Protein AF-0000000084353409 (afdb_homodimer)

Sequence (490 aa):
MQEKVEKIVAWLQEKIEESGVKGLLVGVSGGIDSAVVAHLIKRAAPNHSLGVILPCKSNPQDMEDAKKVIDSCGIDSITVDLSETHDVLFNNIQTQLNDQQSVNPDNQQLADANLRARLRMSTLYALAANYQYLVVGTDNAAEFYTGYFTKYGDGGVDLVPLVSLGKGEVRKMAEYLGVPDDIVHKQPSAGLWEGQTDENEMGTTYEKIDKYLKGEEIPQKDKEIIEQLHKKSAHKREIAPGPSLMQEKVEKIVAWLQEKIEESGVKGLLVGVSGGIDSAVVAHLIKRAAPNHSLGVILPCKSNPQDMEDAKKVIDSCGIDSITVDLSETHDVLFNNIQTQLNDQQSVNPDNQQLADANLRARLRMSTLYALAANYQYLVVGTDNAAEFYTGYFTKYGDGGVDLVPLVSLGKGEVRKMAEYLGVPDDIVHKQPSAGLWEGQTDENEMGTTYEKIDKYLKGEEIPQKDKEIIEQLHKKSAHKREIAPGPSL

Radius of gyration: 22.45 Å; Cα contacts (8 Å, |Δi|>4): 888; chains: 2; bounding box: 55×62×55 Å

Structure (mmCIF, N/CA/C/O backbone):
data_AF-0000000084353409-model_v1
#
loop_
_entity.id
_entity.type
_entity.pdbx_description
1 polymer 'NH(3)-dependent NAD(+) synthetase'
#
loop_
_atom_site.group_PDB
_atom_site.id
_atom_site.type_symbol
_atom_site.label_atom_id
_atom_site.label_alt_id
_atom_site.label_comp_id
_atom_site.label_asym_id
_atom_site.label_entity_id
_atom_site.label_seq_id
_atom_site.pdbx_PDB_ins_code
_atom_site.Cartn_x
_atom_site.Cartn_y
_atom_site.Cartn_z
_atom_site.occupancy
_atom_site.B_iso_or_equiv
_atom_site.auth_seq_id
_atom_site.auth_comp_id
_atom_site.auth_asym_id
_atom_site.auth_atom_id
_atom_site.pdbx_PDB_model_num
ATOM 1 N N . MET A 1 1 ? 5.648 -32.781 -1.286 1 92.62 1 MET A N 1
ATOM 2 C CA . MET A 1 1 ? 5.113 -31.562 -1.904 1 92.62 1 MET A CA 1
ATOM 3 C C . MET A 1 1 ? 3.59 -31.531 -1.803 1 92.62 1 MET A C 1
ATOM 5 O O . MET A 1 1 ? 3.01 -30.484 -1.469 1 92.62 1 MET A O 1
ATOM 9 N N . GLN A 1 2 ? 2.982 -32.75 -1.883 1 95.88 2 GLN A N 1
ATOM 10 C CA . GLN A 1 2 ? 1.527 -32.844 -1.79 1 95.88 2 GLN A CA 1
ATOM 11 C C . GLN A 1 2 ? 1.033 -32.312 -0.441 1 95.88 2 GLN A C 1
ATOM 13 O O . GLN A 1 2 ? 0.109 -31.5 -0.382 1 95.88 2 GLN A O 1
ATOM 18 N N . GLU A 1 3 ? 1.64 -32.781 0.607 1 96.5 3 GLU A N 1
ATOM 19 C CA . GLU A 1 3 ? 1.229 -32.375 1.949 1 96.5 3 GLU A CA 1
ATOM 20 C C . GLU A 1 3 ? 1.326 -30.859 2.127 1 96.5 3 GLU A C 1
ATOM 22 O O . GLU A 1 3 ? 0.436 -30.234 2.711 1 96.5 3 GLU A O 1
ATOM 27 N N . LYS A 1 4 ? 2.393 -30.266 1.68 1 97.19 4 LYS A N 1
ATOM 28 C CA . LYS A 1 4 ? 2.582 -28.828 1.791 1 97.19 4 LYS A CA 1
ATOM 29 C C . LYS A 1 4 ? 1.52 -28.062 1.001 1 97.19 4 LYS A C 1
ATOM 31 O O . LYS A 1 4 ? 0.972 -27.078 1.481 1 97.19 4 LYS A O 1
ATOM 36 N N . VAL A 1 5 ? 1.269 -28.547 -0.215 1 98.5 5 VAL A N 1
ATOM 37 C CA . VAL A 1 5 ? 0.253 -27.938 -1.059 1 98.5 5 VAL A CA 1
ATOM 38 C C . VAL A 1 5 ? -1.105 -27.984 -0.363 1 98.5 5 VAL A C 1
ATOM 40 O O . VAL A 1 5 ? -1.817 -26.984 -0.29 1 98.5 5 VAL A O 1
ATOM 43 N N . GLU A 1 6 ? -1.465 -29.141 0.197 1 98.44 6 GLU A N 1
ATOM 44 C CA . GLU A 1 6 ? -2.744 -29.312 0.879 1 98.44 6 GLU A CA 1
ATOM 45 C C . GLU A 1 6 ? -2.846 -28.391 2.098 1 98.44 6 GLU A C 1
ATOM 47 O O . GLU A 1 6 ? -3.912 -27.844 2.377 1 98.44 6 GLU A O 1
ATOM 52 N N . LYS A 1 7 ? -1.75 -28.219 2.801 1 98.31 7 LYS A N 1
ATOM 53 C CA . LYS A 1 7 ? -1.729 -27.359 3.969 1 98.31 7 LYS A CA 1
ATOM 54 C C . LYS A 1 7 ? -1.958 -25.891 3.572 1 98.31 7 LYS A C 1
ATOM 56 O O . LYS A 1 7 ? -2.701 -25.172 4.238 1 98.31 7 LYS A O 1
ATOM 61 N N . ILE A 1 8 ? -1.308 -25.453 2.539 1 98.75 8 ILE A N 1
ATOM 62 C CA . ILE A 1 8 ? -1.456 -24.078 2.076 1 98.75 8 ILE A CA 1
ATOM 63 C C . ILE A 1 8 ? -2.883 -23.844 1.582 1 98.75 8 ILE A C 1
ATOM 65 O O . ILE A 1 8 ? -3.498 -22.828 1.889 1 98.75 8 ILE A O 1
ATOM 69 N N . VAL A 1 9 ? -3.406 -24.797 0.838 1 98.81 9 VAL A N 1
ATOM 70 C CA . VAL A 1 9 ? -4.762 -24.703 0.307 1 98.81 9 VAL A CA 1
ATOM 71 C C . VAL A 1 9 ? -5.762 -24.609 1.456 1 98.81 9 VAL A C 1
ATOM 73 O O . VAL A 1 9 ? -6.66 -23.766 1.444 1 98.81 9 VAL A O 1
ATOM 76 N N . ALA A 1 10 ? -5.602 -25.438 2.453 1 98.75 10 ALA A N 1
ATOM 77 C CA . ALA A 1 10 ? -6.477 -25.422 3.623 1 98.75 10 ALA A CA 1
ATOM 78 C C . ALA A 1 10 ? -6.379 -24.078 4.348 1 98.75 10 ALA A C 1
ATOM 80 O O . ALA A 1 10 ? -7.383 -23.547 4.82 1 98.75 10 ALA A O 1
ATOM 81 N N . TRP A 1 11 ? -5.188 -23.578 4.473 1 98.75 11 TRP A N 1
ATOM 82 C CA . TRP A 1 11 ? -4.957 -22.281 5.117 1 98.75 11 TRP A CA 1
ATOM 83 C C . TRP A 1 11 ? -5.656 -21.156 4.359 1 98.75 11 TRP A C 1
ATOM 85 O O . TRP A 1 11 ? -6.277 -20.281 4.965 1 98.75 11 TRP A O 1
ATOM 95 N N . LEU A 1 12 ? -5.539 -21.172 3.045 1 98.88 12 LEU A N 1
ATOM 96 C CA . LEU A 1 12 ? -6.215 -20.172 2.213 1 98.88 12 LEU A CA 1
ATOM 97 C C . LEU A 1 12 ? -7.727 -20.234 2.414 1 98.88 12 LEU A C 1
ATOM 99 O O . LEU A 1 12 ? -8.391 -19.203 2.502 1 98.88 12 LEU A O 1
ATOM 103 N N . GLN A 1 13 ? -8.25 -21.438 2.455 1 98.88 13 GLN A N 1
ATOM 104 C CA . GLN A 1 13 ? -9.68 -21.609 2.686 1 98.88 13 GLN A CA 1
ATOM 105 C C . GLN A 1 13 ? -10.086 -21.078 4.055 1 98.88 13 GLN A C 1
ATOM 107 O O . GLN A 1 13 ? -11.141 -20.453 4.191 1 98.88 13 GLN A O 1
ATOM 112 N N . GLU A 1 14 ? -9.281 -21.328 5.023 1 98.69 14 GLU A N 1
ATOM 113 C CA . GLU A 1 14 ? -9.539 -20.797 6.363 1 98.69 14 GLU A CA 1
ATOM 114 C C . GLU A 1 14 ? -9.57 -19.281 6.359 1 98.69 14 GLU A C 1
ATOM 116 O O . GLU A 1 14 ? -10.398 -18.672 7.035 1 98.69 14 GLU A O 1
ATOM 121 N N . LYS A 1 15 ? -8.656 -18.672 5.652 1 98.5 15 LYS A N 1
ATOM 122 C CA . LYS A 1 15 ? -8.594 -17.203 5.582 1 98.5 15 LYS A CA 1
ATOM 123 C C . LYS A 1 15 ? -9.844 -16.641 4.91 1 98.5 15 LYS A C 1
ATOM 125 O O . LYS A 1 15 ? -10.344 -15.586 5.309 1 98.5 15 LYS A O 1
ATOM 130 N N . ILE A 1 16 ? -10.336 -17.328 3.852 1 98.62 16 ILE A N 1
ATOM 131 C CA . ILE A 1 16 ? -11.578 -16.906 3.215 1 98.62 16 ILE A CA 1
ATOM 132 C C . ILE A 1 16 ? -12.711 -16.922 4.238 1 98.62 16 ILE A C 1
ATOM 134 O O . ILE A 1 16 ? -13.445 -15.938 4.367 1 98.62 16 ILE A O 1
ATOM 138 N N . GLU A 1 17 ? -12.805 -17.953 4.973 1 98.25 17 GLU A N 1
ATOM 139 C CA . GLU A 1 17 ? -13.867 -18.109 5.961 1 98.25 17 GLU A CA 1
ATOM 140 C C . GLU A 1 17 ? -13.758 -17.062 7.062 1 98.25 17 GLU A C 1
ATOM 142 O O . GLU A 1 17 ? -14.75 -16.422 7.43 1 98.25 17 GLU A O 1
ATOM 147 N N . GLU A 1 18 ? -12.578 -16.844 7.555 1 97.25 18 GLU A N 1
ATOM 148 C CA . GLU A 1 18 ? -12.336 -15.93 8.664 1 97.25 18 GLU A CA 1
ATOM 149 C C . GLU A 1 18 ? -12.664 -14.492 8.266 1 97.25 18 GLU A C 1
ATOM 151 O O . GLU A 1 18 ? -13.164 -13.711 9.078 1 97.25 18 GLU A O 1
ATOM 156 N N . SER A 1 19 ? -12.383 -14.148 7.062 1 96.38 19 SER A N 1
ATOM 157 C CA . SER A 1 19 ? -12.531 -12.766 6.613 1 96.38 19 SER A CA 1
ATOM 158 C C . SER A 1 19 ? -13.953 -12.492 6.137 1 96.38 19 SER A C 1
ATOM 160 O O . SER A 1 19 ? -14.375 -11.336 6.074 1 96.38 19 SER A O 1
ATOM 162 N N . GLY A 1 20 ? -14.625 -13.516 5.719 1 96.38 20 GLY A N 1
ATOM 163 C CA . GLY A 1 20 ? -15.984 -13.367 5.227 1 96.38 20 GLY A CA 1
ATOM 164 C C . GLY A 1 20 ? -16.062 -12.969 3.764 1 96.38 20 GLY A C 1
ATOM 165 O O . GLY A 1 20 ? -17.141 -12.695 3.24 1 96.38 20 GLY A O 1
ATOM 166 N N . VAL A 1 21 ? -14.953 -12.953 3.07 1 97.44 21 VAL A N 1
ATOM 167 C CA . VAL A 1 21 ? -14.93 -12.633 1.646 1 97.44 21 VAL A CA 1
ATOM 168 C C . VAL A 1 21 ? -15.391 -13.852 0.84 1 97.44 21 VAL A C 1
ATOM 170 O O . VAL A 1 21 ? -15.633 -14.922 1.403 1 97.44 21 VAL A O 1
ATOM 173 N N . LYS A 1 22 ? -15.43 -13.68 -0.492 1 98.06 22 LYS A N 1
ATOM 174 C CA . LYS A 1 22 ? -15.992 -14.727 -1.336 1 98.06 22 LYS A CA 1
ATOM 175 C C . LYS A 1 22 ? -14.898 -15.555 -1.997 1 98.06 22 LYS A C 1
ATOM 177 O O . LYS A 1 22 ? -15.141 -16.672 -2.438 1 98.06 22 LYS A O 1
ATOM 182 N N . GLY A 1 23 ? -13.703 -14.961 -2.111 1 98.75 23 GLY A N 1
ATOM 183 C CA . GLY A 1 23 ? -12.672 -15.672 -2.855 1 98.75 23 GLY A CA 1
ATOM 184 C C . GLY A 1 23 ? -11.32 -14.984 -2.801 1 98.75 23 GLY A C 1
ATOM 185 O O . GLY A 1 23 ? -11.023 -14.266 -1.845 1 98.75 23 GLY A O 1
ATOM 186 N N . LEU A 1 24 ? -10.477 -15.344 -3.795 1 98.94 24 LEU A N 1
ATOM 187 C CA . LEU A 1 24 ? -9.086 -14.914 -3.812 1 98.94 24 LEU A CA 1
ATOM 188 C C . LEU A 1 24 ? -8.688 -14.414 -5.195 1 98.94 24 LEU A C 1
ATOM 190 O O . LEU A 1 24 ? -9.18 -14.922 -6.207 1 98.94 24 LEU A O 1
ATOM 194 N N . LEU A 1 25 ? -7.828 -13.477 -5.285 1 98.81 25 LEU A N 1
ATOM 195 C CA . LEU A 1 25 ? -7.262 -13.094 -6.57 1 98.81 25 LEU A CA 1
ATOM 196 C C . LEU A 1 25 ? -5.754 -12.875 -6.461 1 98.81 25 LEU A C 1
ATOM 198 O O . LEU A 1 25 ? -5.238 -12.633 -5.367 1 98.81 25 LEU A O 1
ATOM 202 N N . VAL A 1 26 ? -5.043 -13.016 -7.566 1 98.88 26 VAL A N 1
ATOM 203 C CA . VAL A 1 26 ? -3.594 -12.852 -7.625 1 98.88 26 VAL A CA 1
ATOM 204 C C . VAL A 1 26 ? -3.201 -12.195 -8.945 1 98.88 26 VAL A C 1
ATOM 206 O O . VAL A 1 26 ? -3.84 -12.43 -9.977 1 98.88 26 VAL A O 1
ATOM 209 N N . GLY A 1 27 ? -2.23 -11.258 -8.859 1 98.5 27 GLY A N 1
ATOM 210 C CA . GLY A 1 27 ? -1.593 -10.82 -10.094 1 98.5 27 GLY A CA 1
ATOM 211 C C . GLY A 1 27 ? -0.727 -11.891 -10.734 1 98.5 27 GLY A C 1
ATOM 212 O O . GLY A 1 27 ? 0.132 -12.477 -10.07 1 98.5 27 GLY A O 1
ATOM 213 N N . VAL A 1 28 ? -0.956 -12.109 -12.016 1 98.12 28 VAL A N 1
ATOM 214 C CA . VAL A 1 28 ? -0.192 -13.125 -12.734 1 98.12 28 VAL A CA 1
ATOM 215 C C . VAL A 1 28 ? 0.807 -12.445 -13.672 1 98.12 28 VAL A C 1
ATOM 217 O O . VAL A 1 28 ? 0.415 -11.742 -14.609 1 98.12 28 VAL A O 1
ATOM 220 N N . SER A 1 29 ? 2.094 -12.641 -13.469 1 94 29 SER A N 1
ATOM 221 C CA . SER A 1 29 ? 3.145 -11.93 -14.188 1 94 29 SER A CA 1
ATOM 222 C C . SER A 1 29 ? 3.828 -12.82 -15.211 1 94 29 SER A C 1
ATOM 224 O O . SER A 1 29 ? 4.598 -12.344 -16.047 1 94 29 SER A O 1
ATOM 226 N N . GLY A 1 30 ? 3.654 -14.078 -15.07 1 92.62 30 GLY A N 1
ATOM 227 C CA . GLY A 1 30 ? 4.402 -15.031 -15.875 1 92.62 30 GLY A CA 1
ATOM 228 C C . GLY A 1 30 ? 5.629 -15.578 -15.172 1 92.62 30 GLY A C 1
ATOM 229 O O . GLY A 1 30 ? 6.359 -16.391 -15.734 1 92.62 30 GLY A O 1
ATOM 230 N N . GLY A 1 31 ? 5.883 -15.117 -14.016 1 95.06 31 GLY A N 1
ATOM 231 C CA . GLY A 1 31 ? 6.949 -15.672 -13.195 1 95.06 31 GLY A CA 1
ATOM 232 C C . GLY A 1 31 ? 6.512 -16.875 -12.391 1 95.06 31 GLY A C 1
ATOM 233 O O . GLY A 1 31 ? 5.316 -17.156 -12.281 1 95.06 31 GLY A O 1
ATOM 234 N N . ILE A 1 32 ? 7.445 -17.547 -11.812 1 97.69 32 ILE A N 1
ATOM 235 C CA . ILE A 1 32 ? 7.203 -18.828 -11.172 1 97.69 32 ILE A CA 1
ATOM 236 C C . ILE A 1 32 ? 6.371 -18.641 -9.906 1 97.69 32 ILE A C 1
ATOM 238 O O . ILE A 1 32 ? 5.488 -19.453 -9.609 1 97.69 32 ILE A O 1
ATOM 242 N N . ASP A 1 33 ? 6.625 -17.594 -9.125 1 98.38 33 ASP A N 1
ATOM 243 C CA . ASP A 1 33 ? 5.914 -17.406 -7.863 1 98.38 33 ASP A CA 1
ATOM 244 C C . ASP A 1 33 ? 4.426 -17.156 -8.102 1 98.38 33 ASP A C 1
ATOM 246 O O . ASP A 1 33 ? 3.578 -17.781 -7.465 1 98.38 33 ASP A O 1
ATOM 250 N N . SER A 1 34 ? 4.121 -16.234 -9.023 1 98.25 34 SER A N 1
ATOM 251 C CA . SER A 1 34 ? 2.721 -15.961 -9.328 1 98.25 34 SER A CA 1
ATOM 252 C C . SER A 1 34 ? 2.039 -17.172 -9.938 1 98.25 34 SER A C 1
ATOM 254 O O . SER A 1 34 ? 0.845 -17.406 -9.727 1 98.25 34 SER A O 1
ATOM 256 N N . ALA A 1 35 ? 2.783 -17.969 -10.711 1 98.69 35 ALA A N 1
ATOM 257 C CA . ALA A 1 35 ? 2.234 -19.188 -11.289 1 98.69 35 ALA A CA 1
ATOM 258 C C . ALA A 1 35 ? 1.823 -20.172 -10.203 1 98.69 35 ALA A C 1
ATOM 260 O O . ALA A 1 35 ? 0.727 -20.734 -10.25 1 98.69 35 ALA A O 1
ATOM 261 N N . VAL A 1 36 ? 2.676 -20.344 -9.219 1 98.88 36 VAL A N 1
ATOM 262 C CA . VAL A 1 36 ? 2.383 -21.25 -8.109 1 98.88 36 VAL A CA 1
ATOM 263 C C . VAL A 1 36 ? 1.15 -20.766 -7.355 1 98.88 36 VAL A C 1
ATOM 265 O O . VAL A 1 36 ? 0.233 -21.547 -7.082 1 98.88 36 VAL A O 1
ATOM 268 N N . VAL A 1 37 ? 1.089 -19.516 -7.051 1 98.94 37 VAL A N 1
ATOM 269 C CA . VAL A 1 37 ? -0.017 -18.953 -6.277 1 98.94 37 VAL A CA 1
ATOM 270 C C . VAL A 1 37 ? -1.316 -19.078 -7.07 1 98.94 37 VAL A C 1
ATOM 272 O O . VAL A 1 37 ? -2.365 -19.406 -6.512 1 98.94 37 VAL A O 1
ATOM 275 N N . ALA A 1 38 ? -1.239 -18.812 -8.383 1 98.88 38 ALA A N 1
ATOM 276 C CA . ALA A 1 38 ? -2.428 -18.969 -9.219 1 98.88 38 ALA A CA 1
ATOM 277 C C . ALA A 1 38 ? -2.984 -20.391 -9.109 1 98.88 38 ALA A C 1
ATOM 279 O O . ALA A 1 38 ? -4.191 -20.578 -8.945 1 98.88 38 ALA A O 1
ATOM 280 N N . HIS A 1 39 ? -2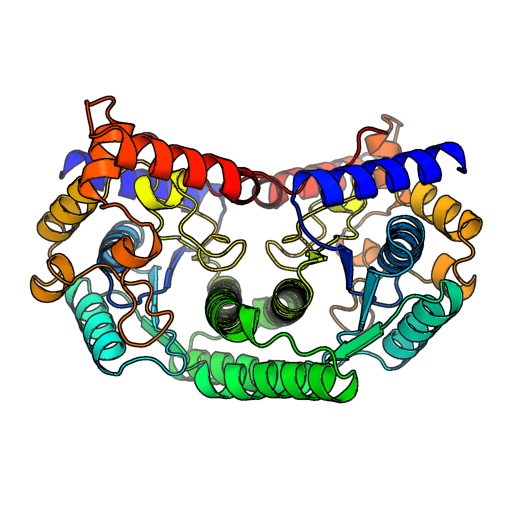.143 -21.375 -9.188 1 98.94 39 HIS A N 1
ATOM 281 C CA . HIS A 1 39 ? -2.559 -22.781 -9.062 1 98.94 39 HIS A CA 1
ATOM 282 C C . HIS A 1 39 ? -3.137 -23.062 -7.68 1 98.94 39 HIS A C 1
ATOM 284 O O . HIS A 1 39 ? -4.125 -23.781 -7.551 1 98.94 39 HIS A O 1
ATOM 290 N N . LEU A 1 40 ? -2.506 -22.469 -6.652 1 98.94 40 LEU A N 1
ATOM 291 C CA . LEU A 1 40 ? -2.928 -22.719 -5.277 1 98.94 40 LEU A CA 1
ATOM 292 C C . LEU A 1 40 ? -4.309 -22.125 -5.02 1 98.94 40 LEU A C 1
ATOM 294 O O . LEU A 1 40 ? -5.172 -22.781 -4.434 1 98.94 40 LEU A O 1
ATOM 298 N N . ILE A 1 41 ? -4.523 -20.844 -5.488 1 98.88 41 ILE A N 1
ATOM 299 C CA . ILE A 1 41 ? -5.793 -20.203 -5.145 1 98.88 41 ILE A CA 1
ATOM 300 C C . ILE A 1 41 ? -6.914 -20.828 -5.977 1 98.88 41 ILE A C 1
ATOM 302 O O . ILE A 1 41 ? -8.062 -20.906 -5.523 1 98.88 41 ILE A O 1
ATOM 306 N N . LYS A 1 42 ? -6.602 -21.359 -7.211 1 98.88 42 LYS A N 1
ATOM 307 C CA . LYS A 1 42 ? -7.586 -22.109 -7.988 1 98.88 42 LYS A CA 1
ATOM 308 C C . LYS A 1 42 ? -8.039 -23.359 -7.25 1 98.88 42 LYS A C 1
ATOM 310 O O . LYS A 1 42 ? -9.219 -23.703 -7.27 1 98.88 42 LYS A O 1
ATOM 315 N N . ARG A 1 43 ? -7.148 -24.031 -6.621 1 98.75 43 ARG A N 1
ATOM 316 C CA . ARG A 1 43 ? -7.484 -25.203 -5.836 1 98.75 43 ARG A CA 1
ATOM 317 C C . ARG A 1 43 ? -8.273 -24.828 -4.59 1 98.75 43 ARG A C 1
ATOM 319 O O . ARG A 1 43 ? -9.203 -25.547 -4.199 1 98.75 43 ARG A O 1
ATOM 326 N N . ALA A 1 44 ? -7.918 -23.75 -3.934 1 98.81 44 ALA A N 1
ATOM 327 C CA . ALA A 1 44 ? -8.539 -23.328 -2.682 1 98.81 44 ALA A CA 1
ATOM 328 C C . ALA A 1 44 ? -9.969 -22.844 -2.92 1 98.81 44 ALA A C 1
ATOM 330 O O . ALA A 1 44 ? -10.852 -23.062 -2.09 1 98.81 44 ALA A O 1
ATOM 331 N N . ALA A 1 45 ? -10.141 -22.156 -4 1 98.75 45 ALA A N 1
ATOM 332 C CA . ALA A 1 45 ? -11.438 -21.578 -4.363 1 98.75 45 ALA A CA 1
ATOM 333 C C . ALA A 1 45 ? -11.719 -21.766 -5.852 1 98.75 45 ALA A C 1
ATOM 335 O O . ALA A 1 45 ? -11.68 -20.797 -6.625 1 98.75 45 ALA A O 1
ATOM 336 N N . PRO A 1 46 ? -12.102 -22.906 -6.285 1 98.44 46 PRO A N 1
ATOM 337 C CA . PRO A 1 46 ? -12.188 -23.281 -7.699 1 98.44 46 PRO A CA 1
ATOM 338 C C . PRO A 1 46 ? -13.117 -22.375 -8.5 1 98.44 46 PRO A C 1
ATOM 340 O O . PRO A 1 46 ? -12.859 -22.094 -9.664 1 98.44 46 PRO A O 1
ATOM 343 N N . ASN A 1 47 ? -14.172 -21.875 -7.863 1 97.94 47 ASN A N 1
ATOM 344 C CA . ASN A 1 47 ? -15.156 -21.094 -8.602 1 97.94 47 ASN A CA 1
ATOM 345 C C . ASN A 1 47 ? -15.102 -19.609 -8.203 1 97.94 47 ASN A C 1
ATOM 347 O O . ASN A 1 47 ? -15.914 -18.812 -8.672 1 97.94 47 ASN A O 1
ATOM 351 N N . HIS A 1 48 ? -14.195 -19.281 -7.262 1 98.44 48 HIS A N 1
ATOM 352 C CA . HIS A 1 48 ? -14.102 -17.922 -6.746 1 98.44 48 HIS A CA 1
ATOM 353 C C . HIS A 1 48 ? -12.648 -17.469 -6.637 1 98.44 48 HIS A C 1
ATOM 355 O O . HIS A 1 48 ? -12.234 -16.938 -5.602 1 98.44 48 HIS A O 1
ATOM 361 N N . SER A 1 49 ? -11.898 -17.797 -7.668 1 98.75 49 SER A N 1
ATOM 362 C CA . SER A 1 49 ? -10.508 -17.359 -7.797 1 98.75 49 SER A CA 1
ATOM 363 C C . SER A 1 49 ? -10.289 -16.625 -9.117 1 98.75 49 SER A C 1
ATOM 365 O O . SER A 1 49 ? -10.922 -16.938 -10.125 1 98.75 49 SER A O 1
ATOM 367 N N . LEU A 1 50 ? -9.422 -15.594 -9.086 1 98.88 50 LEU A N 1
ATOM 368 C CA . LEU A 1 50 ? -9.195 -14.742 -10.25 1 98.88 50 LEU A CA 1
ATOM 369 C C . LEU A 1 50 ? -7.711 -14.445 -10.43 1 98.88 50 LEU A C 1
ATOM 371 O O . LEU A 1 50 ? -7.035 -14.039 -9.484 1 98.88 50 LEU A O 1
ATOM 375 N N . GLY A 1 51 ? -7.184 -14.781 -11.578 1 98.81 51 GLY A N 1
ATOM 376 C CA . GLY A 1 51 ? -5.887 -14.289 -12.008 1 98.81 51 GLY A CA 1
ATOM 377 C C . GLY A 1 51 ? -5.965 -13 -12.797 1 98.81 51 GLY A C 1
ATOM 378 O O . GLY A 1 51 ? -6.762 -12.883 -13.727 1 98.81 51 GLY A O 1
ATOM 379 N N . VAL A 1 52 ? -5.176 -12.039 -12.422 1 98.75 52 VAL A N 1
ATOM 380 C CA . VAL A 1 52 ? -5.219 -10.742 -13.102 1 98.75 52 VAL A CA 1
ATOM 381 C C . VAL A 1 52 ? -3.891 -10.484 -13.805 1 98.75 52 VAL A C 1
ATOM 383 O O . VAL A 1 52 ? -2.826 -10.555 -13.188 1 98.75 52 VAL A O 1
ATOM 386 N N . ILE A 1 53 ? -3.926 -10.258 -15.078 1 98.06 53 ILE A N 1
ATOM 387 C CA . ILE A 1 53 ? -2.762 -9.859 -15.859 1 98.06 53 ILE A CA 1
ATOM 388 C C . ILE A 1 53 ? -2.729 -8.344 -16.016 1 98.06 53 ILE A C 1
ATOM 390 O O . ILE A 1 53 ? -3.701 -7.734 -16.469 1 98.06 53 ILE A O 1
ATOM 394 N N . LEU A 1 54 ? -1.603 -7.746 -15.586 1 97.38 54 LEU A N 1
ATOM 395 C CA . LEU A 1 54 ? -1.525 -6.289 -15.523 1 97.38 54 LEU A CA 1
ATOM 396 C C . LEU A 1 54 ? -0.31 -5.773 -16.281 1 97.38 54 LEU A C 1
ATOM 398 O O . LEU A 1 54 ? 0.611 -5.211 -15.688 1 97.38 54 LEU A O 1
ATOM 402 N N . PRO A 1 55 ? -0.361 -5.855 -17.594 1 96.12 55 PRO A N 1
ATOM 403 C CA . PRO A 1 55 ? 0.769 -5.305 -18.344 1 96.12 55 PRO A CA 1
ATOM 404 C C . PRO A 1 55 ? 0.914 -3.795 -18.156 1 96.12 55 PRO A C 1
ATOM 406 O O . PRO A 1 55 ? -0.084 -3.092 -17.984 1 96.12 55 PRO A O 1
ATOM 409 N N . CYS A 1 56 ? 2.092 -3.334 -18.141 1 94.62 56 CYS A N 1
ATOM 410 C CA . CYS A 1 56 ? 2.461 -1.923 -18.109 1 94.62 56 CYS A CA 1
ATOM 411 C C . CYS A 1 56 ? 3.77 -1.684 -18.859 1 94.62 56 CYS A C 1
ATOM 413 O O . CYS A 1 56 ? 4.848 -1.771 -18.266 1 94.62 56 CYS A O 1
ATOM 415 N N . LYS A 1 57 ? 3.797 -1.344 -20.109 1 87.25 57 LYS A N 1
ATOM 416 C CA . LYS A 1 57 ? 4.977 -1.28 -20.969 1 87.25 57 LYS A CA 1
ATOM 417 C C . LYS A 1 57 ? 5.789 -2.57 -20.875 1 87.25 57 LYS A C 1
ATOM 419 O O . LYS A 1 57 ? 7.02 -2.531 -20.828 1 87.25 57 LYS A O 1
ATOM 424 N N . SER A 1 58 ? 5.105 -3.607 -20.75 1 82 58 SER A N 1
ATOM 425 C CA . SER A 1 58 ? 5.723 -4.898 -20.469 1 82 58 SER A CA 1
ATOM 426 C C . SER A 1 58 ? 6.223 -5.562 -21.734 1 82 58 SER A C 1
ATOM 428 O O . SER A 1 58 ? 5.73 -5.273 -22.828 1 82 58 SER A O 1
ATOM 430 N N . ASN A 1 59 ? 7.164 -6.398 -21.484 1 83.75 59 ASN A N 1
ATOM 431 C CA . ASN A 1 59 ? 7.613 -7.277 -22.562 1 83.75 59 ASN A CA 1
ATOM 432 C C . ASN A 1 59 ? 6.496 -8.211 -23.016 1 83.75 59 ASN A C 1
ATOM 434 O O . ASN A 1 59 ? 5.805 -8.82 -22.203 1 83.75 59 ASN A O 1
ATOM 438 N N . PRO A 1 60 ? 6.293 -8.328 -24.328 1 86.81 60 PRO A N 1
ATOM 439 C CA . PRO A 1 60 ? 5.254 -9.219 -24.844 1 86.81 60 PRO A CA 1
ATOM 440 C C . PRO A 1 60 ? 5.406 -10.656 -24.359 1 86.81 60 PRO A C 1
ATOM 442 O O . PRO A 1 60 ? 4.41 -11.359 -24.172 1 86.81 60 PRO A O 1
ATOM 445 N N . GLN A 1 61 ? 6.602 -11.055 -24.141 1 88.5 61 GLN A N 1
ATOM 446 C CA . GLN A 1 61 ? 6.84 -12.422 -23.688 1 88.5 61 GLN A CA 1
ATOM 447 C C . GLN A 1 61 ? 6.238 -12.633 -22.297 1 88.5 61 GLN A C 1
ATOM 449 O O . GLN A 1 61 ? 5.777 -13.734 -21.984 1 88.5 61 GLN A O 1
ATOM 454 N N . ASP A 1 62 ? 6.266 -11.609 -21.484 1 87.69 62 ASP A N 1
ATOM 455 C CA . ASP A 1 62 ? 5.68 -11.719 -20.156 1 87.69 62 ASP A CA 1
ATOM 456 C C . ASP A 1 62 ? 4.176 -11.969 -20.234 1 87.69 62 ASP A C 1
ATOM 458 O O . ASP A 1 62 ? 3.625 -12.734 -19.438 1 87.69 62 ASP A O 1
ATOM 462 N N . MET A 1 63 ? 3.566 -11.336 -21.172 1 91.69 63 MET A N 1
ATOM 463 C CA . MET A 1 63 ? 2.135 -11.531 -21.375 1 91.69 63 MET A CA 1
ATOM 464 C C . MET A 1 63 ? 1.84 -12.953 -21.844 1 91.69 63 MET A C 1
ATOM 466 O O . MET A 1 63 ? 0.877 -13.57 -21.375 1 91.69 63 MET A O 1
ATOM 470 N N . GLU A 1 64 ? 2.625 -13.391 -22.734 1 95.12 64 GLU A N 1
ATOM 471 C CA . GLU A 1 64 ? 2.471 -14.758 -23.203 1 95.12 64 GLU A CA 1
ATOM 472 C C . GLU A 1 64 ? 2.648 -15.766 -22.078 1 95.12 64 GLU A C 1
ATOM 474 O O . GLU A 1 64 ? 1.885 -16.719 -21.969 1 95.12 64 GLU A O 1
ATOM 479 N N . ASP A 1 65 ? 3.646 -15.523 -21.312 1 96.12 65 ASP A N 1
ATOM 480 C CA . ASP A 1 65 ? 3.918 -16.406 -20.188 1 96.12 65 ASP A CA 1
ATOM 481 C C . ASP A 1 65 ? 2.764 -16.391 -19.188 1 96.12 65 ASP A C 1
ATOM 483 O O . ASP A 1 65 ? 2.377 -17.438 -18.656 1 96.12 65 ASP A O 1
ATOM 487 N N . ALA A 1 66 ? 2.248 -15.211 -18.922 1 96.62 66 ALA A N 1
ATOM 488 C CA . ALA A 1 66 ? 1.116 -15.086 -18 1 96.62 66 ALA A CA 1
ATOM 489 C C . ALA A 1 66 ? -0.089 -15.875 -18.516 1 96.62 66 ALA A C 1
ATOM 491 O O . ALA A 1 66 ? -0.774 -16.547 -17.734 1 96.62 66 ALA A O 1
ATOM 492 N N . LYS A 1 67 ? -0.324 -15.789 -19.766 1 97.25 67 LYS A N 1
ATOM 493 C CA . LYS A 1 67 ? -1.439 -16.516 -20.359 1 97.25 67 LYS A CA 1
ATOM 494 C C . LYS A 1 67 ? -1.241 -18.031 -20.25 1 97.25 67 LYS A C 1
ATOM 496 O O . LYS A 1 67 ? -2.199 -18.766 -20.016 1 97.25 67 LYS A O 1
ATOM 501 N N . LYS A 1 68 ? -0.017 -18.484 -20.438 1 98 68 LYS A N 1
ATOM 502 C CA . LYS A 1 68 ? 0.288 -19.891 -20.25 1 98 68 LYS A CA 1
ATOM 503 C C . LYS A 1 68 ? -0.062 -20.359 -18.844 1 98 68 LYS A C 1
ATOM 505 O O . LYS A 1 68 ? -0.586 -21.453 -18.656 1 98 68 LYS A O 1
ATOM 510 N N . VAL A 1 69 ? 0.282 -19.5 -17.906 1 98.31 69 VAL A N 1
ATOM 511 C CA . VAL A 1 69 ? -0.014 -19.828 -16.516 1 98.31 69 VAL A CA 1
ATOM 512 C C . VAL A 1 69 ? -1.523 -19.969 -16.328 1 98.31 69 VAL A C 1
ATOM 514 O O . VAL A 1 69 ? -1.998 -20.938 -15.742 1 98.31 69 VAL A O 1
ATOM 517 N N . ILE A 1 70 ? -2.295 -18.969 -16.828 1 98.5 70 ILE A N 1
ATOM 518 C CA . ILE A 1 70 ? -3.75 -18.969 -16.703 1 98.5 70 ILE A CA 1
ATOM 519 C C . ILE A 1 70 ? -4.32 -20.25 -17.312 1 98.5 70 ILE A C 1
ATOM 521 O O . ILE A 1 70 ? -5.141 -20.922 -16.672 1 98.5 70 ILE A O 1
ATOM 525 N N . ASP A 1 71 ? -3.846 -20.594 -18.438 1 98.19 71 ASP A N 1
ATOM 526 C CA . ASP A 1 71 ? -4.344 -21.766 -19.156 1 98.19 71 ASP A CA 1
ATOM 527 C C . ASP A 1 71 ? -4.004 -23.062 -18.406 1 98.19 71 ASP A C 1
ATOM 529 O O . ASP A 1 71 ? -4.805 -24 -18.375 1 98.19 71 ASP A O 1
ATOM 533 N N . SER A 1 72 ? -2.863 -23.125 -17.812 1 97.94 72 SER A N 1
ATOM 534 C CA . SER A 1 72 ? -2.385 -24.359 -17.172 1 97.94 72 SER A CA 1
ATOM 535 C C . SER A 1 72 ? -3.195 -24.672 -15.922 1 97.94 72 SER A C 1
ATOM 537 O O . SER A 1 72 ? -3.369 -25.844 -15.578 1 97.94 72 SER A O 1
ATOM 539 N N . CYS A 1 73 ? -3.65 -23.672 -15.211 1 97 73 CYS A N 1
ATOM 540 C CA . CYS A 1 73 ? -4.387 -23.969 -13.984 1 97 73 CYS A CA 1
ATOM 541 C C . CYS A 1 73 ? -5.887 -23.797 -14.195 1 97 73 CYS A C 1
ATOM 543 O O . CYS A 1 73 ? -6.688 -24.234 -13.375 1 97 73 CYS A O 1
ATOM 545 N N . GLY A 1 74 ? -6.273 -23.125 -15.312 1 98.06 74 GLY A N 1
ATOM 546 C CA . GLY A 1 74 ? -7.688 -22.984 -15.625 1 98.06 74 GLY A CA 1
ATOM 547 C C . GLY A 1 74 ? -8.398 -21.953 -14.766 1 98.06 74 GLY A C 1
ATOM 548 O O . GLY A 1 74 ? -9.609 -22.031 -14.57 1 98.06 74 GLY A O 1
ATOM 549 N N . ILE A 1 75 ? -7.727 -21.047 -14.234 1 98.25 75 ILE A N 1
ATOM 550 C CA . ILE A 1 75 ? -8.297 -20 -13.383 1 98.25 75 ILE A CA 1
ATOM 551 C C . ILE A 1 75 ? -8.969 -18.938 -14.25 1 98.25 75 ILE A C 1
ATOM 553 O O . ILE A 1 75 ? -8.539 -18.688 -15.383 1 98.25 75 ILE A O 1
ATOM 557 N N . ASP A 1 76 ? -10.125 -18.344 -13.773 1 97.88 76 ASP A N 1
ATOM 558 C CA . ASP A 1 76 ? -10.656 -17.156 -14.438 1 97.88 76 ASP A CA 1
ATOM 559 C C . ASP A 1 76 ? -9.633 -16.031 -14.469 1 97.88 76 ASP A C 1
ATOM 561 O O . ASP A 1 76 ? -8.789 -15.922 -13.57 1 97.88 76 ASP A O 1
ATOM 565 N N . SER A 1 77 ? -9.727 -15.242 -15.539 1 98.19 77 SER A N 1
ATOM 566 C CA . SER A 1 77 ? -8.703 -14.203 -15.625 1 98.19 77 SER A CA 1
ATOM 567 C C . SER A 1 77 ? -9.273 -12.922 -16.219 1 98.19 77 SER A C 1
ATOM 569 O O . SER A 1 77 ? -10.273 -12.945 -16.922 1 98.19 77 SER A O 1
ATOM 571 N N . ILE A 1 78 ? -8.711 -11.812 -15.844 1 97.81 78 ILE A N 1
ATOM 572 C CA . ILE A 1 78 ? -8.961 -10.484 -16.375 1 97.81 78 ILE A CA 1
ATOM 573 C C . ILE A 1 78 ? -7.637 -9.797 -16.719 1 97.81 78 ILE A C 1
ATOM 575 O O . ILE A 1 78 ? -6.641 -9.984 -16 1 97.81 78 ILE A O 1
ATOM 579 N N . THR A 1 79 ? -7.617 -9.086 -17.828 1 97.62 79 THR A N 1
ATOM 580 C CA . THR A 1 79 ? -6.441 -8.297 -18.188 1 97.62 79 THR A CA 1
ATOM 581 C C . THR A 1 79 ? -6.75 -6.809 -18.109 1 97.62 79 THR A C 1
ATOM 583 O O . THR A 1 79 ? -7.727 -6.34 -18.703 1 97.62 79 THR A O 1
ATOM 586 N N . VAL A 1 80 ? -5.98 -6.109 -17.375 1 98.12 80 VAL A N 1
ATOM 587 C CA . VAL A 1 80 ? -6.074 -4.656 -17.297 1 98.12 80 VAL A CA 1
ATOM 588 C C . VAL A 1 80 ? -4.742 -4.031 -17.719 1 98.12 80 VAL A C 1
ATOM 590 O O . VAL A 1 80 ? -3.777 -4.051 -16.938 1 98.12 80 VAL A O 1
ATOM 593 N N . ASP A 1 81 ? -4.691 -3.465 -18.875 1 97.75 81 ASP A N 1
ATOM 594 C CA . ASP A 1 81 ? -3.479 -2.803 -19.344 1 97.75 81 ASP A CA 1
ATOM 595 C C . ASP A 1 81 ? -3.277 -1.461 -18.641 1 97.75 81 ASP A C 1
ATOM 597 O O . ASP A 1 81 ? -4.141 -0.583 -18.719 1 97.75 81 ASP A O 1
ATOM 601 N N . LEU A 1 82 ? -2.17 -1.314 -17.984 1 98.25 82 LEU A N 1
ATOM 602 C CA . LEU A 1 82 ? -1.93 -0.138 -17.156 1 98.25 82 LEU A CA 1
ATOM 603 C C . LEU A 1 82 ? -1.032 0.861 -17.891 1 98.25 82 LEU A C 1
ATOM 605 O O . LEU A 1 82 ? -0.658 1.89 -17.312 1 98.25 82 LEU A O 1
ATOM 609 N N . SER A 1 83 ? -0.638 0.608 -19.125 1 97.56 83 SER A N 1
ATOM 610 C CA . SER A 1 83 ? 0.333 1.429 -19.828 1 97.56 83 SER A CA 1
ATOM 611 C C . SER A 1 83 ? -0.129 2.879 -19.922 1 97.56 83 SER A C 1
ATOM 613 O O . SER A 1 83 ? 0.624 3.797 -19.594 1 97.56 83 SER A O 1
ATOM 615 N N . GLU A 1 84 ? -1.349 3.098 -20.359 1 98.38 84 GLU A N 1
ATOM 616 C CA . GLU A 1 84 ? -1.856 4.461 -20.484 1 98.38 84 GLU A CA 1
ATOM 617 C C . GLU A 1 84 ? -1.951 5.145 -19.125 1 98.38 84 GLU A C 1
ATOM 619 O O . GLU A 1 84 ? -1.582 6.312 -18.984 1 98.38 84 GLU A O 1
ATOM 624 N N . THR A 1 85 ? -2.494 4.41 -18.141 1 98.69 85 THR A N 1
ATOM 625 C CA . THR A 1 85 ? -2.576 4.945 -16.797 1 98.69 85 THR A CA 1
ATOM 626 C C . THR A 1 85 ? -1.205 5.41 -16.312 1 98.69 85 THR A C 1
ATOM 628 O O . THR A 1 85 ? -1.066 6.523 -15.797 1 98.69 85 THR A O 1
ATOM 631 N N . HIS A 1 86 ? -0.253 4.531 -16.484 1 98.5 86 HIS A N 1
ATOM 632 C CA . HIS A 1 86 ? 1.111 4.844 -16.078 1 98.5 86 HIS A CA 1
ATOM 633 C C . HIS A 1 86 ? 1.641 6.07 -16.812 1 98.5 86 HIS A C 1
ATOM 635 O O . HIS A 1 86 ? 2.219 6.969 -16.188 1 98.5 86 HIS A O 1
ATOM 641 N N . ASP A 1 87 ? 1.491 6.105 -18.125 1 98.19 87 ASP A N 1
ATOM 642 C CA . ASP A 1 87 ? 1.986 7.219 -18.922 1 98.19 87 ASP A CA 1
ATOM 643 C C . ASP A 1 87 ? 1.402 8.547 -18.438 1 98.19 87 ASP A C 1
ATOM 645 O O . ASP A 1 87 ? 2.133 9.523 -18.266 1 98.19 87 ASP A O 1
ATOM 649 N N . VAL A 1 88 ? 0.131 8.57 -18.219 1 98.5 88 VAL A N 1
ATOM 650 C CA . VAL A 1 88 ? -0.547 9.789 -17.781 1 98.5 88 VAL A CA 1
ATOM 651 C C . VAL A 1 88 ? 0.002 10.234 -16.438 1 98.5 88 VAL A C 1
ATOM 653 O O . VAL A 1 88 ? 0.378 11.398 -16.25 1 98.5 88 VAL A O 1
ATOM 656 N N . LEU A 1 89 ? 0.081 9.359 -15.492 1 98.62 89 LEU A N 1
ATOM 657 C CA . LEU A 1 89 ? 0.506 9.688 -14.141 1 98.62 89 LEU A CA 1
ATOM 658 C C . LEU A 1 89 ? 1.979 10.078 -14.109 1 98.62 89 LEU A C 1
ATOM 660 O O . LEU A 1 89 ? 2.34 11.117 -13.555 1 98.62 89 LEU A O 1
ATOM 664 N N . PHE A 1 90 ? 2.807 9.188 -14.68 1 97.88 90 PHE A N 1
ATOM 665 C CA . PHE A 1 90 ? 4.25 9.398 -14.648 1 97.88 90 PHE A CA 1
ATOM 666 C C . PHE A 1 90 ? 4.625 10.703 -15.328 1 97.88 90 PHE A C 1
ATOM 668 O O . PHE A 1 90 ? 5.457 11.461 -14.828 1 97.88 90 PHE A O 1
ATOM 675 N N . ASN A 1 91 ? 4.02 10.992 -16.484 1 97.38 91 ASN A N 1
ATOM 676 C CA . ASN A 1 91 ? 4.289 12.234 -17.203 1 97.38 91 ASN A CA 1
ATOM 677 C C . ASN A 1 91 ? 3.838 13.453 -16.391 1 97.38 91 ASN A C 1
ATOM 679 O O . ASN A 1 91 ? 4.5 14.492 -16.406 1 97.38 91 ASN A O 1
ATOM 683 N N . ASN A 1 92 ? 2.711 13.328 -15.797 1 97.94 92 ASN A N 1
ATOM 684 C CA . ASN A 1 92 ? 2.244 14.414 -14.938 1 97.94 92 ASN A CA 1
ATOM 685 C C . ASN A 1 92 ? 3.232 14.703 -13.812 1 97.94 92 ASN A C 1
ATOM 687 O O . ASN A 1 92 ? 3.576 15.859 -13.555 1 97.94 92 ASN A O 1
ATOM 691 N N . ILE A 1 93 ? 3.711 13.688 -13.117 1 98.25 93 ILE A N 1
ATOM 692 C CA . ILE A 1 93 ? 4.684 13.82 -12.031 1 98.25 93 ILE A CA 1
ATOM 693 C C . ILE A 1 93 ? 5.957 14.469 -12.562 1 98.25 93 ILE A C 1
ATOM 695 O O . ILE A 1 93 ? 6.469 15.422 -11.961 1 98.25 93 ILE A O 1
ATOM 699 N N . GLN A 1 94 ? 6.414 13.977 -13.719 1 96.88 94 GLN A N 1
ATOM 700 C CA . GLN A 1 94 ? 7.641 14.5 -14.305 1 96.88 94 GLN A CA 1
ATOM 701 C C . GLN A 1 94 ? 7.488 15.977 -14.664 1 96.88 94 GLN A C 1
ATOM 703 O O . GLN A 1 94 ? 8.422 16.766 -14.477 1 96.88 94 GLN A O 1
ATOM 708 N N . THR A 1 95 ? 6.352 16.328 -15.219 1 97.56 95 THR A N 1
ATOM 709 C CA . THR A 1 95 ? 6.09 17.719 -15.57 1 97.56 95 THR A CA 1
ATOM 710 C C . THR A 1 95 ? 6.188 18.609 -14.336 1 97.56 95 THR A C 1
ATOM 712 O O . THR A 1 95 ? 6.828 19.656 -14.383 1 97.56 95 THR A O 1
ATOM 715 N N . GLN A 1 96 ? 5.59 18.188 -13.227 1 97.25 96 GLN A N 1
ATOM 716 C CA . GLN A 1 96 ? 5.625 18.984 -12 1 97.25 96 GLN A CA 1
ATOM 717 C C . GLN A 1 96 ? 7.051 19.078 -11.453 1 97.25 96 GLN A C 1
ATOM 719 O O . GLN A 1 96 ? 7.469 20.156 -11 1 97.25 96 GLN A O 1
ATOM 724 N N . LEU A 1 97 ? 7.781 17.984 -11.453 1 97.06 97 LEU A N 1
ATOM 725 C CA . LEU A 1 97 ? 9.156 17.969 -10.977 1 97.06 97 LEU A CA 1
ATOM 726 C C . LEU A 1 97 ? 10.039 18.875 -11.828 1 97.06 97 LEU A C 1
ATOM 728 O O . LEU A 1 97 ? 10.922 19.562 -11.305 1 97.06 97 LEU A O 1
ATOM 732 N N . ASN A 1 98 ? 9.836 18.797 -13.141 1 96.56 98 ASN A N 1
ATOM 733 C CA . ASN A 1 98 ? 10.594 19.641 -14.055 1 96.56 98 ASN A CA 1
ATOM 734 C C . ASN A 1 98 ? 10.305 21.125 -13.805 1 96.56 98 ASN A C 1
ATOM 736 O O . ASN A 1 98 ? 11.227 21.953 -13.828 1 96.56 98 ASN A O 1
ATOM 740 N N . ASP A 1 99 ? 9.047 21.469 -13.625 1 96.38 99 ASP A N 1
ATOM 741 C CA . ASP A 1 99 ? 8.656 22.844 -13.352 1 96.38 99 ASP A CA 1
ATOM 742 C C . ASP A 1 99 ? 9.328 23.359 -12.086 1 96.38 99 ASP A C 1
ATOM 744 O O . ASP A 1 99 ? 9.664 24.547 -11.992 1 96.38 99 ASP A O 1
ATOM 748 N N . GLN A 1 100 ? 9.562 22.484 -11.148 1 94.81 100 GLN A N 1
ATOM 749 C CA . GLN A 1 100 ? 10.188 22.844 -9.883 1 94.81 100 GLN A CA 1
ATOM 750 C C . GLN A 1 100 ? 11.711 22.703 -9.961 1 94.81 100 GLN A C 1
ATOM 752 O O . GLN A 1 100 ? 12.414 22.922 -8.977 1 94.81 100 GLN A O 1
ATOM 757 N N . GLN A 1 101 ? 12.25 22.234 -11.141 1 95.62 101 GLN A N 1
ATOM 758 C CA . GLN A 1 101 ? 13.672 21.984 -11.344 1 95.62 101 GLN A CA 1
ATOM 759 C C . GLN A 1 101 ? 14.219 21.047 -10.266 1 95.62 101 GLN A C 1
ATOM 761 O O . GLN A 1 101 ? 15.297 21.281 -9.711 1 95.62 101 GLN A O 1
ATOM 766 N N . SER A 1 102 ? 13.43 19.969 -10 1 95.38 102 SER A N 1
ATOM 767 C CA . SER A 1 102 ? 13.773 19.109 -8.875 1 95.38 102 SER A CA 1
ATOM 768 C C . SER A 1 102 ? 13.938 17.656 -9.328 1 95.38 102 SER A C 1
ATOM 770 O O . SER A 1 102 ? 13.961 16.75 -8.5 1 95.38 102 SER A O 1
ATOM 772 N N . VAL A 1 103 ? 14.031 17.453 -10.586 1 95.06 103 VAL A N 1
ATOM 773 C CA . VAL A 1 103 ? 14.188 16.094 -11.109 1 95.06 103 VAL A CA 1
ATOM 774 C C . VAL A 1 103 ? 15.523 15.516 -10.656 1 95.06 103 VAL A C 1
ATOM 776 O O . VAL A 1 103 ? 16.562 16.172 -10.766 1 95.06 103 VAL A O 1
ATOM 779 N N . ASN A 1 104 ? 15.461 14.336 -10.125 1 95.69 104 ASN A N 1
ATOM 780 C CA . ASN A 1 104 ? 16.656 13.562 -9.812 1 95.69 104 ASN A CA 1
ATOM 781 C C . ASN A 1 104 ? 16.812 12.375 -10.766 1 95.69 104 ASN A C 1
ATOM 783 O O . ASN A 1 104 ? 16.219 11.32 -10.562 1 95.69 104 ASN A O 1
ATOM 787 N N . PRO A 1 105 ? 17.641 12.516 -11.75 1 93.56 105 PRO A N 1
ATOM 788 C CA . PRO A 1 105 ? 17.766 11.477 -12.773 1 93.56 105 PRO A CA 1
ATOM 789 C C . PRO A 1 105 ? 18.25 10.141 -12.203 1 93.56 105 PRO A C 1
ATOM 791 O O . PRO A 1 105 ? 17.875 9.078 -12.719 1 93.56 105 PRO A O 1
ATOM 794 N N . ASP A 1 106 ? 18.969 10.188 -11.156 1 92.44 106 ASP A N 1
ATOM 795 C CA . ASP A 1 106 ? 19.562 8.984 -10.578 1 92.44 106 ASP A CA 1
ATOM 796 C C . ASP A 1 106 ? 18.5 8.07 -9.984 1 92.44 106 ASP A C 1
ATOM 798 O O . ASP A 1 106 ? 18.703 6.863 -9.859 1 92.44 106 ASP A O 1
ATOM 802 N N . ASN A 1 107 ? 17.344 8.609 -9.656 1 93.88 107 ASN A N 1
ATOM 803 C CA . ASN A 1 107 ? 16.297 7.848 -8.977 1 93.88 107 ASN A CA 1
ATOM 804 C C . ASN A 1 107 ? 15.125 7.551 -9.906 1 93.88 107 ASN A C 1
ATOM 806 O O . ASN A 1 107 ? 14.18 6.867 -9.516 1 93.88 107 ASN A O 1
ATOM 810 N N . GLN A 1 108 ? 15.188 8.008 -11.062 1 93.38 108 GLN A N 1
ATOM 811 C CA . GLN A 1 108 ? 14.047 7.969 -11.969 1 93.38 108 GLN A CA 1
ATOM 812 C C . GLN A 1 108 ? 13.688 6.531 -12.336 1 93.38 108 GLN A C 1
ATOM 814 O O . GLN A 1 108 ? 12.508 6.172 -12.359 1 93.38 108 GLN A O 1
ATOM 819 N N . GLN A 1 109 ? 14.68 5.73 -12.641 1 91.81 109 GLN A N 1
ATOM 820 C CA . GLN A 1 109 ? 14.43 4.352 -13.055 1 91.81 109 GLN A CA 1
ATOM 821 C C . GLN A 1 109 ? 13.727 3.568 -11.945 1 91.81 109 GLN A C 1
ATOM 823 O O . GLN A 1 109 ? 12.719 2.9 -12.195 1 91.81 109 GLN A O 1
ATOM 828 N N . LEU A 1 110 ? 14.234 3.646 -10.773 1 91 110 LEU A N 1
ATOM 829 C CA . LEU A 1 110 ? 13.656 2.936 -9.641 1 91 110 LEU A CA 1
ATOM 830 C C . LEU A 1 110 ? 12.273 3.482 -9.305 1 91 110 LEU A C 1
ATOM 832 O O . LEU A 1 110 ? 11.359 2.717 -9 1 91 110 LEU A O 1
ATOM 836 N N . ALA A 1 111 ? 12.102 4.789 -9.367 1 94.44 111 ALA A N 1
ATOM 837 C CA . ALA A 1 111 ? 10.805 5.414 -9.109 1 94.44 111 ALA A CA 1
ATOM 838 C C . ALA A 1 111 ? 9.758 4.93 -10.102 1 94.44 111 ALA A C 1
ATOM 840 O O . ALA A 1 111 ? 8.617 4.641 -9.719 1 94.44 111 ALA A O 1
ATOM 841 N N . ASP A 1 112 ? 10.172 4.867 -11.305 1 95.5 112 ASP A N 1
ATOM 842 C CA . ASP A 1 112 ? 9.289 4.383 -12.359 1 95.5 112 ASP A CA 1
ATOM 843 C C . ASP A 1 112 ? 8.867 2.939 -12.102 1 95.5 112 ASP A C 1
ATOM 845 O O . ASP A 1 112 ? 7.68 2.613 -12.164 1 95.5 112 ASP A O 1
ATOM 849 N N . ALA A 1 113 ? 9.852 2.094 -11.812 1 94.12 113 ALA A N 1
ATOM 850 C CA . ALA A 1 113 ? 9.594 0.679 -11.562 1 94.12 113 ALA A CA 1
ATOM 851 C C . ALA A 1 113 ? 8.656 0.496 -10.367 1 94.12 113 ALA A C 1
ATOM 853 O O . ALA A 1 113 ? 7.691 -0.268 -10.438 1 94.12 113 ALA A O 1
ATOM 854 N N . ASN A 1 114 ? 8.906 1.213 -9.266 1 96.56 114 ASN A N 1
ATOM 855 C CA . ASN A 1 114 ? 8.086 1.112 -8.062 1 96.56 114 ASN A CA 1
ATOM 856 C C . ASN A 1 114 ? 6.68 1.656 -8.297 1 96.56 114 ASN A C 1
ATOM 858 O O . ASN A 1 114 ? 5.711 1.148 -7.727 1 96.56 114 ASN A O 1
ATOM 862 N N . LEU A 1 115 ? 6.578 2.658 -9.094 1 98 115 LEU A N 1
ATOM 863 C CA . LEU A 1 115 ? 5.262 3.205 -9.422 1 98 115 LEU A CA 1
ATOM 864 C C . LEU A 1 115 ? 4.414 2.176 -10.156 1 98 115 LEU A C 1
ATOM 866 O O . LEU A 1 115 ? 3.227 2.02 -9.867 1 98 115 LEU A O 1
ATOM 870 N N . ARG A 1 116 ? 5.023 1.494 -11.086 1 97.31 116 ARG A N 1
ATOM 871 C CA . ARG A 1 116 ? 4.305 0.454 -11.812 1 97.31 116 ARG A CA 1
ATOM 872 C C . ARG A 1 116 ? 3.803 -0.631 -10.867 1 97.31 116 ARG A C 1
ATOM 874 O O . ARG A 1 116 ? 2.668 -1.099 -10.992 1 97.31 116 ARG A O 1
ATOM 881 N N . ALA A 1 117 ? 4.641 -1.035 -9.953 1 97 117 ALA A N 1
ATOM 882 C CA . ALA A 1 117 ? 4.254 -2.043 -8.969 1 97 117 ALA A CA 1
ATOM 883 C C . ALA A 1 117 ? 3.062 -1.57 -8.141 1 97 117 ALA A C 1
ATOM 885 O O . ALA A 1 117 ? 2.125 -2.334 -7.898 1 97 117 ALA A O 1
ATOM 886 N N . ARG A 1 118 ? 3.045 -0.352 -7.691 1 98.31 118 ARG A N 1
ATOM 887 C CA . ARG A 1 118 ? 1.972 0.168 -6.852 1 98.31 118 ARG A CA 1
ATOM 888 C C . ARG A 1 118 ? 0.693 0.37 -7.656 1 98.31 118 ARG A C 1
ATOM 890 O O . ARG A 1 118 ? -0.409 0.182 -7.141 1 98.31 118 ARG A O 1
ATOM 897 N N . LEU A 1 119 ? 0.819 0.721 -8.938 1 98.44 119 LEU A N 1
ATOM 898 C CA . LEU A 1 119 ? -0.356 0.798 -9.797 1 98.44 119 LEU A CA 1
ATOM 899 C C . LEU A 1 119 ? -1.005 -0.573 -9.953 1 98.44 119 LEU A C 1
ATOM 901 O O . LEU A 1 119 ? -2.232 -0.688 -9.945 1 98.44 119 LEU A O 1
ATOM 905 N N . ARG A 1 120 ? -0.15 -1.561 -10.102 1 98.12 120 ARG A N 1
ATOM 906 C CA . ARG A 1 120 ? -0.684 -2.914 -10.219 1 98.12 120 ARG A CA 1
ATOM 907 C C . ARG A 1 120 ? -1.472 -3.299 -8.969 1 98.12 120 ARG A C 1
ATOM 909 O O . ARG A 1 120 ? -2.576 -3.836 -9.07 1 98.12 120 ARG A O 1
ATOM 916 N N . MET A 1 121 ? -0.935 -2.979 -7.832 1 98.5 121 MET A N 1
ATOM 917 C CA . MET A 1 121 ? -1.604 -3.361 -6.594 1 98.5 121 MET A CA 1
ATOM 918 C C . MET A 1 121 ? -2.875 -2.543 -6.387 1 98.5 121 MET A C 1
ATOM 920 O O . MET A 1 121 ? -3.879 -3.061 -5.891 1 98.5 121 MET A O 1
ATOM 924 N N . SER A 1 122 ? -2.838 -1.24 -6.75 1 98.69 122 SER A N 1
ATOM 925 C CA . SER A 1 122 ? -4.051 -0.429 -6.695 1 98.69 122 SER A CA 1
ATOM 926 C C . SER A 1 122 ? -5.164 -1.043 -7.535 1 98.69 122 SER A C 1
ATOM 928 O O . SER A 1 122 ? -6.324 -1.056 -7.117 1 98.69 122 SER A O 1
ATOM 930 N N . THR A 1 123 ? -4.785 -1.546 -8.656 1 98.81 123 THR A N 1
ATOM 931 C CA . THR A 1 123 ? -5.742 -2.168 -9.562 1 98.81 123 THR A CA 1
ATOM 932 C C . THR A 1 123 ? -6.262 -3.48 -8.984 1 98.81 123 THR A C 1
ATOM 934 O O . THR A 1 123 ? -7.465 -3.746 -9.016 1 98.81 123 THR A O 1
ATOM 937 N N . LEU A 1 124 ? -5.379 -4.293 -8.438 1 98.81 124 LEU A N 1
ATOM 938 C CA . LEU A 1 124 ? -5.777 -5.555 -7.82 1 98.81 124 LEU A CA 1
ATOM 939 C C . LEU A 1 124 ? -6.797 -5.316 -6.711 1 98.81 124 LEU A C 1
ATOM 941 O O . LEU A 1 124 ? -7.801 -6.027 -6.621 1 98.81 124 LEU A O 1
ATOM 945 N N . TYR A 1 125 ? -6.594 -4.316 -5.93 1 98.81 125 TYR A N 1
ATOM 946 C CA . TYR A 1 125 ? -7.496 -4.043 -4.816 1 98.81 125 TYR A CA 1
ATOM 947 C C . TYR A 1 125 ? -8.836 -3.525 -5.316 1 98.81 125 TYR A C 1
ATOM 949 O O . TYR A 1 125 ? -9.883 -3.793 -4.711 1 98.81 125 TYR A O 1
ATOM 957 N N . ALA A 1 126 ? -8.812 -2.732 -6.398 1 98.62 126 ALA A N 1
ATOM 958 C CA . ALA A 1 126 ? -10.078 -2.287 -6.977 1 98.62 126 ALA A CA 1
ATOM 959 C C . ALA A 1 126 ? -10.906 -3.477 -7.445 1 98.62 126 ALA A C 1
ATOM 961 O O . ALA A 1 126 ? -12.117 -3.535 -7.191 1 98.62 126 ALA A O 1
ATOM 962 N N . LEU A 1 127 ? -10.266 -4.414 -8.109 1 98.69 127 LEU A N 1
ATOM 963 C CA . LEU A 1 127 ? -10.945 -5.625 -8.555 1 98.69 127 LEU A CA 1
ATOM 964 C C . LEU A 1 127 ? -11.398 -6.465 -7.359 1 98.69 127 LEU A C 1
ATOM 966 O O . LEU A 1 127 ? -12.508 -6.992 -7.355 1 98.69 127 LEU A O 1
ATOM 970 N N . ALA A 1 128 ? -10.492 -6.578 -6.367 1 98.62 128 ALA A N 1
ATOM 971 C CA . ALA A 1 128 ? -10.82 -7.344 -5.168 1 98.62 128 ALA A CA 1
ATOM 972 C C . ALA A 1 128 ? -12.062 -6.789 -4.48 1 98.62 128 ALA A C 1
ATOM 974 O O . ALA A 1 128 ? -12.891 -7.547 -3.973 1 98.62 128 ALA A O 1
ATOM 975 N N . ALA A 1 129 ? -12.148 -5.453 -4.422 1 97.88 129 ALA A N 1
ATOM 976 C CA . ALA A 1 129 ? -13.328 -4.824 -3.834 1 97.88 129 ALA A CA 1
ATOM 977 C C . ALA A 1 129 ? -14.594 -5.219 -4.594 1 97.88 129 ALA A C 1
ATOM 979 O O . ALA A 1 129 ? -15.617 -5.531 -3.984 1 97.88 129 ALA A O 1
ATOM 980 N N . ASN A 1 130 ? -14.516 -5.199 -5.898 1 97.69 130 ASN A N 1
ATOM 981 C CA . ASN A 1 130 ? -15.664 -5.562 -6.727 1 97.69 130 ASN A CA 1
ATOM 982 C C . ASN A 1 130 ? -16.094 -7.004 -6.477 1 97.69 130 ASN A C 1
ATOM 984 O O . ASN A 1 130 ? -17.281 -7.277 -6.285 1 97.69 130 ASN A O 1
ATOM 988 N N . TYR A 1 131 ? -15.188 -7.898 -6.395 1 97.81 131 TYR A N 1
ATOM 989 C CA . TYR A 1 131 ? -15.492 -9.32 -6.316 1 97.81 131 TYR A CA 1
ATOM 990 C C . TYR A 1 131 ? -15.641 -9.773 -4.871 1 97.81 131 TYR A C 1
ATOM 992 O O . TYR A 1 131 ? -16.094 -10.891 -4.602 1 97.81 131 TYR A O 1
ATOM 1000 N N . GLN A 1 132 ? -15.211 -8.906 -3.936 1 97.81 132 GLN A N 1
ATOM 1001 C CA . GLN A 1 132 ? -15.133 -9.266 -2.525 1 97.81 132 GLN A CA 1
ATOM 1002 C C . GLN A 1 132 ? -14.141 -10.406 -2.307 1 97.81 132 GLN A C 1
ATOM 1004 O O . GLN A 1 132 ? -14.484 -11.43 -1.709 1 97.81 132 GLN A O 1
ATOM 1009 N N . TYR A 1 133 ? -12.922 -10.234 -2.828 1 98.75 133 TYR A N 1
ATOM 1010 C CA . TYR A 1 133 ? -11.836 -11.203 -2.752 1 98.75 133 TYR A CA 1
ATOM 1011 C C . TYR A 1 133 ? -10.695 -10.672 -1.891 1 98.75 133 TYR A C 1
ATOM 1013 O O . TYR A 1 133 ? -10.617 -9.477 -1.616 1 98.75 133 TYR A O 1
ATOM 1021 N N . LEU A 1 134 ? -9.844 -11.547 -1.383 1 98.81 134 LEU A N 1
ATOM 1022 C CA . LEU A 1 134 ? -8.562 -11.172 -0.795 1 98.81 134 LEU A CA 1
ATOM 1023 C C . LEU A 1 134 ? -7.469 -11.133 -1.857 1 98.81 134 LEU A C 1
ATOM 1025 O O . LEU A 1 134 ? -7.43 -11.992 -2.746 1 98.81 134 LEU A O 1
ATOM 1029 N N . VAL A 1 135 ? -6.605 -10.156 -1.784 1 98.94 135 VAL A N 1
ATOM 1030 C CA . VAL A 1 135 ? -5.438 -10.055 -2.654 1 98.94 135 VAL A CA 1
ATOM 1031 C C . VAL A 1 135 ? -4.316 -10.945 -2.119 1 98.94 135 VAL A C 1
ATOM 1033 O O . VAL A 1 135 ? -3.824 -10.734 -1.01 1 98.94 135 VAL A O 1
ATOM 1036 N N . VAL A 1 136 ? -3.865 -11.898 -2.92 1 98.94 136 VAL A N 1
ATOM 1037 C CA . VAL A 1 136 ? -2.867 -12.867 -2.484 1 98.94 136 VAL A CA 1
ATOM 1038 C C . VAL A 1 136 ? -1.51 -12.523 -3.092 1 98.94 136 VAL A C 1
ATOM 1040 O O . VAL A 1 136 ? -1.389 -12.367 -4.309 1 98.94 136 VAL A O 1
ATOM 1043 N N . GLY A 1 137 ? -0.54 -12.359 -2.254 1 98.69 137 GLY A N 1
ATOM 1044 C CA . GLY A 1 137 ? 0.812 -12.047 -2.691 1 98.69 137 GLY A CA 1
ATOM 1045 C C . GLY A 1 137 ? 1.614 -13.273 -3.078 1 98.69 137 GLY A C 1
ATOM 1046 O O . GLY A 1 137 ? 1.171 -14.406 -2.861 1 98.69 137 GLY A O 1
ATOM 1047 N N . THR A 1 138 ? 2.83 -13.016 -3.59 1 98.44 138 THR A N 1
ATOM 1048 C CA . THR A 1 138 ? 3.58 -14.117 -4.184 1 98.44 138 THR A CA 1
ATOM 1049 C C . THR A 1 138 ? 4.992 -14.188 -3.605 1 98.44 138 THR A C 1
ATOM 1051 O O . THR A 1 138 ? 5.809 -15 -4.035 1 98.44 138 THR A O 1
ATOM 1054 N N . ASP A 1 139 ? 5.277 -13.344 -2.627 1 97.81 139 ASP A N 1
ATOM 1055 C CA . ASP A 1 139 ? 6.629 -13.297 -2.08 1 97.81 139 ASP A CA 1
ATOM 1056 C C . ASP A 1 139 ? 6.992 -14.609 -1.388 1 97.81 139 ASP A C 1
ATOM 1058 O O . ASP A 1 139 ? 6.203 -15.141 -0.604 1 97.81 139 ASP A O 1
ATOM 1062 N N . ASN A 1 140 ? 8.125 -15.141 -1.733 1 98.12 140 ASN A N 1
ATOM 1063 C CA . ASN A 1 140 ? 8.664 -16.312 -1.062 1 98.12 140 ASN A CA 1
ATOM 1064 C C . ASN A 1 140 ? 9.602 -15.93 0.082 1 98.12 140 ASN A C 1
ATOM 1066 O O . ASN A 1 140 ? 9.781 -14.75 0.368 1 98.12 140 ASN A O 1
ATOM 1070 N N . ALA A 1 141 ? 10.195 -16.875 0.74 1 98.19 141 ALA A N 1
ATOM 1071 C CA . ALA A 1 141 ? 11 -16.656 1.939 1 98.19 141 ALA A CA 1
ATOM 1072 C C . ALA A 1 141 ? 12.211 -15.773 1.632 1 98.19 141 ALA A C 1
ATOM 1074 O O . ALA A 1 141 ? 12.555 -14.883 2.412 1 98.19 141 ALA A O 1
ATOM 1075 N N . ALA A 1 142 ? 12.852 -16.016 0.548 1 98.38 142 ALA A N 1
ATOM 1076 C CA . ALA A 1 142 ? 14.047 -15.266 0.163 1 98.38 142 ALA A CA 1
ATOM 1077 C C . ALA A 1 142 ? 13.711 -13.797 -0.088 1 98.38 142 ALA A C 1
ATOM 1079 O O . ALA A 1 142 ? 14.398 -12.906 0.409 1 98.38 142 ALA A O 1
ATOM 1080 N N . GLU A 1 143 ? 12.672 -13.602 -0.859 1 98.25 143 GLU A N 1
ATOM 1081 C CA . GLU A 1 143 ? 12.242 -12.242 -1.186 1 98.25 143 GLU A CA 1
ATOM 1082 C C . GLU A 1 143 ? 11.812 -11.484 0.066 1 98.25 143 GLU A C 1
ATOM 1084 O O . GLU A 1 143 ? 12.156 -10.312 0.235 1 98.25 143 GLU A O 1
ATOM 1089 N N . PHE A 1 144 ? 11.102 -12.156 0.909 1 97.94 144 PHE A N 1
ATOM 1090 C CA . PHE A 1 144 ? 10.625 -11.531 2.133 1 97.94 144 PHE A CA 1
ATOM 1091 C C . PHE A 1 144 ? 11.789 -11.164 3.047 1 97.94 144 PHE A C 1
ATOM 1093 O O . PHE A 1 144 ? 11.859 -10.039 3.545 1 97.94 144 PHE A O 1
ATOM 1100 N N . TYR A 1 145 ? 12.703 -12.062 3.25 1 98.38 145 TYR A N 1
ATOM 1101 C CA . TYR A 1 145 ? 13.828 -11.852 4.156 1 98.38 145 TYR A CA 1
ATOM 1102 C C . TYR A 1 145 ? 14.727 -10.727 3.658 1 98.38 145 TYR A C 1
ATOM 1104 O O . TYR A 1 145 ? 15.164 -9.875 4.438 1 98.38 145 TYR A O 1
ATOM 1112 N N . THR A 1 146 ? 14.969 -10.695 2.348 1 98.44 146 THR A N 1
ATOM 1113 C CA . THR A 1 146 ? 15.898 -9.719 1.788 1 98.44 146 THR A CA 1
ATOM 1114 C C . THR A 1 146 ? 15.188 -8.406 1.486 1 98.44 146 THR A C 1
ATOM 1116 O O . THR A 1 146 ? 15.828 -7.41 1.144 1 98.44 146 THR A O 1
ATOM 1119 N N . GLY A 1 147 ? 13.867 -8.414 1.553 1 97.94 147 GLY A N 1
ATOM 1120 C CA . GLY A 1 147 ? 13.094 -7.227 1.236 1 97.94 147 GLY A CA 1
ATOM 1121 C C . GLY A 1 147 ? 13.031 -6.93 -0.25 1 97.94 147 GLY A C 1
ATOM 1122 O O . GLY A 1 147 ? 12.859 -5.777 -0.654 1 97.94 147 GLY A O 1
ATOM 1123 N N . TYR A 1 148 ? 13.211 -8.016 -1.091 1 97.12 148 TYR A N 1
ATOM 1124 C CA . TYR A 1 148 ? 13.18 -7.832 -2.537 1 97.12 148 TYR A CA 1
ATOM 1125 C C . TYR A 1 148 ? 11.742 -7.777 -3.043 1 97.12 148 TYR A C 1
ATOM 1127 O O . TYR A 1 148 ? 11.297 -8.672 -3.773 1 97.12 148 TYR A O 1
ATOM 1135 N N . PHE A 1 149 ? 11.031 -6.742 -2.701 1 97 149 PHE A N 1
ATOM 1136 C CA . PHE A 1 149 ? 9.688 -6.371 -3.121 1 97 149 PHE A CA 1
ATOM 1137 C C . PHE A 1 149 ? 9.461 -4.875 -2.947 1 97 149 PHE A C 1
ATOM 1139 O O . PHE A 1 149 ? 10.234 -4.199 -2.264 1 97 149 PHE A O 1
ATOM 1146 N N . THR A 1 150 ? 8.5 -4.305 -3.621 1 97.12 150 THR A N 1
ATOM 1147 C CA . THR A 1 150 ? 8.125 -2.902 -3.482 1 97.12 150 THR A CA 1
ATOM 1148 C C . THR A 1 150 ? 7.168 -2.709 -2.312 1 97.12 150 THR A C 1
ATOM 1150 O O . THR A 1 150 ? 6.09 -3.305 -2.285 1 97.12 150 THR A O 1
ATOM 1153 N N . LYS A 1 151 ? 7.582 -1.851 -1.344 1 97.56 151 LYS A N 1
ATOM 1154 C CA . LYS A 1 151 ? 6.738 -1.532 -0.196 1 97.56 151 LYS A CA 1
ATOM 1155 C C . LYS A 1 151 ? 5.395 -0.964 -0.643 1 97.56 151 LYS A C 1
ATOM 1157 O O . LYS A 1 151 ? 5.348 0.003 -1.405 1 97.56 151 LYS A O 1
ATOM 1162 N N . TYR A 1 152 ? 4.273 -1.636 -0.344 1 97.31 152 TYR A N 1
ATOM 1163 C CA . TYR A 1 152 ? 2.893 -1.278 -0.66 1 97.31 152 TYR A CA 1
ATOM 1164 C C . TYR A 1 152 ? 2.617 -1.433 -2.15 1 97.31 152 TYR A C 1
ATOM 1166 O O . TYR A 1 152 ? 1.606 -0.938 -2.656 1 97.31 152 TYR A O 1
ATOM 1174 N N . GLY A 1 153 ? 3.566 -1.939 -2.889 1 97 153 GLY A N 1
ATOM 1175 C CA . GLY A 1 153 ? 3.311 -2.566 -4.176 1 97 153 GLY A CA 1
ATOM 1176 C C . GLY A 1 153 ? 3.014 -4.051 -4.07 1 97 153 GLY A C 1
ATOM 1177 O O . GLY A 1 153 ? 2.033 -4.449 -3.436 1 97 153 GLY A O 1
ATOM 1178 N N . ASP A 1 154 ? 3.998 -4.84 -4.562 1 95.94 154 ASP A N 1
ATOM 1179 C CA . ASP A 1 154 ? 3.789 -6.281 -4.449 1 95.94 154 ASP A CA 1
ATOM 1180 C C . ASP A 1 154 ? 3.918 -6.742 -2.998 1 95.94 154 ASP A C 1
ATOM 1182 O O . ASP A 1 154 ? 3.52 -7.859 -2.658 1 95.94 154 ASP A O 1
ATOM 1186 N N . GLY A 1 155 ? 4.402 -5.844 -2.123 1 96.12 155 GLY A N 1
ATOM 1187 C CA . GLY A 1 155 ? 4.453 -6.133 -0.7 1 96.12 155 GLY A CA 1
ATOM 1188 C C . GLY A 1 155 ? 3.193 -5.73 0.04 1 96.12 155 GLY A C 1
ATOM 1189 O O . GLY A 1 155 ? 3.059 -5.996 1.237 1 96.12 155 GLY A O 1
ATOM 1190 N N . GLY A 1 156 ? 2.309 -5.047 -0.599 1 97.31 156 GLY A N 1
ATOM 1191 C CA . GLY A 1 156 ? 1.054 -4.613 -0.006 1 97.31 156 GLY A CA 1
ATOM 1192 C C . GLY A 1 156 ? -0.112 -5.523 -0.344 1 97.31 156 GLY A C 1
ATOM 1193 O O . GLY A 1 156 ? -1.026 -5.125 -1.069 1 97.31 156 GLY A O 1
ATOM 1194 N N . VAL A 1 157 ? -0.134 -6.719 0.279 1 98.56 157 VAL A N 1
ATOM 1195 C CA . VAL A 1 157 ? -1.133 -7.73 -0.047 1 98.56 157 VAL A CA 1
ATOM 1196 C C . VAL A 1 157 ? -1.856 -8.172 1.225 1 98.56 157 VAL A C 1
ATOM 1198 O O . VAL A 1 157 ? -1.531 -7.711 2.322 1 98.56 157 VAL A O 1
ATOM 1201 N N . ASP A 1 158 ? -2.873 -9.055 1.056 1 98.62 158 ASP A N 1
ATOM 1202 C CA . ASP A 1 158 ? -3.645 -9.531 2.197 1 98.62 158 ASP A CA 1
ATOM 1203 C C . ASP A 1 158 ? -3.031 -10.805 2.775 1 98.62 158 ASP A C 1
ATOM 1205 O O . ASP A 1 158 ? -3.115 -11.055 3.98 1 98.62 158 ASP A O 1
ATOM 1209 N N . LEU A 1 159 ? -2.502 -11.648 1.919 1 98.75 159 LEU A N 1
ATOM 1210 C CA . LEU A 1 159 ? -1.956 -12.953 2.287 1 98.75 159 LEU A CA 1
ATOM 1211 C C . LEU A 1 159 ? -0.652 -13.219 1.545 1 98.75 159 LEU A C 1
ATOM 1213 O O . LEU A 1 159 ? -0.482 -12.797 0.401 1 98.75 159 LEU A O 1
ATOM 1217 N N . VAL A 1 160 ? 0.238 -13.953 2.15 1 98.69 160 VAL A N 1
ATOM 1218 C CA . VAL A 1 160 ? 1.484 -14.344 1.5 1 98.69 160 VAL A CA 1
ATOM 1219 C C . VAL A 1 160 ? 1.73 -15.836 1.708 1 98.69 160 VAL A C 1
ATOM 1221 O O . VAL A 1 160 ? 2.559 -16.234 2.535 1 98.69 160 VAL A O 1
ATOM 1224 N N . PRO A 1 161 ? 1.186 -16.656 0.906 1 98.81 161 PRO A N 1
ATOM 1225 C CA . PRO A 1 161 ? 1.188 -18.094 1.148 1 98.81 161 PRO A CA 1
ATOM 1226 C C . PRO A 1 161 ? 2.57 -18.719 0.974 1 98.81 161 PRO A C 1
ATOM 1228 O O . PRO A 1 161 ? 2.832 -19.812 1.503 1 98.81 161 PRO A O 1
ATOM 1231 N N . LEU A 1 162 ? 3.486 -18.078 0.278 1 98.62 162 LEU A N 1
ATOM 1232 C CA . LEU A 1 162 ? 4.766 -18.688 -0.046 1 98.62 162 LEU A CA 1
ATOM 1233 C C . LEU A 1 162 ? 5.863 -18.188 0.888 1 98.62 162 LEU A C 1
ATOM 1235 O O . LEU A 1 162 ? 7.031 -18.547 0.725 1 98.62 162 LEU A O 1
ATOM 1239 N N . VAL A 1 163 ? 5.59 -17.438 1.876 1 98.06 163 VAL A N 1
ATOM 1240 C CA . VAL A 1 163 ? 6.539 -16.625 2.623 1 98.06 163 VAL A CA 1
ATOM 1241 C C . VAL A 1 163 ? 7.488 -17.516 3.412 1 98.06 163 VAL A C 1
ATOM 1243 O O . VAL A 1 163 ? 8.562 -17.078 3.826 1 98.06 163 VAL A O 1
ATOM 1246 N N . SER A 1 164 ? 7.148 -18.797 3.604 1 96.88 164 SER A N 1
ATOM 1247 C CA . SER A 1 164 ? 8.008 -19.688 4.363 1 96.88 164 SER A CA 1
ATOM 1248 C C . SER A 1 164 ? 8.766 -20.641 3.439 1 96.88 164 SER A C 1
ATOM 1250 O O . SER A 1 164 ? 9.523 -21.484 3.906 1 96.88 164 SER A O 1
ATOM 1252 N N . LEU A 1 165 ? 8.562 -20.531 2.191 1 98.12 165 LEU A N 1
ATOM 1253 C CA . LEU A 1 165 ? 9.18 -21.438 1.224 1 98.12 165 LEU A CA 1
ATOM 1254 C C . LEU A 1 165 ? 10.359 -20.766 0.525 1 98.12 165 LEU A C 1
ATOM 1256 O O . LEU A 1 165 ? 10.219 -19.656 0.002 1 98.12 165 LEU A O 1
ATOM 1260 N N . GLY A 1 166 ? 11.484 -21.469 0.543 1 97.56 166 GLY A N 1
ATOM 1261 C CA . GLY A 1 166 ? 12.586 -21 -0.285 1 97.56 166 GLY A CA 1
ATOM 1262 C C . GLY A 1 166 ? 12.312 -21.125 -1.771 1 97.56 166 GLY A C 1
ATOM 1263 O O . GLY A 1 166 ? 11.367 -21.797 -2.178 1 97.56 166 GLY A O 1
ATOM 1264 N N . LYS A 1 167 ? 13.141 -20.453 -2.559 1 97.81 167 LYS A N 1
ATOM 1265 C CA . LYS A 1 167 ? 12.938 -20.484 -4.008 1 97.81 167 LYS A CA 1
ATOM 1266 C C . LYS A 1 167 ? 13.023 -21.906 -4.555 1 97.81 167 LYS A C 1
ATOM 1268 O O . LYS A 1 167 ? 12.297 -22.266 -5.48 1 97.81 167 LYS A O 1
ATOM 1273 N N . GLY A 1 168 ? 13.906 -22.703 -4.043 1 96.94 168 GLY A N 1
ATOM 1274 C CA . GLY A 1 168 ? 13.984 -24.094 -4.449 1 96.94 168 GLY A CA 1
ATOM 1275 C C . GLY A 1 168 ? 12.703 -24.859 -4.211 1 96.94 168 GLY A C 1
ATOM 1276 O O . GLY A 1 168 ? 12.266 -25.625 -5.07 1 96.94 168 GLY A O 1
ATOM 1277 N N . GLU A 1 169 ? 12.133 -24.703 -3.086 1 97.44 169 GLU A N 1
ATOM 1278 C CA . GLU A 1 169 ? 10.875 -25.359 -2.766 1 97.44 169 GLU A CA 1
ATOM 1279 C C . GLU A 1 169 ? 9.75 -24.859 -3.662 1 97.44 169 GLU A C 1
ATOM 1281 O O . GLU A 1 169 ? 8.875 -25.641 -4.055 1 97.44 169 GLU A O 1
ATOM 1286 N N . VAL A 1 170 ? 9.75 -23.578 -3.963 1 98.44 170 VAL A N 1
ATOM 1287 C CA . VAL A 1 170 ? 8.75 -23 -4.863 1 98.44 170 VAL A CA 1
ATOM 1288 C C . VAL A 1 170 ? 8.836 -23.688 -6.227 1 98.44 170 VAL A C 1
ATOM 1290 O O . VAL A 1 170 ? 7.812 -24 -6.832 1 98.44 170 VAL A O 1
ATOM 1293 N N . ARG A 1 171 ? 10.039 -23.906 -6.715 1 98.19 171 ARG A N 1
ATOM 1294 C CA . ARG A 1 171 ? 10.242 -24.562 -8 1 98.19 171 ARG A CA 1
ATOM 1295 C C . ARG A 1 171 ? 9.68 -25.969 -7.988 1 98.19 171 ARG A C 1
ATOM 1297 O O . ARG A 1 171 ? 8.992 -26.391 -8.922 1 98.19 171 ARG A O 1
ATOM 1304 N N . LYS A 1 172 ? 9.984 -26.703 -6.938 1 98.25 172 LYS A N 1
ATOM 1305 C CA . LYS A 1 172 ? 9.469 -28.062 -6.805 1 98.25 172 LYS A CA 1
ATOM 1306 C C . LYS A 1 172 ? 7.941 -28.062 -6.766 1 98.25 172 LYS A C 1
ATOM 1308 O O . LYS A 1 172 ? 7.301 -28.938 -7.355 1 98.25 172 LYS A O 1
ATOM 1313 N N . MET A 1 173 ? 7.398 -27.094 -6.055 1 98.56 173 MET A N 1
ATOM 1314 C CA . MET A 1 173 ? 5.945 -27 -5.961 1 98.56 173 MET A CA 1
ATOM 1315 C C . MET A 1 173 ? 5.336 -26.672 -7.32 1 98.56 173 MET A C 1
ATOM 1317 O O . MET A 1 173 ? 4.273 -27.188 -7.672 1 98.56 173 MET A O 1
ATOM 1321 N N . ALA A 1 174 ? 6.008 -25.797 -8.047 1 98.69 174 ALA A N 1
ATOM 1322 C CA . ALA A 1 174 ? 5.562 -25.453 -9.391 1 98.69 174 ALA A CA 1
ATOM 1323 C C . ALA A 1 174 ? 5.469 -26.703 -10.273 1 98.69 174 ALA A C 1
ATOM 1325 O O . ALA A 1 174 ? 4.469 -26.906 -10.961 1 98.69 174 ALA A O 1
ATOM 1326 N N . GLU A 1 175 ? 6.488 -27.5 -10.219 1 98.19 175 GLU A N 1
ATOM 1327 C CA . GLU A 1 175 ? 6.504 -28.734 -10.992 1 98.19 175 GLU A CA 1
ATOM 1328 C C . GLU A 1 175 ? 5.363 -29.656 -10.57 1 98.19 175 GLU A C 1
ATOM 1330 O O . GLU A 1 175 ? 4.668 -30.219 -11.422 1 98.19 175 GLU A O 1
ATOM 1335 N N . TYR A 1 176 ? 5.195 -29.766 -9.289 1 98.5 176 TYR A N 1
ATOM 1336 C CA . TYR A 1 176 ? 4.145 -30.625 -8.742 1 98.5 176 TYR A CA 1
ATOM 1337 C C . TYR A 1 176 ? 2.771 -30.156 -9.203 1 98.5 176 TYR A C 1
ATOM 1339 O O . TYR A 1 176 ? 1.895 -30.984 -9.492 1 98.5 176 TYR A O 1
ATOM 1347 N N . LEU A 1 177 ? 2.549 -28.828 -9.289 1 98.62 177 LEU A N 1
ATOM 1348 C CA . LEU A 1 177 ? 1.247 -28.234 -9.578 1 98.62 177 LEU A CA 1
ATOM 1349 C C . LEU A 1 177 ? 0.97 -28.219 -11.078 1 98.62 177 LEU A C 1
ATOM 1351 O O . LEU A 1 177 ? -0.133 -27.875 -11.508 1 98.62 177 LEU A O 1
ATOM 1355 N N . GLY A 1 178 ? 1.998 -28.516 -11.883 1 98 178 GLY A N 1
ATOM 1356 C CA . GLY A 1 178 ? 1.811 -28.578 -13.328 1 98 178 GLY A CA 1
ATOM 1357 C C . GLY A 1 178 ? 2.061 -27.25 -14.008 1 98 178 GLY A C 1
ATOM 1358 O O . GLY A 1 178 ? 1.526 -26.984 -15.094 1 98 178 GLY A O 1
ATOM 1359 N N . VAL A 1 179 ? 2.787 -26.391 -13.422 1 98.56 179 VAL A N 1
ATOM 1360 C CA . VAL A 1 179 ? 3.219 -25.172 -14.078 1 98.56 179 VAL A CA 1
ATOM 1361 C C . VAL A 1 179 ? 4.07 -25.5 -15.305 1 98.56 179 VAL A C 1
ATOM 1363 O O . VAL A 1 179 ? 4.914 -26.406 -15.25 1 98.56 179 VAL A O 1
ATOM 1366 N N . PRO A 1 180 ? 3.848 -24.797 -16.375 1 98.12 180 PRO A N 1
ATOM 1367 C CA . PRO A 1 180 ? 4.617 -25.094 -17.578 1 98.12 180 PRO A CA 1
ATOM 1368 C C . PRO A 1 180 ? 6.125 -25.016 -17.359 1 98.12 180 PRO A C 1
ATOM 1370 O O . PRO A 1 180 ? 6.605 -24.141 -16.641 1 98.12 180 PRO A O 1
ATOM 1373 N N . ASP A 1 181 ? 6.84 -25.875 -18.031 1 97.56 181 ASP A N 1
ATOM 1374 C CA . ASP A 1 181 ? 8.273 -26.062 -17.828 1 97.56 181 ASP A CA 1
ATOM 1375 C C . ASP A 1 181 ? 9.047 -24.781 -18.125 1 97.56 181 ASP A C 1
ATOM 1377 O O . ASP A 1 181 ? 10.008 -24.453 -17.438 1 97.56 181 ASP A O 1
ATOM 1381 N N . ASP A 1 182 ? 8.703 -24.125 -19.172 1 96.56 182 ASP A N 1
ATOM 1382 C CA . ASP A 1 182 ? 9.422 -22.922 -19.562 1 96.56 182 ASP A CA 1
ATOM 1383 C C . ASP A 1 182 ? 9.25 -21.812 -18.531 1 96.56 182 ASP A C 1
ATOM 1385 O O . ASP A 1 182 ? 10.102 -20.922 -18.422 1 96.56 182 ASP A O 1
ATOM 1389 N N . ILE A 1 183 ? 8.133 -21.828 -17.797 1 96.94 183 ILE A N 1
ATOM 1390 C CA . ILE A 1 183 ? 7.926 -20.875 -16.703 1 96.94 183 ILE A CA 1
ATOM 1391 C C . ILE A 1 183 ? 8.742 -21.312 -15.484 1 96.94 183 ILE A C 1
ATOM 1393 O O . ILE A 1 183 ? 9.367 -20.484 -14.82 1 96.94 183 ILE A O 1
ATOM 1397 N N . VAL A 1 184 ? 8.781 -22.578 -15.188 1 97.31 184 VAL A N 1
ATOM 1398 C CA . VAL A 1 184 ? 9.492 -23.125 -14.039 1 97.31 184 VAL A CA 1
ATOM 1399 C C . VAL A 1 184 ? 10.977 -22.812 -14.148 1 97.31 184 VAL A C 1
ATOM 1401 O O . VAL A 1 184 ? 11.633 -22.516 -13.141 1 97.31 184 VAL A O 1
ATOM 1404 N N . HIS A 1 185 ? 11.492 -22.781 -15.359 1 94.62 185 HIS A N 1
ATOM 1405 C CA . HIS A 1 185 ? 12.938 -22.656 -15.531 1 94.62 185 HIS A CA 1
ATOM 1406 C C . HIS A 1 185 ? 13.312 -21.266 -16.062 1 94.62 185 HIS A C 1
ATOM 1408 O O . HIS A 1 185 ? 14.477 -21.016 -16.359 1 94.62 185 HIS A O 1
ATOM 1414 N N . LYS A 1 186 ? 12.336 -20.469 -16.188 1 92.06 186 LYS A N 1
ATOM 1415 C CA . LYS A 1 186 ? 12.578 -19.078 -16.547 1 92.06 186 LYS A CA 1
ATOM 1416 C C . LYS A 1 186 ? 13.422 -18.375 -15.477 1 92.06 186 LYS A C 1
ATOM 1418 O O . LYS A 1 186 ? 13.227 -18.594 -14.281 1 92.06 186 LYS A O 1
ATOM 1423 N N . GLN A 1 187 ? 14.359 -17.578 -15.914 1 91.69 187 GLN A N 1
ATOM 1424 C CA . GLN A 1 187 ? 15.156 -16.797 -14.969 1 91.69 187 GLN A CA 1
ATOM 1425 C C . GLN A 1 187 ? 14.281 -15.82 -14.188 1 91.69 187 GLN A C 1
ATOM 1427 O O . GLN A 1 187 ? 13.508 -15.062 -14.773 1 91.69 187 GLN A O 1
ATOM 1432 N N . PRO A 1 188 ? 14.406 -15.898 -12.883 1 92.44 188 PRO A N 1
ATOM 1433 C CA . PRO A 1 188 ? 13.586 -14.984 -12.086 1 92.44 188 PRO A CA 1
ATOM 1434 C C . PRO A 1 188 ? 13.859 -13.516 -12.406 1 92.44 188 PRO A C 1
ATOM 1436 O O . PRO A 1 188 ? 15.023 -13.109 -12.508 1 92.44 188 PRO A O 1
ATOM 1439 N N . SER A 1 189 ? 12.789 -12.789 -12.594 1 89.81 189 SER A N 1
ATOM 1440 C CA . SER A 1 189 ? 12.859 -11.367 -12.922 1 89.81 189 SER A CA 1
ATOM 1441 C C . SER A 1 189 ? 11.625 -10.625 -12.406 1 89.81 189 SER A C 1
ATOM 1443 O O . SER A 1 189 ? 10.523 -11.172 -12.414 1 89.81 189 SER A O 1
ATOM 1445 N N . ALA A 1 190 ? 11.852 -9.453 -11.961 1 83.31 190 ALA A N 1
ATOM 1446 C CA . ALA A 1 190 ? 10.727 -8.609 -11.562 1 83.31 190 ALA A CA 1
ATOM 1447 C C . ALA A 1 190 ? 10.227 -7.777 -12.734 1 83.31 190 ALA A C 1
ATOM 1449 O O . ALA A 1 190 ? 9.211 -7.082 -12.625 1 83.31 190 ALA A O 1
ATOM 1450 N N . GLY A 1 191 ? 10.875 -7.852 -13.805 1 80 191 GLY A N 1
ATOM 1451 C CA . GLY A 1 191 ? 10.453 -7.133 -15 1 80 191 GLY A CA 1
ATOM 1452 C C . GLY A 1 191 ? 10.492 -5.625 -14.836 1 80 191 GLY A C 1
ATOM 1453 O O . GLY A 1 191 ? 9.648 -4.918 -15.383 1 80 191 GLY A O 1
ATOM 1454 N N . LEU A 1 192 ? 11.391 -5.117 -14.086 1 79.75 192 LEU A N 1
ATOM 1455 C CA . LEU A 1 192 ? 11.453 -3.689 -13.781 1 79.75 192 LEU A CA 1
ATOM 1456 C C . LEU A 1 192 ? 11.992 -2.908 -14.977 1 79.75 192 LEU A C 1
ATOM 1458 O O . LEU A 1 192 ? 11.523 -1.804 -15.258 1 79.75 192 LEU A O 1
ATOM 1462 N N . TRP A 1 193 ? 12.961 -3.455 -15.703 1 81 193 TRP A N 1
ATOM 1463 C CA . TRP A 1 193 ? 13.508 -2.924 -16.953 1 81 193 TRP A CA 1
ATOM 1464 C C . TRP A 1 193 ? 14.133 -4.031 -17.781 1 81 193 TRP A C 1
ATOM 1466 O O . TRP A 1 193 ? 14.234 -5.176 -17.344 1 81 193 TRP A O 1
ATOM 1476 N N . GLU A 1 194 ? 14.398 -3.66 -18.984 1 82.38 194 GLU A N 1
ATOM 1477 C CA . GLU A 1 194 ? 14.922 -4.66 -19.906 1 82.38 194 GLU A CA 1
ATOM 1478 C C . GLU A 1 194 ? 16.219 -5.266 -19.391 1 82.38 194 GLU A C 1
ATOM 1480 O O . GLU A 1 194 ? 17.125 -4.539 -18.984 1 82.38 194 GLU A O 1
ATOM 1485 N N . GLY A 1 195 ? 16.234 -6.543 -19.281 1 82.19 195 GLY A N 1
ATOM 1486 C CA . GLY A 1 195 ? 17.453 -7.238 -18.906 1 82.19 195 GLY A CA 1
ATOM 1487 C C . GLY A 1 195 ? 17.609 -7.398 -17.406 1 82.19 195 GLY A C 1
ATOM 1488 O O . GLY A 1 195 ? 18.531 -8.062 -16.938 1 82.19 195 GLY A O 1
ATOM 1489 N N . GLN A 1 196 ? 16.766 -6.895 -16.672 1 86.31 196 GLN A N 1
ATOM 1490 C CA . GLN A 1 196 ? 16.844 -6.973 -15.211 1 86.31 196 GLN A CA 1
ATOM 1491 C C . GLN A 1 196 ? 16.594 -8.391 -14.719 1 86.31 196 GLN A C 1
ATOM 1493 O O . GLN A 1 196 ? 15.672 -9.062 -15.203 1 86.31 196 GLN A O 1
ATOM 1498 N N . THR A 1 197 ? 17.438 -8.945 -13.844 1 92.12 197 THR A N 1
ATOM 1499 C CA . THR A 1 197 ? 17.172 -10.172 -13.102 1 92.12 197 THR A CA 1
ATOM 1500 C C . THR A 1 197 ? 17.25 -9.922 -11.602 1 92.12 197 THR A C 1
ATOM 1502 O O . THR A 1 197 ? 18 -9.055 -11.148 1 92.12 197 THR A O 1
ATOM 1505 N N . ASP A 1 198 ? 16.562 -10.711 -10.859 1 95.38 198 ASP A N 1
ATOM 1506 C CA . ASP A 1 198 ? 16.547 -10.555 -9.406 1 95.38 198 ASP A CA 1
ATOM 1507 C C . ASP A 1 198 ? 17.969 -10.68 -8.836 1 95.38 198 ASP A C 1
ATOM 1509 O O . ASP A 1 198 ? 18.406 -9.812 -8.086 1 95.38 198 ASP A O 1
ATOM 1513 N N . GLU A 1 199 ? 18.656 -11.688 -9.242 1 96.31 199 GLU A N 1
ATOM 1514 C CA . GLU A 1 199 ? 19.938 -12.047 -8.633 1 96.31 199 GLU A CA 1
ATOM 1515 C C . GLU A 1 199 ? 21.016 -11.023 -8.969 1 96.31 199 GLU A C 1
ATOM 1517 O O . GLU A 1 199 ? 21.875 -10.727 -8.141 1 96.31 199 GLU A O 1
ATOM 1522 N N . ASN A 1 200 ? 20.953 -10.477 -10.258 1 94.31 200 ASN A N 1
ATOM 1523 C CA . ASN A 1 200 ? 21.875 -9.398 -10.602 1 94.31 200 ASN A CA 1
ATOM 1524 C C . ASN A 1 200 ? 21.641 -8.172 -9.719 1 94.31 200 ASN A C 1
ATOM 1526 O O . ASN A 1 200 ? 22.609 -7.527 -9.289 1 94.31 200 ASN A O 1
ATOM 1530 N N . GLU A 1 201 ? 20.469 -7.926 -9.422 1 93.69 201 GLU A N 1
ATOM 1531 C CA . GLU A 1 201 ? 20.141 -6.766 -8.602 1 93.69 201 GLU A CA 1
ATOM 1532 C C . GLU A 1 201 ? 20.547 -6.984 -7.148 1 93.69 201 GLU A C 1
ATOM 1534 O O . GLU A 1 201 ? 21.078 -6.078 -6.5 1 93.69 201 GLU A O 1
ATOM 1539 N N . MET A 1 202 ? 20.328 -8.18 -6.641 1 96.38 202 MET A N 1
ATOM 1540 C CA . MET A 1 202 ? 20.578 -8.469 -5.23 1 96.38 202 MET A CA 1
ATOM 1541 C C . MET A 1 202 ? 22.062 -8.656 -4.969 1 96.38 202 MET A C 1
ATOM 1543 O O . MET A 1 202 ? 22.547 -8.453 -3.85 1 96.38 202 MET A O 1
ATOM 1547 N N . GLY A 1 203 ? 22.797 -9.102 -5.973 1 97 203 GLY A N 1
ATOM 1548 C CA . GLY A 1 203 ? 24.219 -9.336 -5.816 1 97 203 GLY A CA 1
ATOM 1549 C C . GLY A 1 203 ? 24.547 -10.695 -5.23 1 97 203 GLY A C 1
ATOM 1550 O O . GLY A 1 203 ? 25.656 -10.922 -4.738 1 97 203 GLY A O 1
ATOM 1551 N N . THR A 1 204 ? 23.609 -11.57 -5.16 1 98.25 204 THR A N 1
ATOM 1552 C CA . THR A 1 204 ? 23.719 -12.953 -4.715 1 98.25 204 THR A CA 1
ATOM 1553 C C . THR A 1 204 ? 22.625 -13.805 -5.359 1 98.25 204 THR A C 1
ATOM 1555 O O . THR A 1 204 ? 21.891 -13.328 -6.223 1 98.25 204 THR A O 1
ATOM 1558 N N . THR A 1 205 ? 22.578 -15.062 -5.031 1 98 205 THR A N 1
ATOM 1559 C CA . THR A 1 205 ? 21.641 -15.953 -5.711 1 98 205 THR A CA 1
ATOM 1560 C C . THR A 1 205 ? 20.578 -16.453 -4.746 1 98 205 THR A C 1
ATOM 1562 O O . THR A 1 205 ? 20.781 -16.453 -3.531 1 98 205 THR A O 1
ATOM 1565 N N . TYR A 1 206 ? 19.469 -16.859 -5.336 1 98.12 206 TYR A N 1
ATOM 1566 C CA . TYR A 1 206 ? 18.406 -17.469 -4.531 1 98.12 206 TYR A CA 1
ATOM 1567 C C . TYR A 1 206 ? 18.906 -18.719 -3.814 1 98.12 206 TYR A C 1
ATOM 1569 O O . TYR A 1 206 ? 18.516 -18.984 -2.678 1 98.12 206 TYR A O 1
ATOM 1577 N N . GLU A 1 207 ? 19.719 -19.422 -4.469 1 97.94 207 GLU A N 1
ATOM 1578 C CA . GLU A 1 207 ? 20.297 -20.625 -3.861 1 97.94 207 GLU A CA 1
ATOM 1579 C C . GLU A 1 207 ? 21.047 -20.281 -2.576 1 97.94 207 GLU A C 1
ATOM 1581 O O . GLU A 1 207 ? 20.891 -20.953 -1.558 1 97.94 207 GLU A O 1
ATOM 1586 N N . LYS A 1 208 ? 21.906 -19.266 -2.637 1 98.69 208 LYS A N 1
ATOM 1587 C CA . LYS A 1 208 ? 22.672 -18.844 -1.47 1 98.69 208 LYS A CA 1
ATOM 1588 C C . LYS A 1 208 ? 21.766 -18.328 -0.363 1 98.69 208 LYS A C 1
ATOM 1590 O O . LYS A 1 208 ? 22 -18.594 0.818 1 98.69 208 LYS A O 1
ATOM 1595 N N . ILE A 1 209 ? 20.703 -17.625 -0.712 1 98.75 209 ILE A N 1
ATOM 1596 C CA . ILE A 1 209 ? 19.766 -17.109 0.274 1 98.75 209 ILE A CA 1
ATOM 1597 C C . ILE A 1 209 ? 19.031 -18.281 0.943 1 98.75 209 ILE A C 1
ATOM 1599 O O . ILE A 1 209 ? 18.891 -18.312 2.168 1 98.75 2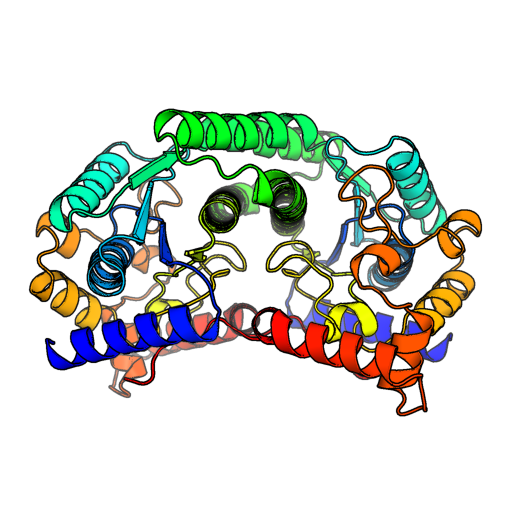09 ILE A O 1
ATOM 1603 N N . ASP A 1 210 ? 18.625 -19.234 0.14 1 98.62 210 ASP A N 1
ATOM 1604 C CA . ASP A 1 210 ? 17.938 -20.406 0.678 1 98.62 210 ASP A CA 1
ATOM 1605 C C . ASP A 1 210 ? 18.828 -21.141 1.685 1 98.62 210 ASP A C 1
ATOM 1607 O O . ASP A 1 210 ? 18.359 -21.531 2.762 1 98.62 210 ASP A O 1
ATOM 1611 N N . LYS A 1 211 ? 20.016 -21.359 1.319 1 98.62 211 LYS A N 1
ATOM 1612 C CA . LYS A 1 211 ? 20.953 -22.031 2.205 1 98.62 211 LYS A CA 1
ATOM 1613 C C . LYS A 1 211 ? 21.141 -21.25 3.502 1 98.62 211 LYS A C 1
ATOM 1615 O O . LYS A 1 211 ? 21.141 -21.828 4.59 1 98.62 211 LYS A O 1
ATOM 1620 N N . TYR A 1 212 ? 21.312 -19.969 3.379 1 98.69 212 TYR A N 1
ATOM 1621 C CA . TYR A 1 212 ? 21.484 -19.094 4.535 1 98.69 212 TYR A CA 1
ATOM 1622 C C . TYR A 1 212 ? 20.297 -19.234 5.492 1 98.69 212 TYR A C 1
ATOM 1624 O O . TYR A 1 212 ? 20.484 -19.375 6.703 1 98.69 212 TYR A O 1
ATOM 1632 N N . LEU A 1 213 ? 19.094 -19.266 4.93 1 98.25 213 LEU A N 1
ATOM 1633 C CA . LEU A 1 213 ? 17.891 -19.312 5.734 1 98.25 213 LEU A CA 1
ATOM 1634 C C . LEU A 1 213 ? 17.734 -20.672 6.422 1 98.25 213 LEU A C 1
ATOM 1636 O O . LEU A 1 213 ? 17.094 -20.781 7.465 1 98.25 213 LEU A O 1
ATOM 1640 N N . LYS A 1 214 ? 18.391 -21.656 5.852 1 97.44 214 LYS A N 1
ATOM 1641 C CA . LYS A 1 214 ? 18.344 -22.984 6.438 1 97.44 214 LYS A CA 1
ATOM 1642 C C . LYS A 1 214 ? 19.469 -23.172 7.453 1 97.44 214 LYS A C 1
ATOM 1644 O O . LYS A 1 214 ? 19.609 -24.25 8.055 1 97.44 214 LYS A O 1
ATOM 1649 N N . GLY A 1 215 ? 20.328 -22.188 7.582 1 97.62 215 GLY A N 1
ATOM 1650 C CA . GLY A 1 215 ? 21.422 -22.25 8.523 1 97.62 215 GLY A CA 1
ATOM 1651 C C . GLY A 1 215 ? 22.656 -22.953 7.957 1 97.62 215 GLY A C 1
ATOM 1652 O O . GLY A 1 215 ? 23.531 -23.375 8.703 1 97.62 215 GLY A O 1
ATOM 1653 N N . GLU A 1 216 ? 22.688 -23.031 6.691 1 98.12 216 GLU A N 1
ATOM 1654 C CA . GLU A 1 216 ? 23.828 -23.688 6.051 1 98.12 216 GLU A CA 1
ATOM 1655 C C . GLU A 1 216 ? 24.969 -22.688 5.816 1 98.12 216 GLU A C 1
ATOM 1657 O O . GLU A 1 216 ? 24.75 -21.469 5.812 1 98.12 216 GLU A O 1
ATOM 1662 N N . GLU A 1 217 ? 26.141 -23.25 5.629 1 97.88 217 GLU A N 1
ATOM 1663 C CA . GLU A 1 217 ? 27.312 -22.406 5.359 1 97.88 217 GLU A CA 1
ATOM 1664 C C . GLU A 1 217 ? 27.297 -21.891 3.922 1 97.88 217 GLU A C 1
ATOM 1666 O O . GLU A 1 217 ? 27 -22.656 2.992 1 97.88 217 GLU A O 1
ATOM 1671 N N . ILE A 1 218 ? 27.562 -20.609 3.779 1 98.31 218 ILE A N 1
ATOM 1672 C CA . ILE A 1 218 ? 27.703 -19.969 2.473 1 98.31 218 ILE A CA 1
ATOM 1673 C C . ILE A 1 218 ? 28.906 -19.047 2.473 1 98.31 218 ILE A C 1
ATOM 1675 O O . ILE A 1 218 ? 29.438 -18.703 3.533 1 98.31 218 ILE A O 1
ATOM 1679 N N . PRO A 1 219 ? 29.438 -18.656 1.304 1 98.38 219 PRO A N 1
ATOM 1680 C CA . PRO A 1 219 ? 30.578 -17.719 1.269 1 98.38 219 PRO A CA 1
ATOM 1681 C C . PRO A 1 219 ? 30.297 -16.438 2.047 1 98.38 219 PRO A C 1
ATOM 1683 O O . PRO A 1 219 ? 29.188 -15.922 2.023 1 98.38 219 PRO A O 1
ATOM 1686 N N . GLN A 1 220 ? 31.344 -15.922 2.691 1 98.31 220 GLN A N 1
ATOM 1687 C CA . GLN A 1 220 ? 31.25 -14.75 3.553 1 98.31 220 GLN A CA 1
ATOM 1688 C C . GLN A 1 220 ? 30.688 -13.555 2.785 1 98.31 220 GLN A C 1
ATOM 1690 O O . GLN A 1 220 ? 29.891 -12.789 3.318 1 98.31 220 GLN A O 1
ATOM 1695 N N . LYS A 1 221 ? 31.109 -13.422 1.602 1 98.31 221 LYS A N 1
ATOM 1696 C CA . LYS A 1 221 ? 30.641 -12.312 0.775 1 98.31 221 LYS A CA 1
ATOM 1697 C C . LYS A 1 221 ? 29.125 -12.344 0.615 1 98.31 221 LYS A C 1
ATOM 1699 O O . LYS A 1 221 ? 28.469 -11.312 0.746 1 98.31 221 LYS A O 1
ATOM 1704 N N . ASP A 1 222 ? 28.594 -13.477 0.298 1 98.62 222 ASP A N 1
ATOM 1705 C CA . ASP A 1 222 ? 27.156 -13.633 0.125 1 98.62 222 ASP A CA 1
ATOM 1706 C C . ASP A 1 222 ? 26.422 -13.398 1.44 1 98.62 222 ASP A C 1
ATOM 1708 O O . ASP A 1 222 ? 25.344 -12.781 1.458 1 98.62 222 ASP A O 1
ATOM 1712 N N . LYS A 1 223 ? 26.969 -13.914 2.518 1 98.62 223 LYS A N 1
ATOM 1713 C CA . LYS A 1 223 ? 26.391 -13.711 3.838 1 98.62 223 LYS A CA 1
ATOM 1714 C C . LYS A 1 223 ? 26.25 -12.219 4.156 1 98.62 223 LYS A C 1
ATOM 1716 O O . LYS A 1 223 ? 25.203 -11.773 4.625 1 98.62 223 LYS A O 1
ATOM 1721 N N . GLU A 1 224 ? 27.281 -11.492 3.906 1 98.62 224 GLU A N 1
ATOM 1722 C CA . GLU A 1 224 ? 27.281 -10.055 4.172 1 98.62 224 GLU A CA 1
ATOM 1723 C C . GLU A 1 224 ? 26.234 -9.336 3.324 1 98.62 224 GLU A C 1
ATOM 1725 O O . GLU A 1 224 ? 25.531 -8.453 3.812 1 98.62 224 GLU A O 1
ATOM 1730 N N . ILE A 1 225 ? 26.141 -9.75 2.07 1 98.69 225 ILE A N 1
ATOM 1731 C CA . ILE A 1 225 ? 25.172 -9.164 1.161 1 98.69 225 ILE A CA 1
ATOM 1732 C C . ILE A 1 225 ? 23.75 -9.414 1.687 1 98.69 225 ILE A C 1
ATOM 1734 O O . ILE A 1 225 ? 22.938 -8.484 1.773 1 98.69 225 ILE A O 1
ATOM 1738 N N . ILE A 1 226 ? 23.453 -10.641 2.047 1 98.75 226 ILE A N 1
ATOM 1739 C CA . ILE A 1 226 ? 22.125 -11.047 2.514 1 98.75 226 ILE A CA 1
ATOM 1740 C C . ILE A 1 226 ? 21.766 -10.273 3.779 1 98.75 226 ILE A C 1
ATOM 1742 O O . ILE A 1 226 ? 20.656 -9.742 3.896 1 98.75 226 ILE A O 1
ATOM 1746 N N . GLU A 1 227 ? 22.672 -10.172 4.695 1 98.69 227 GLU A N 1
ATOM 1747 C CA . GLU A 1 227 ? 22.438 -9.484 5.961 1 98.69 227 GLU A CA 1
ATOM 1748 C C . GLU A 1 227 ? 22.234 -7.988 5.746 1 98.69 227 GLU A C 1
ATOM 1750 O O . GLU A 1 227 ? 21.422 -7.363 6.422 1 98.69 227 GLU A O 1
ATOM 1755 N N . GLN A 1 228 ? 23.031 -7.457 4.848 1 98.31 228 GLN A N 1
ATOM 1756 C CA . GLN A 1 228 ? 22.875 -6.039 4.543 1 98.31 228 GLN A CA 1
ATOM 1757 C C . GLN A 1 228 ? 21.516 -5.758 3.908 1 98.31 228 GLN A C 1
ATOM 1759 O O . GLN A 1 228 ? 20.859 -4.762 4.238 1 98.31 228 GLN A O 1
ATOM 1764 N N . LEU A 1 229 ? 21.078 -6.621 2.967 1 98.44 229 LEU A N 1
ATOM 1765 C CA . LEU A 1 229 ? 19.766 -6.484 2.355 1 98.44 229 LEU A CA 1
ATOM 1766 C C . LEU A 1 229 ? 18.672 -6.547 3.412 1 98.44 229 LEU A C 1
ATOM 1768 O O . LEU A 1 229 ? 17.75 -5.734 3.404 1 98.44 229 LEU A O 1
ATOM 1772 N N . HIS A 1 230 ? 18.812 -7.512 4.309 1 98.62 230 HIS A N 1
ATOM 1773 C CA . HIS A 1 230 ? 17.828 -7.703 5.367 1 98.62 230 HIS A CA 1
ATOM 1774 C C . HIS A 1 230 ? 17.719 -6.469 6.258 1 98.62 230 HIS A C 1
ATOM 1776 O O . HIS A 1 230 ? 16.625 -6.02 6.582 1 98.62 230 HIS A O 1
ATOM 1782 N N . LYS A 1 231 ? 18.875 -5.941 6.602 1 97.62 231 LYS A N 1
ATOM 1783 C CA . LYS A 1 231 ? 18.922 -4.797 7.508 1 97.62 231 LYS A CA 1
ATOM 1784 C C . LYS A 1 231 ? 18.344 -3.547 6.855 1 97.62 231 LYS A C 1
ATOM 1786 O O . LYS A 1 231 ? 17.516 -2.859 7.445 1 97.62 231 LYS A O 1
ATOM 1791 N N . LYS A 1 232 ? 18.703 -3.295 5.656 1 96 232 LYS A N 1
ATOM 1792 C CA . LYS A 1 232 ? 18.312 -2.076 4.953 1 96 232 LYS A CA 1
ATOM 1793 C C . LYS A 1 232 ? 16.812 -2.078 4.637 1 96 232 LYS A C 1
ATOM 1795 O O . LYS A 1 232 ? 16.203 -1.018 4.5 1 96 232 LYS A O 1
ATOM 1800 N N . SER A 1 233 ? 16.266 -3.283 4.555 1 97.31 233 SER A N 1
ATOM 1801 C CA . SER A 1 233 ? 14.867 -3.385 4.141 1 97.31 233 SER A CA 1
ATOM 1802 C C . SER A 1 233 ? 13.961 -3.688 5.328 1 97.31 233 SER A C 1
ATOM 1804 O O . SER A 1 233 ? 12.781 -4 5.148 1 97.31 233 SER A O 1
ATOM 1806 N N . ALA A 1 234 ? 14.43 -3.6 6.582 1 97 234 ALA A N 1
ATOM 1807 C CA . ALA A 1 234 ? 13.68 -3.957 7.785 1 97 234 ALA A CA 1
ATOM 1808 C C . ALA A 1 234 ? 12.352 -3.205 7.848 1 97 234 ALA A C 1
ATOM 1810 O O . ALA A 1 234 ? 11.344 -3.756 8.289 1 97 234 ALA A O 1
ATOM 1811 N N . HIS A 1 235 ? 12.328 -1.994 7.391 1 95.5 235 HIS A N 1
ATOM 1812 C CA . HIS A 1 235 ? 11.148 -1.135 7.449 1 95.5 235 HIS A CA 1
ATOM 1813 C C . HIS A 1 235 ? 10.008 -1.7 6.605 1 95.5 235 HIS A C 1
ATOM 1815 O O . HIS A 1 235 ? 8.844 -1.354 6.812 1 95.5 235 HIS A O 1
ATOM 1821 N N . LYS A 1 236 ? 10.289 -2.623 5.648 1 96.94 236 LYS A N 1
ATOM 1822 C CA . LYS A 1 236 ? 9.273 -3.211 4.77 1 96.94 236 LYS A CA 1
ATOM 1823 C C . LYS A 1 236 ? 8.523 -4.332 5.477 1 96.94 236 LYS A C 1
ATOM 1825 O O . LYS A 1 236 ? 7.473 -4.777 5.004 1 96.94 236 LYS A O 1
ATOM 1830 N N . ARG A 1 237 ? 9.031 -4.828 6.551 1 96.31 237 ARG A N 1
ATOM 1831 C CA . ARG A 1 237 ? 8.445 -5.965 7.254 1 96.31 237 ARG A CA 1
ATOM 1832 C C . ARG A 1 237 ? 7.859 -5.531 8.594 1 96.31 237 ARG A C 1
ATOM 1834 O O . ARG A 1 237 ? 7.664 -6.359 9.484 1 96.31 237 ARG A O 1
ATOM 1841 N N . GLU A 1 238 ? 7.641 -4.238 8.719 1 94.56 238 GLU A N 1
ATOM 1842 C CA . GLU A 1 238 ? 7.066 -3.672 9.938 1 94.56 238 GLU A CA 1
ATOM 1843 C C . GLU A 1 238 ? 5.953 -2.68 9.609 1 94.56 238 GLU A C 1
ATOM 1845 O O . GLU A 1 238 ? 5.957 -2.064 8.539 1 94.56 238 GLU A O 1
ATOM 1850 N N . ILE A 1 239 ? 5.02 -2.572 10.531 1 94.56 239 ILE A N 1
ATOM 1851 C CA . ILE A 1 239 ? 4.02 -1.516 10.43 1 94.56 239 ILE A CA 1
ATOM 1852 C C . ILE A 1 239 ? 4.684 -0.156 10.633 1 94.56 239 ILE A C 1
ATOM 1854 O O . ILE A 1 239 ? 5.684 -0.048 11.352 1 94.56 239 ILE A O 1
ATOM 1858 N N . ALA A 1 240 ? 4.137 0.88 10.016 1 96.75 240 ALA A N 1
ATOM 1859 C CA . ALA A 1 240 ? 4.707 2.219 10.148 1 96.75 240 ALA A CA 1
ATOM 1860 C C . ALA A 1 240 ? 4.789 2.639 11.617 1 96.75 240 ALA A C 1
ATOM 1862 O O . ALA A 1 240 ? 3.807 2.527 12.352 1 96.75 240 ALA A O 1
ATOM 1863 N N . PRO A 1 241 ? 5.895 3.109 12.055 1 97.25 241 PRO A N 1
ATOM 1864 C CA . PRO A 1 241 ? 6.074 3.479 13.461 1 97.25 241 PRO A CA 1
ATOM 1865 C C . PRO A 1 241 ? 5.512 4.859 13.781 1 97.25 241 PRO A C 1
ATOM 1867 O O . PRO A 1 241 ? 5.324 5.684 12.883 1 97.25 241 PRO A O 1
ATOM 1870 N N . GLY A 1 242 ? 5.152 5.121 15.008 1 97.44 242 GLY A N 1
ATOM 1871 C CA . GLY A 1 242 ? 4.848 6.41 15.609 1 97.44 242 GLY A CA 1
ATOM 1872 C C . GLY A 1 242 ? 5.629 6.664 16.891 1 97.44 242 GLY A C 1
ATOM 1873 O O . GLY A 1 242 ? 6.219 5.742 17.453 1 97.44 242 GLY A O 1
ATOM 1874 N N . PRO A 1 243 ? 5.668 7.879 17.312 1 96.25 243 PRO A N 1
ATOM 1875 C CA . PRO A 1 243 ? 6.422 8.211 18.516 1 96.25 243 PRO A CA 1
ATOM 1876 C C . PRO A 1 243 ? 5.723 7.746 19.797 1 96.25 243 PRO A C 1
ATOM 1878 O O . PRO A 1 243 ? 4.496 7.625 19.812 1 96.25 243 PRO A O 1
ATOM 1881 N N . SER A 1 244 ? 6.527 7.414 20.812 1 89 244 SER A N 1
ATOM 1882 C CA . SER A 1 244 ? 5.984 7.203 22.156 1 89 244 SER A CA 1
ATOM 1883 C C . SER A 1 244 ? 5.777 8.531 22.875 1 89 244 SER A C 1
ATOM 1885 O O . SER A 1 244 ? 6.742 9.234 23.172 1 89 244 SER A O 1
ATOM 1887 N N . LEU A 1 245 ? 4.516 8.898 22.984 1 88.31 245 LEU A N 1
ATOM 1888 C CA . LEU A 1 245 ? 4.242 10.195 23.594 1 88.31 245 LEU A CA 1
ATOM 1889 C C . LEU A 1 245 ? 3.785 10.031 25.031 1 88.31 245 LEU A C 1
ATOM 1891 O O . LEU A 1 245 ? 3.115 9.055 25.375 1 88.31 245 LEU A O 1
ATOM 1895 N N . MET B 1 1 ? 1.309 21.375 25.094 1 92.31 1 MET B N 1
ATOM 1896 C CA . MET B 1 1 ? 1.301 21.141 23.656 1 92.31 1 MET B CA 1
ATOM 1897 C C . MET B 1 1 ? 2.691 21.344 23.062 1 92.31 1 MET B C 1
ATOM 1899 O O . MET B 1 1 ? 3.15 20.531 22.25 1 92.31 1 MET B O 1
ATOM 1903 N N . GLN B 1 2 ? 3.424 22.328 23.656 1 95.75 2 GLN B N 1
ATOM 1904 C CA . GLN B 1 2 ? 4.773 22.609 23.172 1 95.75 2 GLN B CA 1
ATOM 1905 C C . GLN B 1 2 ? 5.672 21.375 23.344 1 95.75 2 GLN B C 1
ATOM 1907 O O . GLN B 1 2 ? 6.363 20.984 22.406 1 95.75 2 GLN B O 1
ATOM 1912 N N . GLU B 1 3 ? 5.652 20.812 24.5 1 96.5 3 GLU B N 1
ATOM 1913 C CA . GLU B 1 3 ? 6.496 19.656 24.781 1 96.5 3 GLU B CA 1
ATOM 1914 C C . GLU B 1 3 ? 6.191 18.5 23.828 1 96.5 3 GLU B C 1
ATOM 1916 O O . GLU B 1 3 ? 7.109 17.844 23.328 1 96.5 3 GLU B O 1
ATOM 1921 N N . LYS B 1 4 ? 4.953 18.234 23.594 1 97.19 4 LYS B N 1
ATOM 1922 C CA . LYS B 1 4 ? 4.551 17.172 22.688 1 97.19 4 LYS B CA 1
ATOM 1923 C C . LYS B 1 4 ? 5.027 17.438 21.266 1 97.19 4 LYS B C 1
ATOM 1925 O O . LYS B 1 4 ? 5.523 16.547 20.578 1 97.19 4 LYS B O 1
ATOM 1930 N N . VAL B 1 5 ? 4.84 18.688 20.828 1 98.44 5 VAL B N 1
ATOM 1931 C CA . VAL B 1 5 ? 5.277 19.078 19.5 1 98.44 5 VAL B CA 1
ATOM 1932 C C . VAL B 1 5 ? 6.785 18.875 19.375 1 98.44 5 VAL B C 1
ATOM 1934 O O . VAL B 1 5 ? 7.258 18.297 18.391 1 98.44 5 VAL B O 1
ATOM 1937 N N . GLU B 1 6 ? 7.555 19.312 20.359 1 98.38 6 GLU B N 1
ATOM 1938 C CA . GLU B 1 6 ? 9.008 19.172 20.328 1 98.38 6 GLU B CA 1
ATOM 1939 C C . GLU B 1 6 ? 9.43 17.703 20.297 1 98.38 6 GLU B C 1
ATOM 1941 O O . GLU B 1 6 ? 10.383 17.344 19.609 1 98.38 6 GLU B O 1
ATOM 1946 N N . LYS B 1 7 ? 8.711 16.875 21.016 1 98.31 7 LYS B N 1
ATOM 1947 C CA . LYS B 1 7 ? 9.008 15.445 21.031 1 98.31 7 LYS B CA 1
ATOM 1948 C C . LYS B 1 7 ? 8.766 14.812 19.672 1 98.31 7 LYS B C 1
ATOM 1950 O O . LYS B 1 7 ? 9.562 13.992 19.203 1 98.31 7 LYS B O 1
ATOM 1955 N N . ILE B 1 8 ? 7.676 15.133 19.047 1 98.75 8 ILE B N 1
ATOM 1956 C CA . ILE B 1 8 ? 7.352 14.586 17.734 1 98.75 8 ILE B CA 1
ATOM 1957 C C . ILE B 1 8 ? 8.367 15.07 16.703 1 98.75 8 ILE B C 1
ATOM 1959 O O . ILE B 1 8 ? 8.844 14.289 15.875 1 98.75 8 ILE B O 1
ATOM 1963 N N . VAL B 1 9 ? 8.711 16.344 16.766 1 98.81 9 VAL B N 1
ATOM 1964 C CA . VAL B 1 9 ? 9.672 16.922 15.844 1 98.81 9 VAL B CA 1
ATOM 1965 C C . VAL B 1 9 ? 11.023 16.219 16 1 98.81 9 VAL B C 1
ATOM 1967 O O . VAL B 1 9 ? 11.656 15.844 15.008 1 98.81 9 VAL B O 1
ATOM 1970 N N . ALA B 1 10 ? 11.461 16.031 17.203 1 98.75 10 ALA B N 1
ATOM 1971 C CA . ALA B 1 10 ? 12.719 15.328 17.469 1 98.75 10 ALA B CA 1
ATOM 1972 C C . ALA B 1 10 ? 12.672 13.898 16.953 1 98.75 10 ALA B C 1
ATOM 1974 O O . ALA B 1 10 ? 13.664 13.398 16.406 1 98.75 10 ALA B O 1
ATOM 1975 N N . TRP B 1 11 ? 11.57 13.242 17.141 1 98.75 11 TRP B N 1
ATOM 1976 C CA . TRP B 1 11 ? 11.383 11.883 16.656 1 98.75 11 TRP B CA 1
ATOM 1977 C C . TRP B 1 11 ? 11.477 11.82 15.141 1 98.75 11 TRP B C 1
ATOM 1979 O O . TRP B 1 11 ? 12.109 10.914 14.586 1 98.75 11 TRP B O 1
ATOM 1989 N N . LEU B 1 12 ? 10.82 12.75 14.469 1 98.88 12 LEU B N 1
ATOM 1990 C CA . LEU B 1 12 ? 10.891 12.82 13.016 1 98.88 12 LEU B CA 1
ATOM 1991 C C . LEU B 1 12 ? 12.328 13.008 12.547 1 98.88 12 LEU B C 1
ATOM 1993 O O . LEU B 1 12 ? 12.758 12.391 11.57 1 98.88 12 LEU B O 1
ATOM 1997 N N . GLN B 1 13 ? 13.039 13.867 13.219 1 98.81 13 GLN B N 1
ATOM 1998 C CA . GLN B 1 13 ? 14.445 14.102 12.883 1 98.81 13 GLN B CA 1
ATOM 1999 C C . GLN B 1 13 ? 15.273 12.836 13.086 1 98.81 13 GLN B C 1
ATOM 2001 O O . GLN B 1 13 ? 16.141 12.523 12.266 1 98.81 13 GLN B O 1
ATOM 2006 N N . GLU B 1 14 ? 15 12.133 14.133 1 98.69 14 GLU B N 1
ATOM 2007 C CA . GLU B 1 14 ? 15.68 10.867 14.383 1 98.69 14 GLU B CA 1
ATOM 2008 C C . GLU B 1 14 ? 15.414 9.859 13.266 1 98.69 14 GLU B C 1
ATOM 2010 O O . GLU B 1 14 ? 16.312 9.133 12.859 1 98.69 14 GLU B O 1
ATOM 2015 N N . LYS B 1 15 ? 14.195 9.797 12.812 1 98.5 15 LYS B N 1
ATOM 2016 C CA . LYS B 1 15 ? 13.828 8.875 11.742 1 98.5 15 LYS B CA 1
ATOM 2017 C C . LYS B 1 15 ? 14.555 9.227 10.445 1 98.5 15 LYS B C 1
ATOM 2019 O O . LYS B 1 15 ? 14.961 8.336 9.695 1 98.5 15 LYS B O 1
ATOM 2024 N N . ILE B 1 16 ? 14.68 10.539 10.156 1 98.62 16 ILE B N 1
ATOM 2025 C CA . ILE B 1 16 ? 15.445 10.961 8.984 1 98.62 16 ILE B CA 1
ATOM 2026 C C . ILE B 1 16 ? 16.875 10.445 9.094 1 98.62 16 ILE B C 1
ATOM 2028 O O . ILE B 1 16 ? 17.391 9.844 8.148 1 98.62 16 ILE B O 1
ATOM 2032 N N . GLU B 1 17 ? 17.469 10.609 10.219 1 98.25 17 GLU B N 1
ATOM 2033 C CA . GLU B 1 17 ? 18.844 10.203 10.43 1 98.25 17 GLU B CA 1
ATOM 2034 C C . GLU B 1 17 ? 19 8.688 10.32 1 98.25 17 GLU B C 1
ATOM 2036 O O . GLU B 1 17 ? 19.922 8.195 9.664 1 98.25 17 GLU B O 1
ATOM 2041 N N . GLU B 1 18 ? 18.125 7.969 10.93 1 97.25 18 GLU B N 1
ATOM 2042 C CA . GLU B 1 18 ? 18.188 6.512 10.969 1 97.25 18 GLU B CA 1
ATOM 2043 C C . GLU B 1 18 ? 18.031 5.91 9.578 1 97.25 18 GLU B C 1
ATOM 2045 O O . GLU B 1 18 ? 18.656 4.898 9.258 1 97.25 18 GLU B O 1
ATOM 2050 N N . SER B 1 19 ? 17.219 6.504 8.781 1 96.38 19 SER B N 1
ATOM 2051 C CA . SER B 1 19 ? 16.891 5.941 7.473 1 96.38 19 SER B CA 1
ATOM 2052 C C . SER B 1 19 ? 17.906 6.379 6.422 1 96.38 19 SER B C 1
ATOM 2054 O O . SER B 1 19 ? 18.047 5.738 5.375 1 96.38 19 SER B O 1
ATOM 2056 N N . GLY B 1 20 ? 18.531 7.496 6.645 1 96.31 20 GLY B N 1
ATOM 2057 C CA . GLY B 1 20 ? 19.516 8.008 5.703 1 96.31 20 GLY B CA 1
ATOM 2058 C C . GLY B 1 20 ? 18.891 8.82 4.582 1 96.31 20 GLY B C 1
ATOM 2059 O O . GLY 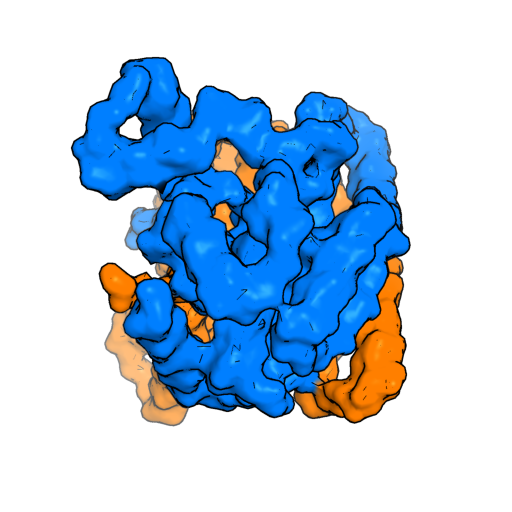B 1 20 ? 19.578 9.219 3.641 1 96.31 20 GLY B O 1
ATOM 2060 N N . VAL B 1 21 ? 17.625 9.102 4.645 1 97.44 21 VAL B N 1
ATOM 2061 C CA . VAL B 1 21 ? 16.953 9.914 3.635 1 97.44 21 VAL B CA 1
ATOM 2062 C C . VAL B 1 21 ? 17.266 11.391 3.879 1 97.44 21 VAL B C 1
ATOM 2064 O O . VAL B 1 21 ? 17.906 11.742 4.863 1 97.44 21 VAL B O 1
ATOM 2067 N N . LYS B 1 22 ? 16.703 12.25 3.004 1 98.06 22 LYS B N 1
ATOM 2068 C CA . LYS B 1 22 ? 17.062 13.664 3.061 1 98.06 22 LYS B CA 1
ATOM 2069 C C . LYS B 1 22 ? 15.969 14.477 3.748 1 98.06 22 LYS B C 1
ATOM 2071 O O . LYS B 1 22 ? 16.219 15.594 4.211 1 98.06 22 LYS B O 1
ATOM 2076 N N . GLY B 1 23 ? 14.75 13.93 3.756 1 98.75 23 GLY B N 1
ATOM 2077 C CA . GLY B 1 23 ? 13.664 14.734 4.285 1 98.75 23 GLY B CA 1
ATOM 2078 C C . GLY B 1 23 ? 12.352 13.984 4.375 1 98.75 23 GLY B C 1
ATOM 2079 O O . GLY B 1 23 ? 12.336 12.758 4.512 1 98.75 23 GLY B O 1
ATOM 2080 N N . LEU B 1 24 ? 11.25 14.781 4.434 1 98.94 24 LEU B N 1
ATOM 2081 C CA . LEU B 1 24 ? 9.922 14.234 4.691 1 98.94 24 LEU B CA 1
ATOM 2082 C C . LEU B 1 24 ? 8.898 14.828 3.73 1 98.94 24 LEU B C 1
ATOM 2084 O O . LEU B 1 24 ? 9.016 15.992 3.332 1 98.94 24 LEU B O 1
ATOM 2088 N N . LEU B 1 25 ? 7.926 14.102 3.355 1 98.81 25 LEU B N 1
ATOM 2089 C CA . LEU B 1 25 ? 6.812 14.664 2.598 1 98.81 25 LEU B CA 1
ATOM 2090 C C . LEU B 1 25 ? 5.477 14.148 3.125 1 98.81 25 LEU B C 1
ATOM 2092 O O . LEU B 1 25 ? 5.422 13.094 3.764 1 98.81 25 LEU B O 1
ATOM 2096 N N . VAL B 1 26 ? 4.414 14.898 2.91 1 98.88 26 VAL B N 1
ATOM 2097 C CA . VAL B 1 26 ? 3.07 14.555 3.359 1 98.88 26 VAL B CA 1
ATOM 2098 C C . VAL B 1 26 ? 2.047 15 2.318 1 98.88 26 VAL B C 1
ATOM 2100 O O . VAL B 1 26 ? 2.234 16.016 1.651 1 98.88 26 VAL B O 1
ATOM 2103 N N . GLY B 1 27 ? 1.036 14.133 2.09 1 98.5 27 GLY B N 1
ATOM 2104 C CA . GLY B 1 27 ? -0.128 14.609 1.357 1 98.5 27 GLY B CA 1
ATOM 2105 C C . GLY B 1 27 ? -0.954 15.617 2.137 1 98.5 27 GLY B C 1
ATOM 2106 O O . GLY B 1 27 ? -1.326 15.367 3.285 1 98.5 27 GLY B O 1
ATOM 2107 N N . VAL B 1 28 ? -1.231 16.734 1.492 1 98.12 28 VAL B N 1
ATOM 2108 C CA . VAL B 1 28 ? -2.014 17.781 2.141 1 98.12 28 VAL B CA 1
ATOM 2109 C C . VAL B 1 28 ? -3.422 17.812 1.549 1 98.12 28 VAL B C 1
ATOM 2111 O O . VAL B 1 28 ? -3.596 18.094 0.361 1 98.12 28 VAL B O 1
ATOM 2114 N N . SER B 1 29 ? -4.445 17.547 2.34 1 94.06 29 SER B N 1
ATOM 2115 C CA . SER B 1 29 ? -5.812 17.391 1.861 1 94.06 29 SER B CA 1
ATOM 2116 C C . SER B 1 29 ? -6.672 18.594 2.229 1 94.06 29 SER B C 1
ATOM 2118 O O . SER B 1 29 ? -7.797 18.734 1.739 1 94.06 29 SER B O 1
ATOM 2120 N N . GLY B 1 30 ? -6.227 19.344 3.139 1 92.62 30 GLY B N 1
ATOM 2121 C CA . GLY B 1 30 ? -7.043 20.422 3.688 1 92.62 30 GLY B CA 1
ATOM 2122 C C . GLY B 1 30 ? -7.738 20.047 4.98 1 92.62 30 GLY B C 1
ATOM 2123 O O . GLY B 1 30 ? -8.461 20.844 5.562 1 92.62 30 GLY B O 1
ATOM 2124 N N . GLY B 1 31 ? -7.574 18.844 5.395 1 95.06 31 GLY B N 1
ATOM 2125 C CA . GLY B 1 31 ? -8.07 18.422 6.691 1 95.06 31 GLY B CA 1
ATOM 2126 C C . GLY B 1 31 ? -7.117 18.719 7.828 1 95.06 31 GLY B C 1
ATOM 2127 O O . GLY B 1 31 ? -5.953 19.062 7.594 1 95.06 31 GLY B O 1
ATOM 2128 N N . ILE B 1 32 ? -7.574 18.562 9.016 1 97.69 32 ILE B N 1
ATOM 2129 C CA . ILE B 1 32 ? -6.848 19 10.195 1 97.69 32 ILE B CA 1
ATOM 2130 C C . ILE B 1 32 ? -5.621 18.125 10.414 1 97.69 32 ILE B C 1
ATOM 2132 O O . ILE B 1 32 ? -4.559 18.609 10.797 1 97.69 32 ILE B O 1
ATOM 2136 N N . ASP B 1 33 ? -5.73 16.812 10.188 1 98.38 33 ASP B N 1
ATOM 2137 C CA . ASP B 1 33 ? -4.613 15.922 10.461 1 98.38 33 ASP B CA 1
ATOM 2138 C C . ASP B 1 33 ? -3.434 16.219 9.539 1 98.38 33 ASP B C 1
ATOM 2140 O O . ASP B 1 33 ? -2.295 16.328 9.992 1 98.38 33 ASP B O 1
ATOM 2144 N N . SER B 1 34 ? -3.729 16.328 8.234 1 98.25 34 SER B N 1
ATOM 2145 C CA . SER B 1 34 ? -2.662 16.641 7.285 1 98.25 34 SER B CA 1
ATOM 2146 C C . SER B 1 34 ? -2.072 18.016 7.547 1 98.25 34 SER B C 1
ATOM 2148 O O . SER B 1 34 ? -0.88 18.234 7.328 1 98.25 34 SER B O 1
ATOM 2150 N N . ALA B 1 35 ? -2.895 18.953 7.996 1 98.69 35 ALA B N 1
ATOM 2151 C CA . ALA B 1 35 ? -2.414 20.281 8.336 1 98.69 35 ALA B CA 1
ATOM 2152 C C . ALA B 1 35 ? -1.406 20.234 9.477 1 98.69 35 ALA B C 1
ATOM 2154 O O . ALA B 1 35 ? -0.342 20.859 9.406 1 98.69 35 ALA B O 1
ATOM 2155 N N . VAL B 1 36 ? -1.725 19.469 10.5 1 98.88 36 VAL B N 1
ATOM 2156 C CA . VAL B 1 36 ? -0.831 19.344 11.648 1 98.88 36 VAL B CA 1
ATOM 2157 C C . VAL B 1 36 ? 0.485 18.703 11.203 1 98.88 36 VAL B C 1
ATOM 2159 O O . VAL B 1 36 ? 1.564 19.203 11.531 1 98.88 36 VAL B O 1
ATOM 2162 N N . VAL B 1 37 ? 0.412 17.672 10.43 1 98.94 37 VAL B N 1
ATOM 2163 C CA . VAL B 1 37 ? 1.611 16.953 10.008 1 98.94 37 VAL B CA 1
ATOM 2164 C C . VAL B 1 37 ? 2.461 17.859 9.117 1 98.94 37 VAL B C 1
ATOM 2166 O O . VAL B 1 37 ? 3.689 17.875 9.227 1 98.94 37 VAL B O 1
ATOM 2169 N N . ALA B 1 38 ? 1.802 18.609 8.234 1 98.88 38 ALA B N 1
ATOM 2170 C CA . ALA B 1 38 ? 2.543 19.547 7.395 1 98.88 38 ALA B CA 1
ATOM 2171 C C . ALA B 1 38 ? 3.355 20.516 8.242 1 98.88 38 ALA B C 1
ATOM 2173 O O . ALA B 1 38 ? 4.535 20.75 7.977 1 98.88 38 ALA B O 1
ATOM 2174 N N . HIS B 1 39 ? 2.768 21.062 9.273 1 98.94 39 HIS B N 1
ATOM 2175 C CA . HIS B 1 39 ? 3.457 21.984 10.18 1 98.94 39 HIS B CA 1
ATOM 2176 C C . HIS B 1 39 ? 4.598 21.281 10.906 1 98.94 39 HIS B C 1
ATOM 2178 O O . HIS B 1 39 ? 5.672 21.859 11.094 1 98.94 39 HIS B O 1
ATOM 2184 N N . LEU B 1 40 ? 4.348 20.031 11.312 1 98.94 40 LEU B N 1
ATOM 2185 C CA . LEU B 1 40 ? 5.34 19.281 12.078 1 98.94 40 LEU B CA 1
ATOM 2186 C C . LEU B 1 40 ? 6.559 18.969 11.219 1 98.94 40 LEU B C 1
ATOM 2188 O O . LEU B 1 40 ? 7.695 19.141 11.656 1 98.94 40 LEU B O 1
ATOM 2192 N N . ILE B 1 41 ? 6.312 18.5 9.945 1 98.88 41 ILE B N 1
ATOM 2193 C CA . ILE B 1 41 ? 7.465 18.078 9.148 1 98.88 41 ILE B CA 1
ATOM 2194 C C . ILE B 1 41 ? 8.234 19.297 8.672 1 98.88 41 ILE B C 1
ATOM 2196 O O . ILE B 1 41 ? 9.461 19.25 8.516 1 98.88 41 ILE B O 1
ATOM 2200 N N . LYS B 1 42 ? 7.551 20.484 8.508 1 98.88 42 LYS B N 1
ATOM 2201 C CA . LYS B 1 42 ? 8.25 21.734 8.203 1 98.88 42 LYS B CA 1
ATOM 2202 C C . LYS B 1 42 ? 9.195 22.109 9.336 1 98.88 42 LYS B C 1
ATOM 2204 O O . LYS B 1 42 ? 10.305 22.594 9.086 1 98.88 42 LYS B O 1
ATOM 2209 N N . ARG B 1 43 ? 8.797 21.938 10.531 1 98.75 43 ARG B N 1
ATOM 2210 C CA . ARG B 1 43 ? 9.648 22.219 11.688 1 98.75 43 ARG B CA 1
ATOM 2211 C C . ARG B 1 43 ? 10.797 21.219 11.773 1 98.75 43 ARG B C 1
ATOM 2213 O O . ARG B 1 43 ? 11.922 21.594 12.109 1 98.75 43 ARG B O 1
ATOM 2220 N N . ALA B 1 44 ? 10.539 19.953 11.492 1 98.81 44 ALA B N 1
ATOM 2221 C CA . ALA B 1 44 ? 11.531 18.891 11.617 1 98.81 44 ALA B CA 1
ATOM 2222 C C . ALA B 1 44 ? 12.609 19.016 10.539 1 98.81 44 ALA B C 1
ATOM 2224 O O . ALA B 1 44 ? 13.781 18.734 10.789 1 98.81 44 ALA B O 1
ATOM 2225 N N . ALA B 1 45 ? 12.18 19.375 9.383 1 98.75 45 ALA B N 1
ATOM 2226 C CA . ALA B 1 45 ? 13.07 19.5 8.227 1 98.75 45 ALA B CA 1
ATOM 2227 C C . ALA B 1 45 ? 12.742 20.766 7.426 1 98.75 45 ALA B C 1
ATOM 2229 O O . ALA B 1 45 ? 12.203 20.672 6.32 1 98.75 45 ALA B O 1
ATOM 2230 N N . PRO B 1 46 ? 13.117 21.906 7.855 1 98.44 46 PRO B N 1
ATOM 2231 C CA . PRO B 1 46 ? 12.68 23.188 7.316 1 98.44 46 PRO B CA 1
ATOM 2232 C C . PRO B 1 46 ? 13 23.344 5.832 1 98.44 46 PRO B C 1
ATOM 2234 O O . PRO B 1 46 ? 12.227 23.969 5.094 1 98.44 46 PRO B O 1
ATOM 2237 N N . ASN B 1 47 ? 14.102 22.766 5.383 1 97.94 47 ASN B N 1
ATOM 2238 C CA . ASN B 1 47 ? 14.516 22.969 3.998 1 97.94 47 ASN B CA 1
ATOM 2239 C C . ASN B 1 47 ? 14.352 21.688 3.176 1 97.94 47 ASN B C 1
ATOM 2241 O O . ASN B 1 47 ? 14.727 21.656 2.002 1 97.94 47 ASN B O 1
ATOM 2245 N N . HIS B 1 48 ? 13.867 20.609 3.826 1 98.44 48 HIS B N 1
ATOM 2246 C CA . HIS B 1 48 ? 13.742 19.312 3.17 1 98.44 48 HIS B CA 1
ATOM 2247 C C . HIS B 1 48 ? 12.414 18.656 3.502 1 98.44 48 HIS B C 1
ATOM 2249 O O . HIS B 1 48 ? 12.367 17.484 3.861 1 98.44 48 HIS B O 1
ATOM 2255 N N . SER B 1 49 ? 11.375 19.469 3.48 1 98.75 49 SER B N 1
ATOM 2256 C CA . SER B 1 49 ? 10.008 19 3.662 1 98.75 49 SER B CA 1
ATOM 2257 C C . SER B 1 49 ? 9.117 19.438 2.496 1 98.75 49 SER B C 1
ATOM 2259 O O . SER B 1 49 ? 9.328 20.5 1.906 1 98.75 49 SER B O 1
ATOM 2261 N N . LEU B 1 50 ? 8.172 18.562 2.117 1 98.88 50 LEU B N 1
ATOM 2262 C CA . LEU B 1 50 ? 7.324 18.797 0.95 1 98.88 50 LEU B CA 1
ATOM 2263 C C . LEU B 1 50 ? 5.871 18.438 1.253 1 98.88 50 LEU B C 1
ATOM 2265 O O . LEU B 1 50 ? 5.586 17.359 1.759 1 98.88 50 LEU B O 1
ATOM 2269 N N . GLY B 1 51 ? 4.996 19.391 1.075 1 98.81 51 GLY B N 1
ATOM 2270 C CA . GLY B 1 51 ? 3.568 19.125 1.023 1 98.81 51 GLY B CA 1
ATOM 2271 C C . GLY B 1 51 ? 3.062 18.844 -0.38 1 98.81 51 GLY B C 1
ATOM 2272 O O . GLY B 1 51 ? 3.359 19.609 -1.309 1 98.81 51 GLY B O 1
ATOM 2273 N N . VAL B 1 52 ? 2.33 17.797 -0.54 1 98.75 52 VAL B N 1
ATOM 2274 C CA . VAL B 1 52 ? 1.84 17.422 -1.864 1 98.75 52 VAL B CA 1
ATOM 2275 C C . VAL B 1 52 ? 0.315 17.516 -1.893 1 98.75 52 VAL B C 1
ATOM 2277 O O . VAL B 1 52 ? -0.362 16.906 -1.062 1 98.75 52 VAL B O 1
ATOM 2280 N N . ILE B 1 53 ? -0.223 18.281 -2.779 1 98.06 53 ILE B N 1
ATOM 2281 C CA . ILE B 1 53 ? -1.66 18.375 -3.016 1 98.06 53 ILE B CA 1
ATOM 2282 C C . ILE B 1 53 ? -2.045 17.469 -4.18 1 98.06 53 ILE B C 1
ATOM 2284 O O . ILE B 1 53 ? -1.482 17.578 -5.273 1 98.06 53 ILE B O 1
ATOM 2288 N N . LEU B 1 54 ? -2.996 16.547 -3.91 1 97.38 54 LEU B N 1
ATOM 2289 C CA . LEU B 1 54 ? -3.318 15.516 -4.891 1 97.38 54 LEU B CA 1
ATOM 2290 C C . LEU B 1 54 ? -4.816 15.492 -5.18 1 97.38 54 LEU B C 1
ATOM 2292 O O . LEU B 1 54 ? -5.496 14.508 -4.871 1 97.38 54 LEU B O 1
ATOM 2296 N N . PRO B 1 55 ? -5.293 16.5 -5.875 1 96.12 55 PRO B N 1
ATOM 2297 C CA . PRO B 1 55 ? -6.715 16.453 -6.223 1 96.12 55 PRO B CA 1
ATOM 2298 C C . PRO B 1 55 ? -7.059 15.289 -7.152 1 96.12 55 PRO B C 1
ATOM 2300 O O . PRO B 1 55 ? -6.238 14.891 -7.977 1 96.12 55 PRO B O 1
ATOM 2303 N N . CYS B 1 56 ? -8.18 14.742 -6.973 1 94.69 56 CYS B N 1
ATOM 2304 C CA . CYS B 1 56 ? -8.766 13.711 -7.816 1 94.69 56 CYS B CA 1
ATOM 2305 C C . CYS B 1 56 ? -10.281 13.828 -7.855 1 94.69 56 CYS B C 1
ATOM 2307 O O . CYS B 1 56 ? -10.977 13.234 -7.031 1 94.69 56 CYS B O 1
ATOM 2309 N N . LYS B 1 57 ? -10.906 14.531 -8.797 1 88.19 57 LYS B N 1
ATOM 2310 C CA . LYS B 1 57 ? -12.328 14.875 -8.828 1 88.19 57 LYS B CA 1
ATOM 2311 C C . LYS B 1 57 ? -12.773 15.5 -7.512 1 88.19 57 LYS B C 1
ATOM 2313 O O . LYS B 1 57 ? -13.852 15.195 -7.008 1 88.19 57 LYS B O 1
ATOM 2318 N N . SER B 1 58 ? -11.891 16.203 -6.953 1 82.56 58 SER B N 1
ATOM 2319 C CA . SER B 1 58 ? -12.078 16.734 -5.605 1 82.56 58 SER B CA 1
ATOM 2320 C C . SER B 1 58 ? -12.93 18 -5.621 1 82.56 58 SER B C 1
ATOM 2322 O O . SER B 1 58 ? -13.008 18.688 -6.637 1 82.56 58 SER B O 1
ATOM 2324 N N . ASN B 1 59 ? -13.492 18.188 -4.48 1 84.12 59 ASN B N 1
ATOM 2325 C CA . ASN B 1 59 ? -14.164 19.453 -4.25 1 84.12 59 ASN B CA 1
ATOM 2326 C C . ASN B 1 59 ? -13.188 20.625 -4.297 1 84.12 59 ASN B C 1
ATOM 2328 O O . ASN B 1 59 ? -12.117 20.562 -3.697 1 84.12 59 ASN B O 1
ATOM 2332 N N . PRO B 1 60 ? -13.531 21.688 -5.016 1 87.12 60 PRO B N 1
ATOM 2333 C CA . PRO B 1 60 ? -12.656 22.859 -5.098 1 87.12 60 PRO B CA 1
ATOM 2334 C C . PRO B 1 60 ? -12.312 23.438 -3.727 1 87.12 60 PRO B C 1
ATOM 2336 O O . PRO B 1 60 ? -11.211 23.953 -3.533 1 87.12 60 PRO B O 1
ATOM 2339 N N . GLN B 1 61 ? -13.195 23.328 -2.82 1 88.75 61 GLN B N 1
ATOM 2340 C CA . GLN B 1 61 ? -12.953 23.844 -1.481 1 88.75 61 GLN B CA 1
ATOM 2341 C C . GLN B 1 61 ? -11.797 23.109 -0.807 1 88.75 61 GLN B C 1
ATOM 2343 O O . GLN B 1 61 ? -11.039 23.703 -0.033 1 88.75 61 GLN B O 1
ATOM 2348 N N . ASP B 1 62 ? -11.688 21.844 -1.089 1 87.88 62 ASP B N 1
ATOM 2349 C CA . ASP B 1 62 ? -10.594 21.062 -0.515 1 87.88 62 ASP B CA 1
ATOM 2350 C C . ASP B 1 62 ? -9.242 21.594 -1.006 1 87.88 62 ASP B C 1
ATOM 2352 O O . ASP B 1 62 ? -8.266 21.625 -0.247 1 87.88 62 ASP B O 1
ATOM 2356 N N . MET B 1 63 ? -9.219 21.953 -2.238 1 91.75 63 MET B N 1
ATOM 2357 C CA . MET B 1 63 ? -7.988 22.5 -2.803 1 91.75 63 MET B CA 1
ATOM 2358 C C . MET B 1 63 ? -7.645 23.844 -2.16 1 91.75 63 MET B C 1
ATOM 2360 O O . MET B 1 63 ? -6.48 24.109 -1.86 1 91.75 63 MET B O 1
ATOM 2364 N N . GLU B 1 64 ? -8.633 24.625 -2.01 1 95.12 64 GLU B N 1
ATOM 2365 C CA . GLU B 1 64 ? -8.43 25.906 -1.353 1 95.12 64 GLU B CA 1
ATOM 2366 C C . GLU B 1 64 ? -7.922 25.734 0.075 1 95.12 64 GLU B C 1
ATOM 2368 O O . GLU B 1 64 ? -7.012 26.438 0.512 1 95.12 64 GLU B O 1
ATOM 2373 N N . ASP B 1 65 ? -8.539 24.828 0.739 1 96.12 65 ASP B N 1
ATOM 2374 C CA . ASP B 1 65 ? -8.133 24.547 2.115 1 96.12 65 ASP B CA 1
ATOM 2375 C C . ASP B 1 65 ? -6.695 24.031 2.174 1 96.12 65 ASP B C 1
ATOM 2377 O O . ASP B 1 65 ? -5.93 24.422 3.061 1 96.12 65 ASP B O 1
ATOM 2381 N N . ALA B 1 66 ? -6.355 23.156 1.259 1 96.62 66 ALA B N 1
ATOM 2382 C CA . ALA B 1 66 ? -4.992 22.641 1.205 1 96.62 66 ALA B CA 1
ATOM 2383 C C . ALA B 1 66 ? -3.982 23.766 0.989 1 96.62 66 ALA B C 1
ATOM 2385 O O . ALA B 1 66 ? -2.92 23.781 1.614 1 96.62 66 ALA B O 1
ATOM 2386 N N . LYS B 1 67 ? -4.309 24.656 0.141 1 97.25 67 LYS B N 1
ATOM 2387 C CA . LYS B 1 67 ? -3.428 25.781 -0.134 1 97.25 67 LYS B CA 1
ATOM 2388 C C . LYS B 1 67 ? -3.264 26.672 1.101 1 97.25 67 LYS B C 1
ATOM 2390 O O . LYS B 1 67 ? -2.172 27.172 1.366 1 97.25 67 LYS B O 1
ATOM 2395 N N . LYS B 1 68 ? -4.344 26.859 1.833 1 97.94 68 LYS B N 1
ATOM 2396 C CA . LYS B 1 68 ? -4.266 27.625 3.08 1 97.94 68 LYS B CA 1
ATOM 2397 C C . LYS B 1 68 ? -3.281 26.969 4.051 1 97.94 68 LYS B C 1
ATOM 2399 O O . LYS B 1 68 ? -2.525 27.672 4.73 1 97.94 68 LYS B O 1
ATOM 2404 N N . VAL B 1 69 ? -3.357 25.656 4.102 1 98.31 69 VAL B N 1
ATOM 2405 C CA . VAL B 1 69 ? -2.455 24.922 4.98 1 98.31 69 VAL B CA 1
ATOM 2406 C C . VAL B 1 69 ? -1.008 25.172 4.555 1 98.31 69 VAL B C 1
ATOM 2408 O O . VAL B 1 69 ? -0.156 25.484 5.387 1 98.31 69 VAL B O 1
ATOM 2411 N N . ILE B 1 70 ? -0.726 25.031 3.242 1 98.5 70 ILE B N 1
ATOM 2412 C CA . ILE B 1 70 ? 0.616 25.219 2.701 1 98.5 70 ILE B CA 1
ATOM 2413 C C . ILE B 1 70 ? 1.122 26.609 3.059 1 98.5 70 ILE B C 1
ATOM 2415 O O . ILE B 1 70 ? 2.238 26.766 3.559 1 98.5 70 ILE B O 1
ATOM 2419 N N . ASP B 1 71 ? 0.301 27.578 2.881 1 98.19 71 ASP B N 1
ATOM 2420 C CA . ASP B 1 71 ? 0.671 28.969 3.125 1 98.19 71 ASP B CA 1
ATOM 2421 C C . ASP B 1 71 ? 0.926 29.219 4.609 1 98.19 71 ASP B C 1
ATOM 2423 O O . ASP B 1 71 ? 1.826 29.969 4.973 1 98.19 71 ASP B O 1
ATOM 2427 N N . SER B 1 72 ? 0.169 28.609 5.461 1 97.94 72 SER B N 1
ATOM 2428 C CA . SER B 1 72 ? 0.243 28.875 6.898 1 97.94 72 SER B CA 1
ATOM 2429 C C . SER B 1 72 ? 1.544 28.344 7.488 1 97.94 72 SER B C 1
ATOM 2431 O O . SER B 1 72 ? 2.066 28.891 8.453 1 97.94 72 SER B O 1
ATOM 2433 N N . CYS B 1 73 ? 2.045 27.234 6.965 1 97 73 CYS B N 1
ATOM 2434 C CA . CYS B 1 73 ? 3.264 26.688 7.551 1 97 73 CYS B CA 1
ATOM 2435 C C . CYS B 1 73 ? 4.48 27.016 6.695 1 97 73 CYS B C 1
ATOM 2437 O O . CYS B 1 73 ? 5.617 26.875 7.145 1 97 73 CYS B O 1
ATOM 2439 N N . GLY B 1 74 ? 4.25 27.453 5.434 1 98.06 74 GLY B N 1
ATOM 2440 C CA . GLY B 1 74 ? 5.352 27.859 4.578 1 98.06 74 GLY B CA 1
ATOM 2441 C C . GLY B 1 74 ? 6.141 26.688 4.016 1 98.06 74 GLY B C 1
ATOM 2442 O O . GLY B 1 74 ? 7.316 26.844 3.68 1 98.06 74 GLY B O 1
ATOM 2443 N N . ILE B 1 75 ? 5.582 25.578 3.922 1 98.25 75 ILE B N 1
ATOM 2444 C CA . ILE B 1 75 ? 6.234 24.375 3.402 1 98.25 75 ILE B CA 1
ATOM 2445 C C . ILE B 1 75 ? 6.27 24.422 1.877 1 98.25 75 ILE B C 1
ATOM 2447 O O . ILE B 1 75 ? 5.371 25 1.249 1 98.25 75 ILE B O 1
ATOM 2451 N N . ASP B 1 76 ? 7.379 23.906 1.229 1 97.88 76 ASP B N 1
ATOM 2452 C CA . ASP B 1 76 ? 7.352 23.703 -0.218 1 97.88 76 ASP B CA 1
ATOM 2453 C C . ASP B 1 76 ? 6.211 22.781 -0.625 1 97.88 76 ASP B C 1
ATOM 2455 O O . ASP B 1 76 ? 5.812 21.906 0.143 1 97.88 76 ASP B O 1
ATOM 2459 N N . SER B 1 77 ? 5.703 23.047 -1.832 1 98.12 77 SER B N 1
ATOM 2460 C CA . SER B 1 77 ? 4.555 22.234 -2.205 1 98.12 77 SER B CA 1
ATOM 2461 C C . SER B 1 77 ? 4.566 21.906 -3.697 1 98.12 77 SER B C 1
ATOM 2463 O O . SER B 1 77 ? 5.168 22.641 -4.488 1 98.12 77 SER B O 1
ATOM 2465 N N . ILE B 1 78 ? 4.012 20.797 -4.055 1 97.75 78 ILE B N 1
ATOM 2466 C CA . ILE B 1 78 ? 3.756 20.359 -5.422 1 97.75 78 ILE B CA 1
ATOM 2467 C C . ILE B 1 78 ? 2.307 19.891 -5.547 1 97.75 78 ILE B C 1
ATOM 2469 O O . ILE B 1 78 ? 1.751 19.312 -4.609 1 97.75 78 ILE B O 1
ATOM 2473 N N . THR B 1 79 ? 1.698 20.203 -6.684 1 97.62 79 THR B N 1
ATOM 2474 C CA . THR B 1 79 ? 0.353 19.719 -6.961 1 97.62 79 THR B CA 1
ATOM 2475 C C . THR B 1 79 ? 0.368 18.734 -8.125 1 97.62 79 THR B C 1
ATOM 2477 O O . THR B 1 79 ? 0.907 19.031 -9.195 1 97.62 79 THR B O 1
ATOM 2480 N N . VAL B 1 80 ? -0.153 17.594 -7.906 1 98.12 80 VAL B N 1
ATOM 2481 C CA . VAL B 1 80 ? -0.319 16.594 -8.953 1 98.12 80 VAL B CA 1
ATOM 2482 C C . VAL B 1 80 ? -1.794 16.219 -9.078 1 98.12 80 VAL B C 1
ATOM 2484 O O . VAL B 1 80 ? -2.328 15.484 -8.234 1 98.12 80 VAL B O 1
ATOM 2487 N N . ASP B 1 81 ? -2.434 16.672 -10.109 1 97.75 81 ASP B N 1
ATOM 2488 C CA . ASP B 1 81 ? -3.834 16.344 -10.352 1 97.75 81 ASP B CA 1
ATOM 2489 C C . ASP B 1 81 ? -3.977 14.898 -10.844 1 97.75 81 ASP B C 1
ATOM 2491 O O . ASP B 1 81 ? -3.404 14.531 -11.875 1 97.75 81 ASP B O 1
ATOM 2495 N N . LEU B 1 82 ? -4.723 14.109 -10.133 1 98.25 82 LEU B N 1
ATOM 2496 C CA . LEU B 1 82 ? -4.816 12.68 -10.422 1 98.25 82 LEU B CA 1
ATOM 2497 C C . LEU B 1 82 ? -6.109 12.367 -11.164 1 98.25 82 LEU B C 1
ATOM 2499 O O . LEU B 1 82 ? -6.402 11.195 -11.438 1 98.25 82 LEU B O 1
ATOM 2503 N N . SER B 1 83 ? -6.922 13.344 -11.508 1 97.62 83 SER B N 1
ATOM 2504 C CA . SER B 1 83 ? -8.242 13.133 -12.086 1 97.62 83 SER B CA 1
ATOM 2505 C C . SER B 1 83 ? -8.148 12.328 -13.383 1 97.62 83 SER B C 1
ATOM 2507 O O . SER B 1 83 ? -8.859 11.336 -13.555 1 97.62 83 SER B O 1
ATOM 2509 N N . GLU B 1 84 ? -7.289 12.734 -14.289 1 98.38 84 GLU B N 1
ATOM 2510 C CA . GLU B 1 84 ? -7.152 12.023 -15.555 1 98.38 84 GLU B CA 1
ATOM 2511 C C . GLU B 1 84 ? -6.637 10.602 -15.336 1 98.38 84 GLU B C 1
ATOM 2513 O O . GLU B 1 84 ? -7.129 9.656 -15.945 1 98.38 84 GLU B O 1
ATOM 2518 N N . THR B 1 85 ? -5.605 10.492 -14.484 1 98.69 85 THR B N 1
ATOM 2519 C CA . THR B 1 85 ? -5.074 9.172 -14.156 1 98.69 85 THR B CA 1
ATOM 2520 C C . THR B 1 85 ? -6.184 8.25 -13.656 1 98.69 85 THR B C 1
ATOM 2522 O O . THR B 1 85 ? -6.309 7.113 -14.117 1 98.69 85 THR B O 1
ATOM 2525 N N . HIS B 1 86 ? -6.934 8.773 -12.719 1 98.5 86 HIS B N 1
ATOM 2526 C CA . HIS B 1 86 ? -8.039 8.008 -12.156 1 98.5 86 HIS B CA 1
ATOM 2527 C C . HIS B 1 86 ? -9.047 7.621 -13.227 1 98.5 86 HIS B C 1
ATOM 2529 O O . HIS B 1 86 ? -9.477 6.465 -13.297 1 98.5 86 HIS B O 1
ATOM 2535 N N . ASP B 1 87 ? -9.477 8.578 -14.047 1 98.25 87 ASP B N 1
ATOM 2536 C CA . ASP B 1 87 ? -10.461 8.32 -15.086 1 98.25 87 ASP B CA 1
ATOM 2537 C C . ASP B 1 87 ? -10 7.207 -16.016 1 98.25 87 ASP B C 1
ATOM 2539 O O . ASP B 1 87 ? -10.766 6.293 -16.328 1 98.25 87 ASP B O 1
ATOM 2543 N N . VAL B 1 88 ? -8.773 7.273 -16.438 1 98.5 88 VAL B N 1
ATOM 2544 C CA . VAL B 1 88 ? -8.227 6.285 -17.375 1 98.5 88 VAL B CA 1
ATOM 2545 C C . VAL B 1 88 ? -8.234 4.902 -16.719 1 98.5 88 VAL B C 1
ATOM 2547 O O . VAL B 1 88 ? -8.727 3.936 -17.297 1 98.5 88 VAL B O 1
ATOM 2550 N N . LEU B 1 89 ? -7.754 4.797 -15.539 1 98.62 89 LEU B N 1
ATOM 2551 C CA . LEU B 1 89 ? -7.633 3.514 -14.852 1 98.62 89 LEU B CA 1
ATOM 2552 C C . LEU B 1 89 ? -9.008 2.951 -14.508 1 98.62 89 LEU B C 1
ATOM 2554 O O . LEU B 1 89 ? -9.297 1.789 -14.805 1 98.62 89 LEU B O 1
ATOM 2558 N N . PHE B 1 90 ? -9.812 3.789 -13.836 1 97.94 90 PHE B N 1
ATOM 2559 C CA . PHE B 1 90 ? -11.117 3.344 -13.367 1 97.94 90 PHE B CA 1
ATOM 2560 C C . PHE B 1 90 ? -11.992 2.898 -14.531 1 97.94 90 PHE B C 1
ATOM 2562 O O . PHE B 1 90 ? -12.664 1.868 -14.453 1 97.94 90 PHE B O 1
ATOM 2569 N N . ASN B 1 91 ? -11.992 3.67 -15.625 1 97.44 91 ASN B N 1
ATOM 2570 C CA . ASN B 1 91 ? -12.766 3.309 -16.812 1 97.44 91 ASN B CA 1
ATOM 2571 C C . ASN B 1 91 ? -12.266 2.006 -17.438 1 97.44 91 ASN B C 1
ATOM 2573 O O . ASN B 1 91 ? -13.062 1.196 -17.906 1 97.44 91 ASN B O 1
ATOM 2577 N N . ASN B 1 92 ? -10.984 1.872 -17.484 1 97.94 92 ASN B N 1
ATOM 2578 C CA . ASN B 1 92 ? -10.422 0.624 -17.984 1 97.94 92 ASN B CA 1
ATOM 2579 C C . ASN B 1 92 ? -10.883 -0.573 -17.156 1 97.94 92 ASN B C 1
ATOM 2581 O O . ASN B 1 92 ? -11.312 -1.587 -17.703 1 97.94 92 ASN B O 1
ATOM 2585 N N . ILE B 1 93 ? -10.82 -0.501 -15.828 1 98.25 93 ILE B N 1
ATOM 2586 C CA . ILE B 1 93 ? -11.266 -1.557 -14.922 1 98.25 93 ILE B CA 1
ATOM 2587 C C . ILE B 1 93 ? -12.742 -1.855 -15.156 1 98.25 93 ILE B C 1
ATOM 2589 O O . ILE B 1 93 ? -13.133 -3.016 -15.305 1 98.25 93 ILE B O 1
ATOM 2593 N N . GLN B 1 94 ? -13.531 -0.775 -15.258 1 96.94 94 GLN B N 1
ATOM 2594 C CA . GLN B 1 94 ? -14.969 -0.936 -15.453 1 96.94 94 GLN B CA 1
ATOM 2595 C C . GLN B 1 94 ? -15.266 -1.631 -16.781 1 96.94 94 GLN B C 1
ATOM 2597 O O . GLN B 1 94 ? -16.172 -2.467 -16.859 1 96.94 94 GLN B O 1
ATOM 2602 N N . THR B 1 95 ? -14.555 -1.237 -17.812 1 97.56 95 THR B N 1
ATOM 2603 C CA . THR B 1 95 ? -14.742 -1.858 -19.109 1 97.56 95 THR B CA 1
ATOM 2604 C C . THR B 1 95 ? -14.492 -3.361 -19.047 1 97.56 95 THR B C 1
ATOM 2606 O O . THR B 1 95 ? -15.281 -4.152 -19.562 1 97.56 95 THR B O 1
ATOM 2609 N N . GLN B 1 96 ? -13.406 -3.775 -18.375 1 97.38 96 GLN B N 1
ATOM 2610 C CA . GLN B 1 96 ? -13.086 -5.195 -18.25 1 97.38 96 GLN B CA 1
ATOM 2611 C C . GLN B 1 96 ? -14.148 -5.93 -17.438 1 97.38 96 GLN B C 1
ATOM 2613 O O . GLN B 1 96 ? -14.539 -7.043 -17.781 1 97.38 96 GLN B O 1
ATOM 2618 N N . LEU B 1 97 ? -14.586 -5.336 -16.328 1 97.12 97 LEU B N 1
ATOM 2619 C CA . LEU B 1 97 ? -15.609 -5.941 -15.477 1 97.12 97 LEU B CA 1
ATOM 2620 C C . LEU B 1 97 ? -16.922 -6.09 -16.234 1 97.12 97 LEU B C 1
ATOM 2622 O O . LEU B 1 97 ? -17.625 -7.094 -16.078 1 97.12 97 LEU B O 1
ATOM 2626 N N . ASN B 1 98 ? -17.266 -5.039 -17 1 96.56 98 ASN B N 1
ATOM 2627 C CA . ASN B 1 98 ? -18.484 -5.094 -17.797 1 96.56 98 ASN B CA 1
ATOM 2628 C C . ASN B 1 98 ? -18.422 -6.203 -18.844 1 96.56 98 ASN B C 1
ATOM 2630 O O . ASN B 1 98 ? -19.391 -6.91 -19.062 1 96.56 98 ASN B O 1
ATOM 2634 N N . ASP B 1 99 ? -17.281 -6.32 -19.531 1 96.44 99 ASP B N 1
ATOM 2635 C CA . ASP B 1 99 ? -17.094 -7.355 -20.531 1 96.44 99 ASP B CA 1
ATOM 2636 C C . ASP B 1 99 ? -17.266 -8.75 -19.938 1 96.44 99 ASP B C 1
ATOM 2638 O O . ASP B 1 99 ? -17.75 -9.664 -20.594 1 96.44 99 ASP B O 1
ATOM 2642 N N . GLN B 1 100 ? -16.922 -8.883 -18.688 1 94.94 100 GLN B N 1
ATOM 2643 C CA . GLN B 1 100 ? -17.016 -10.164 -17.984 1 94.94 100 GLN B CA 1
ATOM 2644 C C . GLN B 1 100 ? -18.375 -10.305 -17.297 1 94.94 100 GLN B C 1
ATOM 2646 O O . GLN B 1 100 ? -18.625 -11.297 -16.609 1 94.94 100 GLN B O 1
ATOM 2651 N N . GLN B 1 101 ? -19.25 -9.242 -17.375 1 95.69 101 GLN B N 1
ATOM 2652 C CA . GLN B 1 101 ? -20.547 -9.195 -16.703 1 95.69 101 GLN B CA 1
ATOM 2653 C C . GLN B 1 101 ? -20.391 -9.461 -15.211 1 95.69 101 GLN B C 1
ATOM 2655 O O . GLN B 1 101 ? -21.172 -10.227 -14.633 1 95.69 101 GLN B O 1
ATOM 2660 N N . SER B 1 102 ? -19.391 -8.797 -14.625 1 95.38 102 SER B N 1
ATOM 2661 C CA . SER B 1 102 ? -19.047 -9.094 -13.242 1 95.38 102 SER B CA 1
ATOM 2662 C C . SER B 1 102 ? -19.109 -7.844 -12.375 1 95.38 102 SER B C 1
ATOM 2664 O O . SER B 1 102 ? -18.609 -7.84 -11.25 1 95.38 102 SER B O 1
ATOM 2666 N N . VAL B 1 103 ? -19.672 -6.809 -12.875 1 95.06 103 VAL B N 1
ATOM 2667 C CA . VAL B 1 103 ? -19.766 -5.562 -12.117 1 95.06 103 VAL B CA 1
ATOM 2668 C C . VAL B 1 103 ? -20.656 -5.762 -10.898 1 95.06 103 VAL B C 1
ATOM 2670 O O . VAL B 1 103 ? -21.75 -6.32 -11.008 1 95.06 103 VAL B O 1
ATOM 2673 N N . ASN B 1 104 ? -20.156 -5.359 -9.781 1 95.75 104 ASN B N 1
ATOM 2674 C CA . ASN B 1 104 ? -20.953 -5.301 -8.555 1 95.75 104 ASN B CA 1
ATOM 2675 C C . ASN B 1 104 ? -21.25 -3.859 -8.156 1 95.75 104 ASN B C 1
ATOM 2677 O O . ASN B 1 104 ? -20.438 -3.193 -7.523 1 95.75 104 ASN B O 1
ATOM 2681 N N . PRO B 1 105 ? -22.422 -3.4 -8.461 1 93.62 105 PRO B N 1
ATOM 2682 C CA . PRO B 1 105 ? -22.75 -1.993 -8.219 1 93.62 105 PRO B CA 1
ATOM 2683 C C . PRO B 1 105 ? -22.688 -1.613 -6.746 1 93.62 105 PRO B C 1
ATOM 2685 O O . PRO B 1 105 ? -22.359 -0.47 -6.41 1 93.62 105 PRO B O 1
ATOM 2688 N N . ASP B 1 106 ? -22.906 -2.547 -5.902 1 92.56 106 ASP B N 1
ATOM 2689 C CA . ASP B 1 106 ? -22.969 -2.281 -4.469 1 92.56 106 ASP B CA 1
ATOM 2690 C C . ASP B 1 106 ? -21.594 -1.894 -3.924 1 92.56 106 ASP B C 1
ATOM 2692 O O . ASP B 1 106 ? -21.5 -1.226 -2.893 1 92.56 106 ASP B O 1
ATOM 2696 N N . ASN B 1 107 ? -20.531 -2.264 -4.605 1 94 107 ASN B N 1
ATOM 2697 C CA . ASN B 1 107 ? -19.172 -2.047 -4.105 1 94 107 ASN B CA 1
ATOM 2698 C C . ASN B 1 107 ? -18.453 -0.954 -4.887 1 94 107 ASN B C 1
ATOM 2700 O O . ASN B 1 107 ? -17.328 -0.599 -4.57 1 94 107 ASN B O 1
ATOM 2704 N N . GLN B 1 108 ? -19.078 -0.439 -5.832 1 93.56 108 GLN B N 1
ATOM 2705 C CA . GLN B 1 108 ? -18.438 0.465 -6.781 1 93.56 108 GLN B CA 1
ATOM 2706 C C . GLN B 1 108 ? -17.984 1.751 -6.094 1 93.56 108 GLN B C 1
ATOM 2708 O O . GLN B 1 108 ? -16.875 2.232 -6.336 1 93.56 108 GLN B O 1
ATOM 2713 N N . GLN B 1 109 ? -18.844 2.312 -5.277 1 91.94 109 GLN B N 1
ATOM 2714 C CA . GLN B 1 109 ? -18.531 3.57 -4.613 1 91.94 109 GLN B CA 1
ATOM 2715 C C . GLN B 1 109 ? -17.297 3.426 -3.725 1 91.94 109 GLN B C 1
ATOM 2717 O O . GLN B 1 109 ? -16.375 4.242 -3.793 1 91.94 109 GLN B O 1
ATOM 2722 N N . LEU B 1 110 ? -17.281 2.426 -2.912 1 91.12 110 LEU B N 1
ATOM 2723 C CA . LEU B 1 110 ? -16.156 2.188 -2.01 1 91.12 110 LEU B CA 1
ATOM 2724 C C . LEU B 1 110 ? -14.891 1.854 -2.795 1 91.12 110 LEU B C 1
ATOM 2726 O O . LEU B 1 110 ? -13.805 2.316 -2.449 1 91.12 110 LEU B O 1
ATOM 2730 N N . ALA B 1 111 ? -15.016 1.068 -3.846 1 94.62 111 ALA B N 1
ATOM 2731 C CA . ALA B 1 111 ? -13.883 0.716 -4.691 1 94.62 111 ALA B CA 1
ATOM 2732 C C . ALA B 1 111 ? -13.258 1.959 -5.32 1 94.62 111 ALA B C 1
ATOM 2734 O O . ALA B 1 111 ? -12.031 2.092 -5.371 1 94.62 111 ALA B O 1
ATOM 2735 N N . ASP B 1 112 ? -14.117 2.791 -5.766 1 95.69 112 ASP B N 1
ATOM 2736 C CA . ASP B 1 112 ? -13.68 4.047 -6.367 1 95.69 112 ASP B CA 1
ATOM 2737 C C . ASP B 1 112 ? -12.914 4.898 -5.352 1 95.69 112 ASP B C 1
ATOM 2739 O O . ASP B 1 112 ? -11.828 5.395 -5.645 1 95.69 112 ASP B O 1
ATOM 2743 N N . ALA B 1 113 ? -13.508 5.066 -4.176 1 94.31 113 ALA B N 1
ATOM 2744 C CA . ALA B 1 113 ? -12.898 5.875 -3.119 1 94.31 113 ALA B CA 1
ATOM 2745 C C . ALA B 1 113 ? -11.539 5.312 -2.713 1 94.31 113 ALA B C 1
ATOM 2747 O O . ALA B 1 113 ? -10.562 6.059 -2.598 1 94.31 113 ALA B O 1
ATOM 2748 N N . ASN B 1 114 ? -11.438 3.998 -2.529 1 96.69 114 ASN B N 1
ATOM 2749 C CA . ASN B 1 114 ? -10.195 3.352 -2.131 1 96.69 114 ASN B CA 1
ATOM 2750 C C . ASN B 1 114 ? -9.141 3.43 -3.234 1 96.69 114 ASN B C 1
ATOM 2752 O O . ASN B 1 114 ? -7.949 3.543 -2.955 1 96.69 114 ASN B O 1
ATOM 2756 N N . LEU B 1 115 ? -9.57 3.361 -4.449 1 98.06 115 LEU B N 1
ATOM 2757 C CA . LEU B 1 115 ? -8.641 3.488 -5.566 1 98.06 115 LEU B CA 1
ATOM 2758 C C . LEU B 1 115 ? -8 4.871 -5.586 1 98.06 115 LEU B C 1
ATOM 2760 O O . LEU B 1 115 ? -6.789 4.992 -5.805 1 98.06 115 LEU B O 1
ATOM 2764 N N . ARG B 1 116 ? -8.797 5.879 -5.348 1 97.38 116 ARG B N 1
ATOM 2765 C CA . ARG B 1 116 ? -8.266 7.234 -5.297 1 97.38 116 ARG B CA 1
ATOM 2766 C C . ARG B 1 116 ? -7.211 7.367 -4.199 1 97.38 116 ARG B C 1
ATOM 2768 O O . ARG B 1 116 ? -6.168 7.988 -4.402 1 97.38 116 ARG B O 1
ATOM 2775 N N . ALA B 1 117 ? -7.496 6.805 -3.045 1 97.06 117 ALA B N 1
ATOM 2776 C CA . ALA B 1 117 ? -6.547 6.836 -1.937 1 97.06 117 ALA B CA 1
ATOM 2777 C C . ALA B 1 117 ? -5.234 6.156 -2.318 1 97.06 117 ALA B C 1
ATOM 2779 O O . ALA B 1 117 ? -4.152 6.672 -2.027 1 97.06 117 ALA B O 1
ATOM 2780 N N . ARG B 1 118 ? -5.273 5.035 -2.965 1 98.38 118 ARG B N 1
ATOM 2781 C CA . ARG B 1 118 ? -4.074 4.289 -3.322 1 98.38 118 ARG B CA 1
ATOM 2782 C C . ARG B 1 118 ? -3.311 4.984 -4.445 1 98.38 118 ARG B C 1
ATOM 2784 O O . ARG B 1 118 ? -2.078 4.945 -4.48 1 98.38 118 ARG B O 1
ATOM 2791 N N . LEU B 1 119 ? -4.023 5.652 -5.352 1 98.44 119 LEU B N 1
ATOM 2792 C CA . LEU B 1 119 ? -3.355 6.453 -6.371 1 98.4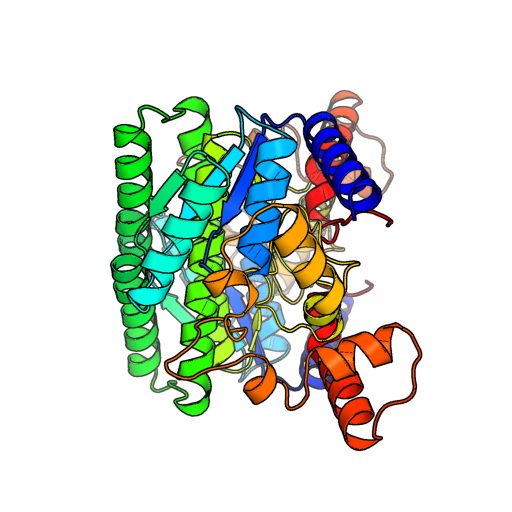4 119 LEU B CA 1
ATOM 2793 C C . LEU B 1 119 ? -2.58 7.602 -5.738 1 98.44 119 LEU B C 1
ATOM 2795 O O . LEU B 1 119 ? -1.462 7.91 -6.16 1 98.44 119 LEU B O 1
ATOM 2799 N N . ARG B 1 120 ? -3.205 8.203 -4.746 1 98.19 120 ARG B N 1
ATOM 2800 C CA . ARG B 1 120 ? -2.518 9.281 -4.051 1 98.19 120 ARG B CA 1
ATOM 2801 C C . ARG B 1 120 ? -1.225 8.789 -3.41 1 98.19 120 ARG B C 1
ATOM 2803 O O . ARG B 1 120 ? -0.179 9.43 -3.535 1 98.19 120 ARG B O 1
ATOM 2810 N N . MET B 1 121 ? -1.296 7.648 -2.791 1 98.5 121 MET B N 1
ATOM 2811 C CA . MET B 1 121 ? -0.112 7.133 -2.107 1 98.5 121 MET B CA 1
ATOM 2812 C C . MET B 1 121 ? 0.945 6.688 -3.111 1 98.5 121 MET B C 1
ATOM 2814 O O . MET B 1 121 ? 2.143 6.859 -2.877 1 98.5 121 MET B O 1
ATOM 2818 N N . SER B 1 122 ? 0.514 6.074 -4.23 1 98.69 122 SER B N 1
ATOM 2819 C CA . SER B 1 122 ? 1.457 5.73 -5.289 1 98.69 122 SER B CA 1
ATOM 2820 C C . SER B 1 122 ? 2.223 6.957 -5.773 1 98.69 122 SER B C 1
ATOM 2822 O O . SER B 1 122 ? 3.43 6.887 -6.012 1 98.69 122 SER B O 1
ATOM 2824 N N . THR B 1 123 ? 1.521 8.031 -5.871 1 98.75 123 THR B N 1
ATOM 2825 C CA . THR B 1 123 ? 2.119 9.281 -6.32 1 98.75 123 THR B CA 1
ATOM 2826 C C . THR B 1 123 ? 3.072 9.836 -5.266 1 98.75 123 THR B C 1
ATOM 2828 O O . THR B 1 123 ? 4.18 10.266 -5.59 1 98.75 123 THR B O 1
ATOM 2831 N N . LEU B 1 124 ? 2.668 9.812 -4.008 1 98.81 124 LEU B N 1
ATOM 2832 C CA . LEU B 1 124 ? 3.521 10.281 -2.92 1 98.81 124 LEU B CA 1
ATOM 2833 C C . LEU B 1 124 ? 4.84 9.516 -2.896 1 98.81 124 LEU B C 1
ATOM 2835 O O . LEU B 1 124 ? 5.906 10.109 -2.75 1 98.81 124 LEU B O 1
ATOM 2839 N N . TYR B 1 125 ? 4.785 8.25 -3.111 1 98.75 125 TYR B N 1
ATOM 2840 C CA . TYR B 1 125 ? 5.996 7.438 -3.064 1 98.75 125 TYR B CA 1
ATOM 2841 C C . TYR B 1 125 ? 6.883 7.715 -4.273 1 98.75 125 TYR B C 1
ATOM 2843 O O . TYR B 1 125 ? 8.109 7.66 -4.18 1 98.75 125 TYR B O 1
ATOM 2851 N N . ALA B 1 126 ? 6.258 7.965 -5.438 1 98.56 126 ALA B N 1
ATOM 2852 C CA . ALA B 1 126 ? 7.059 8.328 -6.602 1 98.56 126 ALA B CA 1
ATOM 2853 C C . ALA B 1 126 ? 7.832 9.625 -6.352 1 98.56 126 ALA B C 1
ATOM 2855 O O . ALA B 1 126 ? 9.023 9.711 -6.672 1 98.56 126 ALA B O 1
ATOM 2856 N N . LEU B 1 127 ? 7.164 10.602 -5.777 1 98.62 127 LEU B N 1
ATOM 2857 C CA . LEU B 1 127 ? 7.82 11.859 -5.43 1 98.62 127 LEU B CA 1
ATOM 2858 C C . LEU B 1 127 ? 8.883 11.641 -4.355 1 98.62 127 LEU B C 1
ATOM 2860 O O . LEU B 1 127 ? 9.977 12.203 -4.43 1 98.62 127 LEU B O 1
ATOM 2864 N N . ALA B 1 128 ? 8.516 10.82 -3.348 1 98.62 128 ALA B N 1
ATOM 2865 C CA . ALA B 1 128 ? 9.453 10.531 -2.264 1 98.62 128 ALA B CA 1
ATOM 2866 C C . ALA B 1 128 ? 10.734 9.906 -2.803 1 98.62 128 ALA B C 1
ATOM 2868 O O . ALA B 1 128 ? 11.828 10.195 -2.316 1 98.62 128 ALA B O 1
ATOM 2869 N N . ALA B 1 129 ? 10.578 8.992 -3.768 1 97.81 129 ALA B N 1
ATOM 2870 C CA . ALA B 1 129 ? 11.75 8.383 -4.391 1 97.81 129 ALA B CA 1
ATOM 2871 C C . ALA B 1 129 ? 12.633 9.43 -5.051 1 97.81 129 ALA B C 1
ATOM 2873 O O . ALA B 1 129 ? 13.859 9.398 -4.914 1 97.81 129 ALA B O 1
ATOM 2874 N N . ASN B 1 130 ? 12.023 10.352 -5.75 1 97.62 130 ASN B N 1
ATOM 2875 C CA . ASN B 1 130 ? 12.766 11.406 -6.418 1 97.62 130 ASN B CA 1
ATOM 2876 C C . ASN B 1 130 ? 13.539 12.266 -5.418 1 97.62 130 ASN B C 1
ATOM 2878 O O . ASN B 1 130 ? 14.727 12.539 -5.609 1 97.62 130 ASN B O 1
ATOM 2882 N N . TYR B 1 131 ? 12.93 12.625 -4.344 1 97.81 131 TYR B N 1
ATOM 2883 C CA . TYR B 1 131 ? 13.5 13.57 -3.395 1 97.81 131 TYR B CA 1
ATOM 2884 C C . TYR B 1 131 ? 14.328 12.852 -2.336 1 97.81 131 TYR B C 1
ATOM 2886 O O . TYR B 1 131 ? 15.055 13.484 -1.57 1 97.81 131 TYR B O 1
ATOM 2894 N N . GLN B 1 132 ? 14.156 11.516 -2.271 1 97.75 132 GLN B N 1
ATOM 2895 C CA . GLN B 1 132 ? 14.742 10.719 -1.197 1 97.75 132 GLN B CA 1
ATOM 2896 C C . GLN B 1 132 ? 14.18 11.125 0.161 1 97.75 132 GLN B C 1
ATOM 2898 O O . GLN B 1 132 ? 14.93 11.438 1.086 1 97.75 132 GLN B O 1
ATOM 2903 N N . TYR B 1 133 ? 12.844 11.156 0.26 1 98.75 133 TYR B N 1
ATOM 2904 C CA . TYR B 1 133 ? 12.094 11.531 1.454 1 98.75 133 TYR B CA 1
ATOM 2905 C C . TYR B 1 133 ? 11.336 10.336 2.02 1 98.75 133 TYR B C 1
ATOM 2907 O O . TYR B 1 133 ? 11.164 9.32 1.339 1 98.75 133 TYR B O 1
ATOM 2915 N N . LEU B 1 134 ? 10.961 10.398 3.283 1 98.81 134 LEU B N 1
ATOM 2916 C CA . LEU B 1 134 ? 9.992 9.477 3.867 1 98.81 134 LEU B CA 1
ATOM 2917 C C . LEU B 1 134 ? 8.57 10.008 3.705 1 98.81 134 LEU B C 1
ATOM 2919 O O . LEU B 1 134 ? 8.328 11.211 3.846 1 98.81 134 LEU B O 1
ATOM 2923 N N . VAL B 1 135 ? 7.645 9.133 3.398 1 98.94 135 VAL B N 1
ATOM 2924 C CA . VAL B 1 135 ? 6.227 9.469 3.328 1 98.94 135 VAL B CA 1
ATOM 2925 C C . VAL B 1 135 ? 5.621 9.453 4.73 1 98.94 135 VAL B C 1
ATOM 2927 O O . VAL B 1 135 ? 5.605 8.414 5.395 1 98.94 135 VAL B O 1
ATOM 2930 N N . VAL B 1 136 ? 5.066 10.578 5.16 1 98.94 136 VAL B N 1
ATOM 2931 C CA . VAL B 1 136 ? 4.547 10.711 6.516 1 98.94 136 VAL B CA 1
ATOM 2932 C C . VAL B 1 136 ? 3.021 10.656 6.492 1 98.94 136 VAL B C 1
ATOM 2934 O O . VAL B 1 136 ? 2.377 11.406 5.754 1 98.94 136 VAL B O 1
ATOM 2937 N N . GLY B 1 137 ? 2.48 9.758 7.246 1 98.69 137 GLY B N 1
ATOM 2938 C CA . GLY B 1 137 ? 1.037 9.594 7.34 1 98.69 137 GLY B CA 1
ATOM 2939 C C . GLY B 1 137 ? 0.398 10.539 8.344 1 98.69 137 GLY B C 1
ATOM 2940 O O . GLY B 1 137 ? 1.098 11.211 9.102 1 98.69 137 GLY B O 1
ATOM 2941 N N . THR B 1 138 ? -0.946 10.516 8.367 1 98.44 138 THR B N 1
ATOM 2942 C CA . THR B 1 138 ? -1.647 11.531 9.148 1 98.44 138 THR B CA 1
ATOM 2943 C C . THR B 1 138 ? -2.648 10.883 10.102 1 98.44 138 THR B C 1
ATOM 2945 O O . THR B 1 138 ? -3.395 11.578 10.789 1 98.44 138 THR B O 1
ATOM 2948 N N . ASP B 1 139 ? -2.658 9.57 10.148 1 97.81 139 ASP B N 1
ATOM 2949 C CA . ASP B 1 139 ? -3.645 8.875 10.969 1 97.81 139 ASP B CA 1
ATOM 2950 C C . ASP B 1 139 ? -3.428 9.172 12.453 1 97.81 139 ASP B C 1
ATOM 2952 O O . ASP B 1 139 ? -2.299 9.109 12.945 1 97.81 139 ASP B O 1
ATOM 2956 N N . ASN B 1 140 ? -4.469 9.555 13.117 1 98.12 140 ASN B N 1
ATOM 2957 C CA . ASN B 1 140 ? -4.441 9.75 14.562 1 98.12 140 ASN B CA 1
ATOM 2958 C C . ASN B 1 140 ? -4.875 8.492 15.305 1 98.12 140 ASN B C 1
ATOM 2960 O O . ASN B 1 140 ? -5.148 7.461 14.688 1 98.12 140 ASN B O 1
ATOM 2964 N N . ALA B 1 141 ? -4.953 8.531 16.609 1 98.19 141 ALA B N 1
ATOM 2965 C CA . ALA B 1 141 ? -5.211 7.359 17.438 1 98.19 141 ALA B CA 1
ATOM 2966 C C . ALA B 1 141 ? -6.586 6.766 17.141 1 98.19 141 ALA B C 1
ATOM 2968 O O . ALA B 1 141 ? -6.7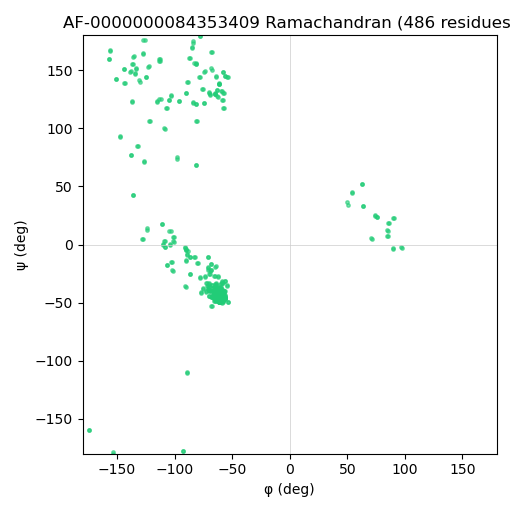38 5.543 17.062 1 98.19 1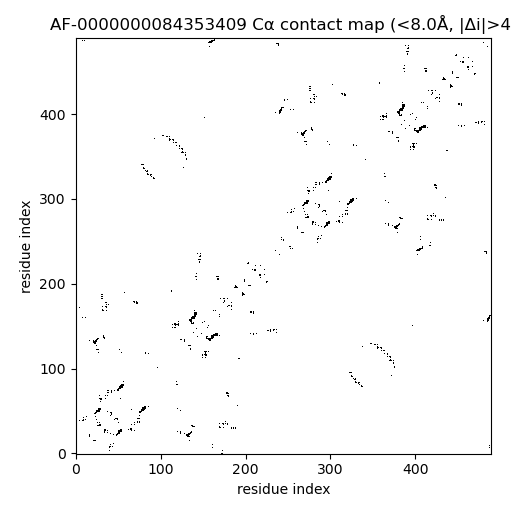41 ALA B O 1
ATOM 2969 N N . ALA B 1 142 ? -7.562 7.586 16.984 1 98.38 142 ALA B N 1
ATOM 2970 C CA . ALA B 1 142 ? -8.93 7.133 16.719 1 98.38 142 ALA B CA 1
ATOM 2971 C C . ALA B 1 142 ? -9.016 6.402 15.375 1 98.38 142 ALA B C 1
ATOM 2973 O O . ALA B 1 142 ? -9.594 5.316 15.289 1 98.38 142 ALA B O 1
ATOM 2974 N N . GLU B 1 143 ? -8.438 7.031 14.375 1 98.25 143 GLU B N 1
ATOM 2975 C CA . GLU B 1 143 ? -8.453 6.445 13.039 1 98.25 143 GLU B CA 1
ATOM 2976 C C . GLU B 1 143 ? -7.699 5.121 13.008 1 98.25 143 GLU B C 1
ATOM 2978 O O . GLU B 1 143 ? -8.156 4.152 12.398 1 98.25 143 GLU B O 1
ATOM 2983 N N . PHE B 1 144 ? -6.594 5.102 13.664 1 97.94 144 PHE B N 1
ATOM 2984 C CA . PHE B 1 144 ? -5.781 3.893 13.695 1 97.94 144 PHE B CA 1
ATOM 2985 C C . PHE B 1 144 ? -6.504 2.764 14.414 1 97.94 144 PHE B C 1
ATOM 2987 O O . PHE B 1 144 ? -6.578 1.642 13.906 1 97.94 144 PHE B O 1
ATOM 2994 N N . TYR B 1 145 ? -7.066 3.039 15.562 1 98.31 145 TYR B N 1
ATOM 2995 C CA . TYR B 1 145 ? -7.727 2.023 16.375 1 98.31 145 TYR B CA 1
ATOM 2996 C C . TYR B 1 145 ? -8.953 1.465 15.656 1 98.31 145 TYR B C 1
ATOM 2998 O O . TYR B 1 145 ? -9.18 0.252 15.656 1 98.31 145 TYR B O 1
ATOM 3006 N N . THR B 1 146 ? -9.711 2.342 15.016 1 98.44 146 THR B N 1
ATOM 3007 C CA . THR B 1 146 ? -10.961 1.917 14.383 1 98.44 146 THR B CA 1
ATOM 3008 C C . THR B 1 146 ? -10.695 1.401 12.969 1 98.44 146 THR B C 1
ATOM 3010 O O . THR B 1 146 ? -11.602 0.865 12.328 1 98.44 146 THR B O 1
ATOM 3013 N N . GLY B 1 147 ? -9.5 1.618 12.469 1 97.94 147 GLY B N 1
ATOM 3014 C CA . GLY B 1 147 ? -9.172 1.205 11.117 1 97.94 147 GLY B CA 1
ATOM 3015 C C . GLY B 1 147 ? -9.797 2.094 10.055 1 97.94 147 GLY B C 1
ATOM 3016 O O . GLY B 1 147 ? -10.023 1.657 8.922 1 97.94 147 GLY B O 1
ATOM 3017 N N . TYR B 1 148 ? -10.094 3.381 10.445 1 97.19 148 TYR B N 1
ATOM 3018 C CA . TYR B 1 148 ? -10.695 4.309 9.492 1 97.19 148 TYR B CA 1
ATOM 3019 C C . TYR B 1 148 ? -9.641 4.918 8.578 1 97.19 148 TYR B C 1
ATOM 3021 O O . TYR B 1 148 ? -9.375 6.121 8.648 1 97.19 148 TYR B O 1
ATOM 3029 N N . PHE B 1 149 ? -9.078 4.109 7.738 1 97.06 149 PHE B N 1
ATOM 3030 C CA . PHE B 1 149 ? -8.125 4.426 6.676 1 97.06 149 PHE B CA 1
ATOM 3031 C C . PHE B 1 149 ? -8.141 3.35 5.598 1 97.06 149 PHE B C 1
ATOM 3033 O O . PHE B 1 149 ? -8.672 2.258 5.809 1 97.06 149 PHE B O 1
ATOM 3040 N N . THR B 1 150 ? -7.676 3.658 4.406 1 97.19 150 THR B N 1
ATOM 3041 C CA . THR B 1 150 ? -7.562 2.697 3.314 1 97.19 150 THR B CA 1
ATOM 3042 C C . THR B 1 150 ? -6.258 1.91 3.424 1 97.19 150 THR B C 1
ATOM 3044 O O . THR B 1 150 ? -5.172 2.494 3.43 1 97.19 150 THR B O 1
ATOM 3047 N N . LYS B 1 151 ? -6.387 0.55 3.492 1 97.69 151 LYS B N 1
ATOM 3048 C CA . LYS B 1 151 ? -5.223 -0.33 3.541 1 97.69 151 LYS B CA 1
ATOM 3049 C C . LYS B 1 151 ? -4.324 -0.122 2.324 1 97.69 151 LYS B C 1
ATOM 3051 O O . LYS B 1 151 ? -4.789 -0.193 1.185 1 97.69 151 LYS B O 1
ATOM 3056 N N . TYR B 1 152 ? -3.074 0.32 2.525 1 97.38 152 TYR B N 1
ATOM 3057 C CA . TYR B 1 152 ? -2.051 0.578 1.519 1 97.38 152 TYR B CA 1
ATOM 3058 C C . TYR B 1 152 ? -2.393 1.813 0.696 1 97.38 152 TYR B C 1
ATOM 3060 O O . TYR B 1 152 ? -1.8 2.047 -0.36 1 97.38 152 TYR B O 1
ATOM 3068 N N . GLY B 1 153 ? -3.438 2.5 1.054 1 97 153 GLY B N 1
ATOM 3069 C CA . GLY B 1 153 ? -3.629 3.895 0.691 1 97 153 GLY B CA 1
ATOM 3070 C C . GLY B 1 153 ? -3.035 4.859 1.7 1 97 153 GLY B C 1
ATOM 3071 O O . GLY B 1 153 ? -1.824 4.863 1.929 1 97 153 GLY B O 1
ATOM 3072 N N . ASP B 1 154 ? -3.959 5.555 2.404 1 95.94 154 ASP B N 1
ATOM 3073 C CA . ASP B 1 154 ? -3.453 6.473 3.422 1 95.94 154 ASP B CA 1
ATOM 3074 C C . ASP B 1 154 ? -2.879 5.707 4.613 1 95.94 154 ASP B C 1
ATOM 3076 O O . ASP B 1 154 ? -2.166 6.281 5.438 1 95.94 154 ASP B O 1
ATOM 3080 N N . GLY B 1 155 ? -3.119 4.387 4.66 1 96.06 155 GLY B N 1
ATOM 3081 C CA . GLY B 1 155 ? -2.523 3.545 5.684 1 96.06 155 GLY B CA 1
ATOM 3082 C C . GLY B 1 155 ? -1.172 2.984 5.285 1 96.06 155 GLY B C 1
ATOM 3083 O O . GLY B 1 155 ? -0.503 2.332 6.09 1 96.06 155 GLY B O 1
ATOM 3084 N N . GLY B 1 156 ? -0.788 3.154 4.07 1 97.31 156 GLY B N 1
ATOM 3085 C CA . GLY B 1 156 ? 0.494 2.682 3.574 1 97.31 156 GLY B CA 1
ATOM 3086 C C . GLY B 1 156 ? 1.561 3.76 3.555 1 97.31 156 GLY B C 1
ATOM 3087 O O . GLY B 1 156 ? 1.969 4.219 2.484 1 97.31 156 GLY B O 1
ATOM 3088 N N . VAL B 1 157 ? 2.088 4.094 4.754 1 98.56 157 VAL B N 1
ATOM 3089 C CA . VAL B 1 157 ? 3.035 5.195 4.891 1 98.56 157 VAL B CA 1
ATOM 3090 C C . VAL B 1 157 ? 4.289 4.711 5.613 1 98.56 157 VAL B C 1
ATOM 3092 O O . VAL B 1 157 ? 4.371 3.551 6.023 1 98.56 157 VAL B O 1
ATOM 3095 N N . ASP B 1 158 ? 5.293 5.617 5.73 1 98.62 158 ASP B N 1
ATOM 3096 C CA . ASP B 1 158 ? 6.547 5.266 6.391 1 98.62 158 ASP B CA 1
ATOM 3097 C C . ASP B 1 158 ? 6.484 5.578 7.883 1 98.62 158 ASP B C 1
ATOM 3099 O O . ASP B 1 158 ? 7.105 4.883 8.695 1 98.62 158 ASP B O 1
ATOM 3103 N N . LEU B 1 159 ? 5.816 6.656 8.234 1 98.75 159 LEU B N 1
ATOM 3104 C CA . LEU B 1 159 ? 5.734 7.152 9.609 1 98.75 159 LEU B CA 1
ATOM 3105 C C . LEU B 1 159 ? 4.32 7.617 9.93 1 98.75 159 LEU B C 1
ATOM 3107 O O . LEU B 1 159 ? 3.611 8.133 9.062 1 98.75 159 LEU B O 1
ATOM 3111 N N . VAL B 1 160 ? 3.92 7.484 11.164 1 98.69 160 VAL B N 1
ATOM 3112 C CA . VAL B 1 160 ? 2.617 7.969 11.609 1 98.69 160 VAL B CA 1
ATOM 3113 C C . VAL B 1 160 ? 2.773 8.766 12.898 1 98.69 160 VAL B C 1
ATOM 3115 O O . VAL B 1 160 ? 2.459 8.266 13.984 1 98.69 160 VAL B O 1
ATOM 3118 N N . PRO B 1 161 ? 3.084 10 12.812 1 98.81 161 PRO B N 1
ATOM 3119 C CA . PRO B 1 161 ? 3.459 10.781 13.992 1 98.81 161 PRO B CA 1
ATOM 3120 C C . PRO B 1 161 ? 2.279 11.055 14.922 1 98.81 161 PRO B C 1
ATOM 3122 O O . PRO B 1 161 ? 2.473 11.344 16.109 1 98.81 161 PRO B O 1
ATOM 3125 N N . LEU B 1 162 ? 1.055 10.945 14.445 1 98.62 162 LEU B N 1
ATOM 3126 C CA . LEU B 1 162 ? -0.099 11.344 15.242 1 98.62 162 LEU B CA 1
ATOM 3127 C C . LEU B 1 162 ? -0.785 10.125 15.852 1 98.62 162 LEU B C 1
ATOM 3129 O O . LEU B 1 162 ? -1.826 10.25 16.5 1 98.62 162 LEU B O 1
ATOM 3133 N N . VAL B 1 163 ? -0.277 8.961 15.742 1 98 163 VAL B N 1
ATOM 3134 C CA . VAL B 1 163 ? -0.97 7.695 15.953 1 98 163 VAL B CA 1
ATOM 3135 C C . VAL B 1 163 ? -1.316 7.543 17.438 1 98 163 VAL B C 1
ATOM 3137 O O . VAL B 1 163 ? -2.191 6.754 17.797 1 98 163 VAL B O 1
ATOM 3140 N N . SER B 1 164 ? -0.688 8.32 18.312 1 96.81 164 SER B N 1
ATOM 3141 C CA . SER B 1 164 ? -0.961 8.203 19.75 1 96.81 164 SER B CA 1
ATOM 3142 C C . SER B 1 164 ? -1.841 9.352 20.234 1 96.81 164 SER B C 1
ATOM 3144 O O . SER B 1 164 ? -2.154 9.438 21.422 1 96.81 164 SER B O 1
ATOM 3146 N N . LEU B 1 165 ? -2.199 10.227 19.375 1 98.12 165 LEU B N 1
ATOM 3147 C CA . LEU B 1 165 ? -2.973 11.406 19.75 1 98.12 165 LEU B CA 1
ATOM 3148 C C . LEU B 1 165 ? -4.438 11.234 19.359 1 98.12 165 LEU B C 1
ATOM 3150 O O . LEU B 1 165 ? -4.746 10.906 18.203 1 98.12 165 LEU B O 1
ATOM 3154 N N . GLY B 1 166 ? -5.305 11.461 20.344 1 97.56 166 GLY B N 1
ATOM 3155 C CA . GLY B 1 166 ? -6.715 11.539 20 1 97.56 166 GLY B CA 1
ATOM 3156 C C . GLY B 1 166 ? -7.059 12.75 19.172 1 97.56 166 GLY B C 1
ATOM 3157 O O . GLY B 1 166 ? -6.254 13.672 19.047 1 97.56 166 GLY B O 1
ATOM 3158 N N . LYS B 1 167 ? -8.25 12.719 18.594 1 97.75 167 LYS B N 1
ATOM 3159 C CA . LYS B 1 167 ? -8.672 13.82 17.719 1 97.75 167 LYS B CA 1
ATOM 3160 C C . LYS B 1 167 ? -8.695 15.141 18.484 1 97.75 167 LYS B C 1
ATOM 3162 O O . LYS B 1 167 ? -8.367 16.188 17.938 1 97.75 167 LYS B O 1
ATOM 3167 N N . GLY B 1 168 ? -9.109 15.133 19.703 1 96.88 168 GLY B N 1
ATOM 3168 C CA . GLY B 1 168 ? -9.086 16.328 20.516 1 96.88 168 GLY B CA 1
ATOM 3169 C C . GLY B 1 168 ? -7.691 16.922 20.672 1 96.88 168 GLY B C 1
ATOM 3170 O O . GLY B 1 168 ? -7.512 18.125 20.578 1 96.88 168 GLY B O 1
ATOM 3171 N N . GLU B 1 169 ? -6.758 16.109 20.953 1 97.44 169 GLU B N 1
ATOM 3172 C CA . GLU B 1 169 ? -5.375 16.562 21.094 1 97.44 169 GLU B CA 1
ATOM 3173 C C . GLU B 1 169 ? -4.836 17.094 19.766 1 97.44 169 GLU B C 1
ATOM 3175 O O . GLU B 1 169 ? -4.07 18.062 19.75 1 97.44 169 GLU B O 1
ATOM 3180 N N . VAL B 1 170 ? -5.223 16.453 18.656 1 98.38 170 VAL B N 1
ATOM 3181 C CA . VAL B 1 170 ? -4.82 16.922 17.344 1 98.38 170 VAL B CA 1
ATOM 3182 C C . VAL B 1 170 ? -5.332 18.344 17.109 1 98.38 170 VAL B C 1
ATOM 3184 O O . VAL B 1 170 ? -4.605 19.188 16.594 1 98.38 170 VAL B O 1
ATOM 3187 N N . ARG B 1 171 ? -6.555 18.609 17.516 1 98.12 171 ARG B N 1
ATOM 3188 C CA . ARG B 1 171 ? -7.141 19.938 17.359 1 98.12 171 ARG B CA 1
ATOM 3189 C C . ARG B 1 171 ? -6.359 20.969 18.156 1 98.12 171 ARG B C 1
ATOM 3191 O O . ARG B 1 171 ? -6.059 22.062 17.656 1 98.12 171 ARG B O 1
ATOM 3198 N N . LYS B 1 172 ? -6.055 20.641 19.391 1 98.19 172 LYS B N 1
ATOM 3199 C CA . LYS B 1 172 ? -5.273 21.547 20.234 1 98.19 172 LYS B CA 1
ATOM 3200 C C . LYS B 1 172 ? -3.902 21.812 19.625 1 98.19 172 LYS B C 1
ATOM 3202 O O . LYS B 1 172 ? -3.406 22.938 19.656 1 98.19 172 LYS B O 1
ATOM 3207 N N . MET B 1 173 ? -3.312 20.766 19.094 1 98.56 173 MET B N 1
ATOM 3208 C CA . MET B 1 173 ? -2.002 20.906 18.453 1 98.56 173 MET B CA 1
ATOM 3209 C C . MET B 1 173 ? -2.088 21.797 17.219 1 98.56 173 MET B C 1
ATOM 3211 O O . MET B 1 173 ? -1.188 22.594 16.953 1 98.56 173 MET B O 1
ATOM 3215 N N . ALA B 1 174 ? -3.154 21.609 16.469 1 98.69 174 ALA B N 1
ATOM 3216 C CA . ALA B 1 174 ? -3.383 22.438 15.289 1 98.69 174 ALA B CA 1
ATOM 3217 C C . ALA B 1 174 ? -3.426 23.922 15.664 1 98.69 174 ALA B C 1
ATOM 3219 O O . ALA B 1 174 ? -2.783 24.75 15.023 1 98.69 174 ALA B O 1
ATOM 3220 N N . GLU B 1 175 ? -4.156 24.219 16.688 1 98.19 175 GLU B N 1
ATOM 3221 C CA . GLU B 1 175 ? -4.246 25.594 17.172 1 98.19 175 GLU B CA 1
ATOM 3222 C C . GLU B 1 175 ? -2.881 26.125 17.594 1 98.19 175 GLU B C 1
ATOM 3224 O O . GLU B 1 175 ? -2.504 27.234 17.234 1 98.19 175 GLU B O 1
ATOM 3229 N N . TYR B 1 176 ? -2.182 25.297 18.328 1 98.44 176 TYR B N 1
ATOM 3230 C CA . TYR B 1 176 ? -0.856 25.672 18.812 1 98.44 176 TYR B CA 1
ATOM 3231 C C . TYR B 1 176 ? 0.083 25.953 17.641 1 98.44 176 TYR B C 1
ATOM 3233 O O . TYR B 1 176 ? 0.902 26.875 17.719 1 98.44 176 TYR B O 1
ATOM 3241 N N . LEU B 1 177 ? -0.015 25.188 16.531 1 98.62 177 LEU B N 1
ATOM 3242 C CA . LEU B 1 177 ? 0.91 25.25 15.406 1 98.62 177 LEU B CA 1
ATOM 3243 C C . LEU B 1 177 ? 0.531 26.375 14.453 1 98.62 177 LEU B C 1
ATOM 3245 O O . LEU B 1 177 ? 1.265 26.672 13.508 1 98.62 177 LEU B O 1
ATOM 3249 N N . GLY B 1 178 ? -0.651 26.969 14.648 1 97.94 178 GLY B N 1
ATOM 3250 C CA . GLY B 1 178 ? -1.071 28.078 13.82 1 97.94 178 GLY B CA 1
ATOM 3251 C C . GLY B 1 178 ? -1.833 27.641 12.578 1 97.94 178 GLY B C 1
ATOM 3252 O O . GLY B 1 178 ? -1.857 28.359 11.578 1 97.94 178 GLY B O 1
ATOM 3253 N N . VAL B 1 179 ? -2.396 26.516 12.602 1 98.5 179 VAL B N 1
ATOM 3254 C CA . VAL B 1 179 ? -3.291 26.094 11.531 1 98.5 179 VAL B CA 1
ATOM 3255 C C . VAL B 1 179 ? -4.488 27.031 11.445 1 98.5 179 VAL B C 1
ATOM 3257 O O . VAL B 1 179 ? -5.047 27.422 12.477 1 98.5 179 VAL B O 1
ATOM 3260 N N . PRO B 1 180 ? -4.867 27.375 10.242 1 98.12 180 PRO B N 1
ATOM 3261 C CA . PRO B 1 180 ? -5.992 28.297 10.102 1 98.12 180 PRO B CA 1
ATOM 3262 C C . PRO B 1 180 ? -7.254 27.797 10.805 1 98.12 180 PRO B C 1
ATOM 3264 O O . PRO B 1 180 ? -7.555 26.609 10.758 1 98.12 180 PRO B O 1
ATOM 3267 N N . ASP B 1 181 ? -8.008 28.703 11.336 1 97.56 181 ASP B N 1
ATOM 3268 C CA . ASP B 1 181 ? -9.164 28.406 12.18 1 97.56 181 ASP B CA 1
ATOM 3269 C C . ASP B 1 181 ? -10.227 27.641 11.406 1 97.56 181 ASP B C 1
ATOM 3271 O O . ASP B 1 181 ? -10.859 26.719 11.945 1 97.56 181 ASP B O 1
ATOM 3275 N N . ASP B 1 182 ? -10.477 28.016 10.227 1 96.5 182 ASP B N 1
ATOM 3276 C CA . ASP B 1 182 ? -11.516 27.375 9.43 1 96.5 182 ASP B CA 1
ATOM 3277 C C . ASP B 1 182 ? -11.148 25.922 9.125 1 96.5 182 ASP B C 1
ATOM 3279 O O . ASP B 1 182 ? -12.031 25.094 8.891 1 96.5 182 ASP B O 1
ATOM 3283 N N . ILE B 1 183 ? -9.844 25.609 9.094 1 96.94 183 ILE B N 1
ATOM 3284 C CA . ILE B 1 183 ? -9.391 24.234 8.93 1 96.94 183 ILE B CA 1
ATOM 3285 C C . ILE B 1 183 ? -9.539 23.484 10.25 1 96.94 183 ILE B C 1
ATOM 3287 O O . ILE B 1 183 ? -9.977 22.328 10.273 1 96.94 183 ILE B O 1
ATOM 3291 N N . VAL B 1 184 ? -9.203 24.094 11.336 1 97.31 184 VAL B N 1
ATOM 3292 C CA . VAL B 1 184 ? -9.258 23.5 12.672 1 97.31 184 VAL B CA 1
ATOM 3293 C C . VAL B 1 184 ? -10.688 23.078 12.992 1 97.31 184 VAL B C 1
ATOM 3295 O O . VAL B 1 184 ? -10.906 22.031 13.609 1 97.31 184 VAL B O 1
ATOM 3298 N N . HIS B 1 185 ? -11.648 23.828 12.5 1 94.5 185 HIS B N 1
ATOM 3299 C CA . HIS B 1 185 ? -13.023 23.594 12.914 1 94.5 185 HIS B CA 1
ATOM 3300 C C . HIS B 1 185 ? -13.844 22.984 11.781 1 94.5 185 HIS B C 1
ATOM 3302 O O . HIS B 1 185 ? -15.055 22.812 11.906 1 94.5 185 HIS B O 1
ATOM 3308 N N . LYS B 1 186 ? -13.18 22.734 10.734 1 92 186 LYS B N 1
ATOM 3309 C CA . LYS B 1 186 ? -13.812 22.016 9.633 1 92 186 LYS B CA 1
ATOM 3310 C C . LYS B 1 186 ? -14.25 20.625 10.062 1 92 186 LYS B C 1
ATOM 3312 O O . LYS B 1 186 ? -13.531 19.938 10.805 1 92 186 LYS B O 1
ATOM 3317 N N . GLN B 1 187 ? -15.422 20.219 9.625 1 91.5 187 GLN B N 1
ATOM 3318 C CA . GLN B 1 187 ? -15.875 18.859 9.922 1 91.5 187 GLN B CA 1
ATOM 3319 C C . GLN B 1 187 ? -14.961 17.812 9.289 1 91.5 187 GLN B C 1
ATOM 3321 O O . GLN B 1 187 ? -14.664 17.891 8.094 1 91.5 187 GLN B O 1
ATOM 3326 N N . PRO B 1 188 ? -14.523 16.906 10.109 1 92.31 188 PRO B N 1
ATOM 3327 C CA . PRO B 1 188 ? -13.633 15.883 9.555 1 92.31 188 PRO B CA 1
ATOM 3328 C C . PRO B 1 188 ? -14.289 15.078 8.43 1 92.31 188 PRO B C 1
ATOM 3330 O O . PRO B 1 188 ? -15.438 14.656 8.562 1 92.31 188 PRO B O 1
ATOM 3333 N N . SER B 1 189 ? -13.555 14.945 7.359 1 89.88 189 SER B N 1
ATOM 3334 C CA . SER B 1 189 ? -14.016 14.227 6.184 1 89.88 189 SER B CA 1
ATOM 3335 C C . SER B 1 189 ? -12.852 13.602 5.418 1 89.88 189 SER B C 1
ATOM 3337 O O . SER B 1 189 ? -11.773 14.188 5.344 1 89.88 189 SER B O 1
ATOM 3339 N N . ALA B 1 190 ? -13.102 12.461 4.914 1 83.38 190 ALA B N 1
ATOM 3340 C CA . ALA B 1 190 ? -12.102 11.828 4.055 1 83.38 190 ALA B CA 1
ATOM 3341 C C . ALA B 1 190 ? -12.297 12.219 2.596 1 83.38 190 ALA B C 1
ATOM 3343 O O . ALA B 1 190 ? -11.484 11.875 1.736 1 83.38 190 ALA B O 1
ATOM 3344 N N . GLY B 1 191 ? -13.312 12.922 2.336 1 80 191 GLY B N 1
ATOM 3345 C CA . GLY B 1 191 ? -13.57 13.391 0.985 1 80 191 GLY B CA 1
ATOM 3346 C C . GLY B 1 191 ? -13.828 12.266 0 1 80 191 GLY B C 1
ATOM 3347 O O . GLY B 1 191 ? -13.43 12.352 -1.165 1 80 191 GLY B O 1
ATOM 3348 N N . LEU B 1 192 ? -14.414 11.211 0.411 1 79.69 192 LEU B N 1
ATOM 3349 C CA . LEU B 1 192 ? -14.617 10.031 -0.425 1 79.69 192 LEU B CA 1
ATOM 3350 C C . LEU B 1 192 ? -15.742 10.273 -1.432 1 79.69 192 LEU B C 1
ATOM 3352 O O . LEU B 1 192 ? -15.656 9.828 -2.58 1 79.69 192 LEU B O 1
ATOM 3356 N N . TRP B 1 193 ? -16.797 10.969 -1.039 1 80.88 193 TRP B N 1
ATOM 3357 C CA . TRP B 1 193 ? -17.906 11.398 -1.887 1 80.88 193 TRP B CA 1
ATOM 3358 C C . TRP B 1 193 ? -18.594 12.617 -1.291 1 80.88 193 TRP B C 1
ATOM 3360 O O . TRP B 1 193 ? -18.281 13.039 -0.175 1 80.88 193 TRP B O 1
ATOM 3370 N N . GLU B 1 194 ? -19.391 13.188 -2.125 1 82.38 194 GLU B N 1
ATOM 3371 C CA . GLU B 1 194 ? -20.062 14.414 -1.694 1 82.38 194 GLU B CA 1
ATOM 3372 C C . GLU B 1 194 ? -20.891 14.18 -0.432 1 82.38 194 GLU B C 1
ATOM 3374 O O . GLU B 1 194 ? -21.656 13.219 -0.358 1 82.38 194 GLU B O 1
ATOM 3379 N N . GLY B 1 195 ? -20.625 14.953 0.562 1 82.19 195 GLY B N 1
ATOM 3380 C CA . GLY B 1 195 ? -21.422 14.898 1.781 1 82.19 195 GLY B CA 1
ATOM 3381 C C . GLY B 1 195 ? -20.891 13.898 2.789 1 82.19 195 GLY B C 1
ATOM 3382 O O . GLY B 1 195 ? -21.391 13.82 3.914 1 82.19 195 GLY B O 1
ATOM 3383 N N . GLN B 1 196 ? -19.938 13.195 2.486 1 86.31 196 GLN B N 1
ATOM 3384 C CA . GLN B 1 196 ? -19.391 12.188 3.379 1 86.31 196 GLN B CA 1
ATOM 3385 C C . GLN B 1 196 ? -18.688 12.828 4.57 1 86.31 196 GLN B C 1
ATOM 3387 O O . GLN B 1 196 ? -17.938 13.805 4.406 1 86.31 196 GLN B O 1
ATOM 3392 N N . THR B 1 197 ? -18.969 12.391 5.812 1 92.06 197 THR B N 1
ATOM 3393 C CA . THR B 1 197 ? -18.188 12.727 6.996 1 92.06 197 THR B CA 1
ATOM 3394 C C . THR B 1 197 ? -17.688 11.461 7.688 1 92.06 197 THR B C 1
ATOM 3396 O O . THR B 1 197 ? -18.328 10.406 7.609 1 92.06 197 THR B O 1
ATOM 3399 N N . ASP B 1 198 ? -16.609 11.578 8.367 1 95.38 198 ASP B N 1
ATOM 3400 C CA . ASP B 1 198 ? -16.031 10.438 9.055 1 95.38 198 ASP B CA 1
ATOM 3401 C C . ASP B 1 198 ? -17.031 9.828 10.047 1 95.38 198 ASP B C 1
ATOM 3403 O O . ASP B 1 198 ? -17.281 8.625 10.023 1 95.38 198 ASP B O 1
ATOM 3407 N N . GLU B 1 199 ? -17.625 10.648 10.844 1 96.25 199 GLU B N 1
ATOM 3408 C CA . GLU B 1 199 ? -18.438 10.203 11.969 1 96.25 199 GLU B CA 1
ATOM 3409 C C . GLU B 1 199 ? -19.734 9.555 11.484 1 96.25 199 GLU B C 1
ATOM 3411 O O . GLU B 1 199 ? -20.203 8.586 12.094 1 96.25 199 GLU B O 1
ATOM 3416 N N . ASN B 1 200 ? -20.312 10.133 10.359 1 94.31 200 ASN B N 1
ATOM 3417 C CA . ASN B 1 200 ? -21.469 9.484 9.773 1 94.31 200 ASN B CA 1
ATOM 3418 C C . ASN B 1 200 ? -21.141 8.078 9.281 1 94.31 200 ASN B C 1
ATOM 3420 O O . ASN B 1 200 ? -21.938 7.152 9.453 1 94.31 200 ASN B O 1
ATOM 3424 N N . GLU B 1 201 ? -20.031 7.926 8.773 1 93.62 201 GLU B N 1
ATOM 3425 C CA . GLU B 1 201 ? -19.609 6.625 8.25 1 93.62 201 GLU B CA 1
ATOM 3426 C C . GLU B 1 201 ? -19.312 5.645 9.383 1 93.62 201 GLU B C 1
ATOM 3428 O O . GLU B 1 201 ? -19.688 4.473 9.305 1 93.62 201 GLU B O 1
ATOM 3433 N N . MET B 1 202 ? -18.688 6.113 10.438 1 96.31 202 MET B N 1
ATOM 3434 C CA . MET B 1 202 ? -18.266 5.242 11.531 1 96.31 202 MET B CA 1
ATOM 3435 C C . MET B 1 202 ? -19.453 4.887 12.422 1 96.31 202 MET B C 1
ATOM 3437 O O . MET B 1 202 ? -19.438 3.846 13.086 1 96.31 202 MET B O 1
ATOM 3441 N N . GLY B 1 203 ? -20.422 5.766 12.5 1 96.94 203 GLY B N 1
ATOM 3442 C CA . GLY B 1 203 ? -21.578 5.523 13.344 1 96.94 203 GLY B CA 1
ATOM 3443 C C . GLY B 1 203 ? -21.375 5.941 14.781 1 96.94 203 GLY B C 1
ATOM 3444 O O . GLY B 1 203 ? -22.109 5.523 15.672 1 96.94 203 GLY B O 1
ATOM 3445 N N . THR B 1 204 ? -20.344 6.652 15.07 1 98.19 204 THR B N 1
ATOM 3446 C CA . THR B 1 204 ? -19.969 7.234 16.359 1 98.19 204 THR B CA 1
ATOM 3447 C C . THR B 1 204 ? -19.109 8.477 16.172 1 98.19 204 THR B C 1
ATOM 3449 O O . THR B 1 204 ? -18.906 8.922 15.039 1 98.19 204 THR B O 1
ATOM 3452 N N . THR B 1 205 ? -18.703 9.094 17.234 1 97.94 205 THR B N 1
ATOM 3453 C CA . THR B 1 205 ? -17.984 10.352 17.109 1 97.94 205 THR B CA 1
ATOM 3454 C C . THR B 1 205 ? -16.531 10.195 17.562 1 97.94 205 THR B C 1
ATOM 3456 O O . THR B 1 205 ? -16.219 9.281 18.328 1 97.94 205 THR B O 1
ATOM 3459 N N . TYR B 1 206 ? -15.711 11.109 17.078 1 98.06 206 TYR B N 1
ATOM 3460 C CA . TYR B 1 206 ? -14.328 11.133 17.516 1 98.06 206 TYR B CA 1
ATOM 3461 C C . TYR B 1 206 ? -14.242 11.344 19.031 1 98.06 206 TYR B C 1
ATOM 3463 O O . TYR B 1 206 ? -13.367 10.781 19.688 1 98.06 206 TYR B O 1
ATOM 3471 N N . GLU B 1 207 ? -15.102 12.133 19.516 1 97.88 207 GLU B N 1
ATOM 3472 C CA . GLU B 1 207 ? -15.133 12.375 20.953 1 97.88 207 GLU B CA 1
ATOM 3473 C C . GLU B 1 207 ? -15.328 11.078 21.734 1 97.88 207 GLU B C 1
ATOM 3475 O O . GLU B 1 207 ? -14.633 10.82 22.719 1 97.88 207 GLU B O 1
ATOM 3480 N N . LYS B 1 208 ? -16.312 10.281 21.312 1 98.62 208 LYS B N 1
ATOM 3481 C CA . LYS B 1 208 ? -16.594 9.008 21.969 1 98.62 208 LYS B CA 1
ATOM 3482 C C . LYS B 1 208 ? -15.414 8.047 21.828 1 98.62 208 LYS B C 1
ATOM 3484 O O . LYS B 1 208 ? -15.086 7.32 22.766 1 98.62 208 LYS B O 1
ATOM 3489 N N . ILE B 1 209 ? -14.758 8.039 20.703 1 98.75 209 ILE B N 1
ATOM 3490 C CA . ILE B 1 209 ? -13.609 7.168 20.484 1 98.75 209 ILE B CA 1
ATOM 3491 C C . ILE B 1 209 ? -12.461 7.594 21.391 1 98.75 209 ILE B C 1
ATOM 3493 O O . ILE B 1 209 ? -11.82 6.758 22.031 1 98.75 209 ILE B O 1
ATOM 3497 N N . ASP B 1 210 ? -12.234 8.891 21.469 1 98.62 210 ASP B N 1
ATOM 3498 C CA . ASP B 1 210 ? -11.18 9.406 22.328 1 98.62 210 ASP B CA 1
ATOM 3499 C C . ASP B 1 210 ? -11.414 9 23.781 1 98.62 210 ASP B C 1
ATOM 3501 O O . ASP B 1 210 ? -10.484 8.562 24.469 1 98.62 210 ASP B O 1
ATOM 3505 N N . LYS B 1 211 ? -12.578 9.172 24.234 1 98.62 211 LYS B N 1
ATOM 3506 C CA . LYS B 1 211 ? -12.922 8.797 25.594 1 98.62 211 LYS B CA 1
ATOM 3507 C C . LYS B 1 211 ? -12.703 7.301 25.828 1 98.62 211 LYS B C 1
ATOM 3509 O O . LYS B 1 211 ? -12.141 6.902 26.844 1 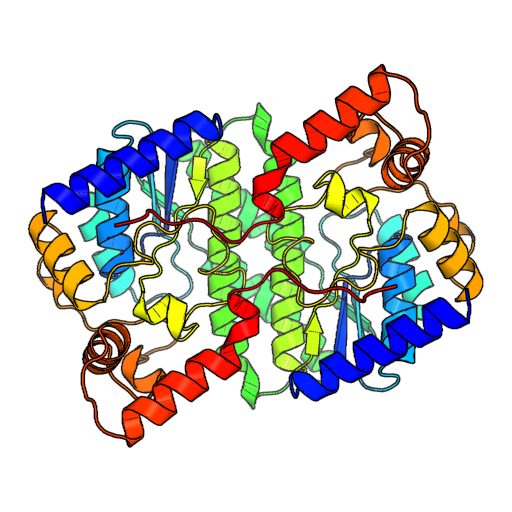98.62 211 LYS B O 1
ATOM 3514 N N . TYR B 1 212 ? -13.148 6.508 24.906 1 98.69 212 TYR B N 1
ATOM 3515 C CA . TYR B 1 212 ? -12.977 5.062 24.984 1 98.69 212 TYR B CA 1
ATOM 3516 C C . TYR B 1 212 ? -11.508 4.691 25.125 1 98.69 212 TYR B C 1
ATOM 3518 O O . TYR B 1 212 ? -11.141 3.881 25.969 1 98.69 212 TYR B O 1
ATOM 3526 N N . LEU B 1 213 ? -10.672 5.352 24.328 1 98.25 213 LEU B N 1
ATOM 3527 C CA . LEU B 1 213 ? -9.25 5.043 24.312 1 98.25 213 LEU B CA 1
ATOM 3528 C C . LEU B 1 213 ? -8.578 5.473 25.609 1 98.25 213 LEU B C 1
ATOM 3530 O O . LEU B 1 213 ? -7.547 4.918 26 1 98.25 213 LEU B O 1
ATOM 3534 N N . LYS B 1 214 ? -9.195 6.406 26.266 1 97.44 214 LYS B N 1
ATOM 3535 C CA . LYS B 1 214 ? -8.664 6.879 27.547 1 97.44 214 LYS B CA 1
ATOM 3536 C C . LYS B 1 214 ? -9.203 6.051 28.703 1 97.44 214 LYS B C 1
ATOM 3538 O O . LYS B 1 214 ? -8.859 6.301 29.859 1 97.44 214 LYS B O 1
ATOM 3543 N N . GLY B 1 215 ? -10.109 5.145 28.422 1 97.62 215 GLY B N 1
ATOM 3544 C CA . GLY B 1 215 ? -10.688 4.297 29.453 1 97.62 215 GLY B CA 1
ATOM 3545 C C . GLY B 1 215 ? -11.875 4.934 30.141 1 97.62 215 GLY B C 1
ATOM 3546 O O . GLY B 1 215 ? -12.266 4.508 31.234 1 97.62 215 GLY B O 1
ATOM 3547 N N . GLU B 1 216 ? -12.414 5.902 29.516 1 98.12 216 GLU B N 1
ATOM 3548 C CA . GLU B 1 216 ? -13.57 6.57 30.109 1 98.12 216 GLU B CA 1
ATOM 3549 C C . GLU B 1 216 ? -14.867 5.859 29.734 1 98.12 216 GLU B C 1
ATOM 3551 O O . GLU B 1 216 ? -14.906 5.098 28.766 1 98.12 216 GLU B O 1
ATOM 3556 N N . GLU B 1 217 ? -15.883 6.133 30.531 1 97.88 217 GLU B N 1
ATOM 3557 C CA . GLU B 1 217 ? -17.188 5.543 30.25 1 97.88 217 GLU B CA 1
ATOM 3558 C C . GLU B 1 217 ? -17.875 6.242 29.078 1 97.88 217 GLU B C 1
ATOM 3560 O O . GLU B 1 217 ? -17.844 7.473 28.984 1 97.88 217 GLU B O 1
ATOM 3565 N N . ILE B 1 218 ? -18.406 5.434 28.172 1 98.31 218 ILE B N 1
ATOM 3566 C CA . ILE B 1 218 ? -19.203 5.934 27.047 1 98.31 218 ILE B CA 1
ATOM 3567 C C . ILE B 1 218 ? -20.453 5.082 26.891 1 98.31 218 ILE B C 1
ATOM 3569 O O . ILE B 1 218 ? -20.547 3.988 27.453 1 98.31 218 ILE B O 1
ATOM 3573 N N . PRO B 1 219 ? -21.484 5.574 26.172 1 98.38 219 PRO B N 1
ATOM 3574 C CA . PRO B 1 219 ? -22.688 4.758 25.938 1 98.38 219 PRO B CA 1
ATOM 3575 C C . PRO B 1 219 ? -22.359 3.396 25.328 1 98.38 219 PRO B C 1
ATOM 3577 O O . PRO B 1 219 ? -21.469 3.289 24.484 1 98.38 219 PRO B O 1
ATOM 3580 N N . GLN B 1 220 ? -23.125 2.387 25.75 1 98.31 220 GLN B N 1
ATOM 3581 C CA . GLN B 1 220 ? -22.891 1.007 25.328 1 98.31 220 GLN B CA 1
ATOM 3582 C C . GLN B 1 220 ? -22.953 0.875 23.812 1 98.31 220 GLN B C 1
ATOM 3584 O O . GLN B 1 220 ? -22.156 0.135 23.219 1 98.31 220 GLN B O 1
ATOM 3589 N N . LYS B 1 221 ? -23.844 1.557 23.25 1 98.31 221 LYS B N 1
ATOM 3590 C CA . LYS B 1 221 ? -23.984 1.508 21.797 1 98.31 221 LYS B CA 1
ATOM 3591 C C . LYS B 1 221 ? -22.703 1.936 21.094 1 98.31 221 LYS B C 1
ATOM 3593 O O . LYS B 1 221 ? -22.25 1.284 20.156 1 98.31 221 LYS B O 1
ATOM 3598 N N . ASP B 1 222 ? -22.141 3.014 21.516 1 98.62 222 ASP B N 1
ATOM 3599 C CA . ASP B 1 222 ? -20.906 3.52 20.938 1 98.62 222 ASP B CA 1
ATOM 3600 C C . ASP B 1 222 ? -19.75 2.559 21.188 1 98.62 222 ASP B C 1
ATOM 3602 O O . ASP B 1 222 ? -18.906 2.34 20.312 1 98.62 222 ASP B O 1
ATOM 3606 N N . LYS B 1 223 ? -19.688 2.018 22.391 1 98.62 223 LYS B N 1
ATOM 3607 C CA . LYS B 1 223 ? -18.656 1.04 22.719 1 98.62 223 LYS B CA 1
ATOM 3608 C C . LYS B 1 223 ? -18.703 -0.149 21.766 1 98.62 223 LYS B C 1
ATOM 3610 O O . LYS B 1 223 ? -17.656 -0.586 21.281 1 98.62 223 LYS B O 1
ATOM 3615 N N . GLU B 1 224 ? -19.844 -0.648 21.531 1 98.62 224 GLU B N 1
ATOM 3616 C CA . GLU B 1 224 ? -20.016 -1.792 20.641 1 98.62 224 GLU B CA 1
ATOM 3617 C C . GLU B 1 224 ? -19.578 -1.454 19.219 1 98.62 224 GLU B C 1
ATOM 3619 O O . GLU B 1 224 ? -18.922 -2.264 18.562 1 98.62 224 GLU B O 1
ATOM 3624 N N . ILE B 1 225 ? -19.953 -0.257 18.797 1 98.69 225 ILE B N 1
ATOM 3625 C CA . ILE B 1 225 ? -19.578 0.195 17.469 1 98.69 225 ILE B CA 1
ATOM 3626 C C . ILE B 1 225 ? -18.047 0.255 17.359 1 98.69 225 ILE B C 1
ATOM 3628 O O . ILE B 1 225 ? -17.469 -0.267 16.391 1 98.69 225 ILE B O 1
ATOM 3632 N N . ILE B 1 226 ? -17.391 0.873 18.312 1 98.81 226 ILE B N 1
ATOM 3633 C CA . ILE B 1 226 ? -15.945 1.059 18.312 1 98.81 226 ILE B CA 1
ATOM 3634 C C . ILE B 1 226 ? -15.25 -0.301 18.312 1 98.81 226 ILE B C 1
ATOM 3636 O O . ILE B 1 226 ? -14.32 -0.526 17.531 1 98.81 226 ILE B O 1
ATOM 3640 N N . GLU B 1 227 ? -15.695 -1.21 19.125 1 98.69 227 GLU B N 1
ATOM 3641 C CA . GLU B 1 227 ? -15.094 -2.537 19.219 1 98.69 227 GLU B CA 1
ATOM 3642 C C . GLU B 1 227 ? -15.289 -3.332 17.938 1 98.69 227 GLU B C 1
ATOM 3644 O O . GLU B 1 227 ? -14.398 -4.074 17.516 1 98.69 227 GLU B O 1
ATOM 3649 N N . GLN B 1 228 ? -16.469 -3.184 17.391 1 98.31 228 GLN B N 1
ATOM 3650 C CA . GLN B 1 228 ? -16.734 -3.873 16.125 1 98.31 228 GLN B CA 1
ATOM 3651 C C . GLN B 1 228 ? -15.836 -3.34 15.008 1 98.31 228 GLN B C 1
ATOM 3653 O O . GLN B 1 228 ? -15.305 -4.113 14.203 1 98.31 228 GLN B O 1
ATOM 3658 N N . LEU B 1 229 ? -15.68 -1.998 14.938 1 98.5 229 LEU B N 1
ATOM 3659 C CA . LEU B 1 229 ? -14.789 -1.393 13.953 1 98.5 229 LEU B CA 1
ATOM 3660 C C . LEU B 1 229 ? -13.367 -1.898 14.133 1 98.5 229 LEU B C 1
ATOM 3662 O O . LEU B 1 229 ? -12.703 -2.252 13.156 1 98.5 229 LEU B O 1
ATOM 3666 N N . HIS B 1 230 ? -12.93 -1.941 15.383 1 98.62 230 HIS B N 1
ATOM 3667 C CA . HIS B 1 230 ? -11.578 -2.387 15.695 1 98.62 230 HIS B CA 1
ATOM 3668 C C . HIS B 1 230 ? -11.359 -3.83 15.258 1 98.62 230 HIS B C 1
ATOM 3670 O O . HIS B 1 230 ? -10.328 -4.152 14.656 1 98.62 230 HIS B O 1
ATOM 3676 N N . LYS B 1 231 ? -12.344 -4.656 15.547 1 97.62 231 LYS B N 1
ATOM 3677 C CA . LYS B 1 231 ? -12.234 -6.082 15.242 1 97.62 231 LYS B CA 1
ATOM 3678 C C . LYS B 1 231 ? -12.227 -6.32 13.734 1 97.62 231 LYS B C 1
ATOM 3680 O O . LYS B 1 231 ? -11.375 -7.051 13.219 1 97.62 231 LYS B O 1
ATOM 3685 N N . LYS B 1 232 ? -13.086 -5.688 13.039 1 96.12 232 LYS B N 1
ATOM 3686 C CA . LYS B 1 232 ? -13.266 -5.914 11.609 1 96.12 232 LYS B CA 1
ATOM 3687 C C . LYS B 1 232 ? -12.07 -5.395 10.812 1 96.12 232 LYS B C 1
ATOM 3689 O O . LYS B 1 232 ? -11.789 -5.883 9.719 1 96.12 232 LYS B O 1
ATOM 3694 N N . SER B 1 233 ? -11.391 -4.418 11.414 1 97.38 233 SER B N 1
ATOM 3695 C CA . SER B 1 233 ? -10.297 -3.783 10.68 1 97.38 233 SER B CA 1
ATOM 3696 C C . SER B 1 233 ? -8.938 -4.27 11.172 1 97.38 233 SER B C 1
ATOM 3698 O O . SER B 1 233 ? -7.906 -3.699 10.82 1 97.38 233 SER B O 1
ATOM 3700 N N . ALA B 1 234 ? -8.852 -5.332 12 1 97.06 234 ALA B N 1
ATOM 3701 C CA . ALA B 1 234 ? -7.621 -5.82 12.609 1 97.06 234 ALA B CA 1
ATOM 3702 C C . ALA B 1 234 ? -6.559 -6.102 11.547 1 97.06 234 ALA B C 1
ATOM 3704 O O . ALA B 1 234 ? -5.371 -5.863 11.773 1 97.06 234 ALA B O 1
ATOM 3705 N N . HIS B 1 235 ? -6.957 -6.559 10.406 1 95.75 235 HIS B N 1
ATOM 3706 C CA . HIS B 1 235 ? -6.051 -6.938 9.328 1 95.75 235 HIS B CA 1
ATOM 3707 C C . HIS B 1 235 ? -5.281 -5.73 8.805 1 95.75 235 HIS B C 1
ATOM 3709 O O . HIS B 1 235 ? -4.227 -5.887 8.18 1 95.75 235 HIS B O 1
ATOM 3715 N N . LYS B 1 236 ? -5.742 -4.473 9.047 1 97.12 236 LYS B N 1
ATOM 3716 C CA . LYS B 1 236 ? -5.098 -3.254 8.57 1 97.12 236 LYS B CA 1
ATOM 3717 C C . LYS B 1 236 ? -3.914 -2.873 9.453 1 97.12 236 LYS B C 1
ATOM 3719 O O . LYS B 1 236 ? -3.094 -2.035 9.07 1 97.12 236 LYS B O 1
ATOM 3724 N N . ARG B 1 237 ? -3.828 -3.449 10.625 1 96.5 237 ARG B N 1
ATOM 3725 C CA . ARG B 1 237 ? -2.793 -3.092 11.586 1 96.5 237 ARG B CA 1
ATOM 3726 C C . ARG B 1 237 ? -1.791 -4.227 11.766 1 96.5 237 ARG B C 1
ATOM 3728 O O . ARG B 1 237 ? -1.089 -4.293 12.773 1 96.5 237 ARG B O 1
ATOM 3735 N N . GLU B 1 238 ? -1.807 -5.125 10.812 1 94.69 238 GLU B N 1
ATOM 3736 C CA . GLU B 1 238 ? -0.896 -6.266 10.828 1 94.69 238 GLU B CA 1
ATOM 3737 C C . GLU B 1 238 ? -0.24 -6.465 9.461 1 94.69 238 GLU B C 1
ATOM 3739 O O . GLU B 1 238 ? -0.809 -6.098 8.438 1 94.69 238 GLU B O 1
ATOM 3744 N N . ILE B 1 239 ? 0.956 -7.027 9.508 1 94.56 239 ILE B N 1
ATOM 3745 C CA . ILE B 1 239 ? 1.59 -7.457 8.266 1 94.56 239 ILE B CA 1
ATOM 3746 C C . ILE B 1 239 ? 0.821 -8.633 7.676 1 94.56 239 ILE B C 1
ATOM 3748 O O . ILE B 1 239 ? 0.207 -9.414 8.406 1 94.56 239 ILE B O 1
ATOM 3752 N N . ALA B 1 240 ? 0.861 -8.789 6.363 1 96.81 240 ALA B N 1
ATOM 3753 C CA . ALA B 1 240 ? 0.148 -9.875 5.707 1 96.81 240 ALA B CA 1
ATOM 3754 C C . ALA B 1 240 ? 0.6 -11.234 6.246 1 96.81 240 ALA B C 1
ATOM 3756 O O . ALA B 1 240 ? 1.8 -11.508 6.328 1 96.81 240 ALA B O 1
ATOM 3757 N N . PRO B 1 241 ? -0.296 -12.078 6.617 1 97.31 241 PRO B N 1
ATOM 3758 C CA . PRO B 1 241 ? 0.057 -13.375 7.199 1 97.31 241 PRO B CA 1
ATOM 3759 C C . PRO B 1 241 ? 0.419 -14.414 6.145 1 97.31 241 PRO B C 1
ATOM 3761 O O . PRO B 1 241 ? 0.046 -14.273 4.977 1 97.31 241 PRO B O 1
ATOM 3764 N N . GLY B 1 242 ? 1.192 -15.406 6.48 1 97.44 242 GLY B N 1
ATOM 3765 C CA . GLY B 1 242 ? 1.456 -16.641 5.762 1 97.44 242 GLY B CA 1
ATOM 3766 C C . GLY B 1 242 ? 1.242 -17.875 6.605 1 97.44 242 GLY B C 1
ATOM 3767 O O . GLY B 1 242 ? 1.135 -17.797 7.832 1 97.44 242 GLY B O 1
ATOM 3768 N N . PRO B 1 243 ? 1.156 -19 5.98 1 96.44 243 PRO B N 1
ATOM 3769 C CA . PRO B 1 243 ? 0.923 -20.234 6.723 1 96.44 243 PRO B CA 1
ATOM 3770 C C . PRO B 1 243 ? 2.162 -20.719 7.477 1 96.44 243 PRO B C 1
ATOM 3772 O O . PRO B 1 243 ? 3.289 -20.422 7.07 1 96.44 243 PRO B O 1
ATOM 3775 N N . SER B 1 244 ? 1.927 -21.375 8.617 1 89.19 244 SER B N 1
ATOM 3776 C CA . SER B 1 244 ? 3.006 -22.094 9.281 1 89.19 244 SER B CA 1
ATOM 3777 C C . SER B 1 244 ? 3.24 -23.453 8.648 1 89.19 244 SER B C 1
ATOM 3779 O O . SER B 1 244 ? 2.377 -24.328 8.711 1 89.19 244 SER B O 1
ATOM 3781 N N . LEU B 1 245 ? 4.34 -23.531 7.914 1 88.5 245 LEU B N 1
ATOM 3782 C CA . LEU B 1 245 ? 4.594 -24.781 7.207 1 88.5 245 LEU B CA 1
ATOM 3783 C C . LEU B 1 245 ? 5.637 -25.625 7.938 1 88.5 245 LEU B C 1
ATOM 3785 O O . LEU B 1 245 ? 6.559 -25.078 8.547 1 88.5 245 LEU B O 1
#

InterPro domains:
  IPR003694 NAD(+) synthetase [PTHR23090] (3-229)
  IPR003694 NAD(+) synthetase [TIGR00552] (2-240)
  IPR003694 NAD(+) synthetase [cd00553] (2-237)
  IPR014729 Rossmann-like alpha/beta/alpha sandwich fold [G3DSA:3.40.50.620] (1-244)
  IPR022310 NAD/GMP synthase [PF02540] (5-239)
  IPR022926 NH(3)-dependent NAD(+) synthetase [MF_00193] (1-243)

pLDDT: mean 96.61, std 3.59, range [79.69, 98.94]

Secondary structure (DSSP, 8-state):
-HHHHHHHHHHHHHHHHHHT-SEEEEE--SSHHHHHHHHHHHHHSTTSEEEEE--SS--HHHHHHHHHHHHHHT-EEEE---HHHHHHHHHHHHHHHHHTT---HHHHHHHHHHHHHHHHHHHHHHHHHHHTEEEB----HHHHHHT-S-TTTTT--SB-TTTT--HHHHHHHHHHHT--HHHHTSPP---SSTT--HHHHHTS-HHHHHHHHTT----HHHHHHHHHHHHHTGGGGSPPP----/-HHHHHHHHHHHHHHHHHHT-SEEEEE--SSHHHHHHHHHHHHHSTTSEEEEE--SS--HHHHHHHHHHHHHHT-EEEE---HHHHHHHHHHHHHHHHHTT---HHHHHHHHHHHHHHHHHHHHHHHHHHHTEEEB----HHHHHHT-S-TTTTT--SB-TTTT--HHHHHHHHHHHT--HHHHTSPP---SSTT--HHHHHTS-HHHHHHHHTT----HHHHHHHHHHHHHTGGGGSPPP----

Organism: NCBI:txid482461

Nearest PDB structures (foldseek):
  3fiu-assembly2_D  TM=9.470E-01  e=8.375E-25  Francisella tularensis subsp. holarctica LVS
  1nsy-assembly1_A  TM=9.321E-01  e=1.610E-21  Bacillus subtilis
  2e18-assembly1_B  TM=8.739E-01  e=3.122E-21  Pyrococcus horikoshii OT3
  5wp0-assembly1_B  TM=9.040E-01  e=9.708E-19  Aliivibrio fischeri ES114
  1xnh-assembly1_A-2  TM=8.797E-01  e=4.811E-18  Helicobacter pylori

Foldseek 3Di:
DVVLLVVLLVVLLVVCVVVVFQFAEEEQQLALLSLLVQLSRCSSRVPQYEYEYEAAVFDVVRVVSSVLSCVQNVHHYYYDYCNVVLCVVLVVVVVVCVVVVNDDPVCSLVVSLLVSQLVVVVVVVVVCVVRRHFYEARDACLCVQLVVDRQNGSLVGDYYSRNDPQLVRSLVSCVVSRRDPCNSPPAAAPRSDPPGGPCVVLVHDSVQSVCVVVVHDDDPVRVVSSVVSNVVNVCSVDDDDDDDD/DVVLLVVLLVVLLVVCVVVVFQFAEEEQQLALLSLLVQLSRCSSRVPQYEYEYEAAVFDPVRVVSSVLSCVQNVHHYYYDYCNVVLCVVLVVVVVVCVVVVNDDPVCSLVVSLLVSQLVVVVVVVVVCVVRRHFYEARDACLCVQLVVDRQNGSLVGDYYSRNDPQLVRSLVSCVVSRRDPCNSPPAAAPRSDPPGGPCVVLVHDSVQSVCVVVVHDDDPVRVVSSVVSNVVNVCSVDDDDDDDD

Solvent-accessible surface area (backbone atoms only — not comparable to full-atom values): 25547 Å² total; per-residue (Å²): 104,68,68,59,52,52,51,50,28,51,47,53,40,49,51,31,62,74,70,65,44,68,28,38,31,32,66,33,60,32,42,51,47,29,41,39,45,48,44,42,42,27,69,43,28,71,90,34,28,36,34,32,34,62,47,54,86,55,61,67,64,40,54,54,38,22,50,51,43,38,62,61,59,64,44,49,71,50,70,50,75,38,39,64,31,48,52,51,44,52,50,51,52,49,51,48,30,52,75,66,72,55,70,35,77,91,31,45,65,61,26,51,36,46,37,53,38,21,51,48,36,37,49,51,50,34,52,21,43,41,65,36,30,45,46,44,30,44,47,27,25,49,34,56,57,36,38,70,58,39,79,44,8,68,59,49,43,56,30,21,72,37,40,77,34,34,60,69,55,48,44,53,45,23,57,72,72,50,51,56,65,71,39,64,67,43,78,64,51,79,68,66,49,92,87,50,34,48,40,74,72,67,69,46,47,62,67,59,44,37,37,49,75,71,68,44,91,70,60,68,69,51,51,54,46,49,53,48,36,27,61,77,29,46,73,71,80,48,77,56,50,54,64,90,124,103,66,66,59,51,52,51,51,27,52,47,52,41,49,51,32,62,75,69,66,45,67,26,37,30,31,64,34,58,33,41,50,48,28,41,40,45,51,43,42,42,27,70,43,27,72,91,35,27,36,37,32,34,63,47,54,86,54,60,68,64,38,54,52,38,21,49,51,45,38,64,62,59,65,44,48,69,51,69,49,76,37,40,65,31,47,53,50,43,53,51,50,53,48,51,49,31,51,75,66,71,56,72,36,77,92,32,44,65,61,25,51,36,46,36,52,37,21,51,49,35,38,49,52,49,33,52,22,43,41,66,35,31,44,45,43,28,46,47,26,26,51,33,57,57,36,39,70,60,39,78,46,8,67,60,49,42,57,30,21,73,34,41,79,33,34,60,68,55,50,46,54,45,23,57,74,73,51,50,55,65,73,39,62,68,44,79,64,50,81,68,67,48,92,87,51,36,49,39,73,73,67,70,46,48,63,67,57,44,37,36,49,76,71,69,45,93,69,60,66,70,50,51,52,48,49,51,50,35,27,61,76,29,47,72,71,79,47,78,55,50,55,62,91,126

=== Feature glossary ===
A reading guide for the features in this record.

Start from the sequence.

  · Sequence gives the chain of amino acids in standard one-letter code (A=alanine, C=cysteine, …, Y=tyrosine), read N→C. It is the only feature that is directly encoded by the gene; all structural features are derived from the folded form of this sequence.

Fold it, and you get atomic coordinates and the backbone conformation that goes with them.

  · Structure coordinates are given as an mmCIF _atom_site loop: one row per atom with element, residue name, chain id, sequence number, and x/y/z position in Å. Only the four main-chain atoms per residue are included here; side chains are omitted to keep the record compact.

  · Backbone dihedral angles. Every residue except chain termini has a φ (preceding-C → N → Cα → C) and a ψ (N → Cα → C → next-N). They are reported in degrees following the IUPAC sign convention. Secondary structure is essentially a statement about which (φ, ψ) basin each residue occupies.

  · Eight-state secondary structure (DSSP): H is the canonical α-helix, G the tighter 3₁₀-helix, I the wider π-helix; E/B are β-structure, T and S are turns and bends, and '-' is everything else. DSSP derives these from the pattern of main-chain N–H···O=C hydrogen bonds, not from the sequence.

  · SS3 is a coarse helix/strand/coil call (letters a/b/c) made by the P-SEA algorithm from inter-Cα distances and dihedrals. It is less detailed than DSSP but needs only Cα positions.

Summarize the fold with a handful of shape descriptors and a per-residue structural alphabet.

  · Radius of gyration (Rg) is the root-mean-square distance of Cα atoms from their centroid — a single number for overall size and compactness. A globular domain of N residues has Rg ≈ 2.2·N^0.38 Å; an extended or disordered chain has a much larger Rg. The Cα contact count is the number of residue pairs whose Cα atoms are within 8 Å and are more than four positions apart in sequence — a standard proxy for tertiary packing density. T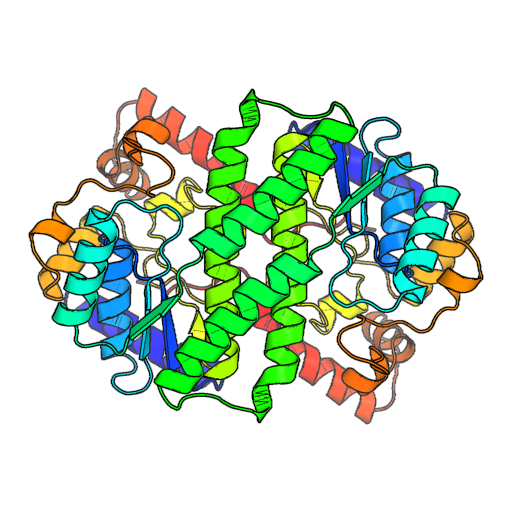he bounding box is the smallest axis-aligned box enclosing all Cα atoms.

  · 3Di is Foldseek's structural alphabet. Each residue is assigned one of twenty discrete states based on how its Cα sits relative to its spatial (not sequential) neighbors. Aligning 3Di strings finds structural homologs roughly as well as full 3D superposition, but orders of magnitude faster.

  · Solvent-accessible surface area (SASA) is the area in Å² traced out by the centre of a 1.4 Å probe sphere (a water molecule) rolled over the protein's van der Waals surface (Shrake–Rupley / Lee–Richards construction). Buried residues have near-zero SASA; fully exposed residues can exceed 200 Å². The total SASA scales roughly with the number of surface residues.

Ask how reliable the model is.

  · For AlphaFold models, the B-factor field carries pLDDT — the model's own estimate of local accuracy on a 0–100 scale. Regions with pLDDT<50 should be treated as essentially unmodeled; they often correspond to intrinsically disordered segments.

  · For experimental (PDB) structures, the B-factor (temperature factor) quantifies the positional spread of each atom in the crystal — a combination of thermal vibration and static disorder — in units of Å². High B-factors mark flexible loops or poorly resolved regions; low B-factors mark the rigid, well-ordered core.

  · Predicted Aligned Error (PAE) is an AlphaFold confidence matrix: entry (i, j) is the expected error in the position of residue j, in ångströms, when the prediction is superimposed on the true structure at residue i. Low PAE within a block of residues means that block is internally rigid and well-predicted; high PAE between two blocks means their relative placement is uncertain even if each block individually is confident.

Place it in context: what it resembles, what it is annotated as, and how it looks.

  · Structural nearest neighbors (via Foldseek easy-search vs the PDB). Reported per hit: target PDB id, E-value, and alignment TM-score. A TM-score above ~0.5 is the conventional threshold for 'same fold'.

  · Functional annotations link the protein to curated databases. InterPro entries identify conserved domains and families by matching the sequence against member-database signatures (Pfam, PROSITE, CDD, …). Gene Ontology (GO) terms describe molecular function, biological process, and cellular component in a controlled vocabulary. CATH places the structure in a hierarchical fold classification (Class/Architecture/Topology/Homologous-superfamily). The organism is the source species.

  · The contact map is a binary N×N matrix image: pixel (i, j) is dark where Cα_i and Cα_j are within 8 Å and |i−j|>4. Because the |i−j|>4 filter removes local helical contacts, off-diagonal stripes parallel to the main diagonal indicate parallel β-sheets; stripes perpendicular to it indicate antiparallel β-sheets. The Ramachandran plot scatters every residue's (φ, ψ) pair against the sterically allowed regions. The PAE heatmap renders the predicted-aligned-error matrix.

  · Six rendered views show the 3D structure from the faces of a cube — i.e. along ±x, ±y, ±z. Rendering representation is drawn randomly per protein from cartoon (secondary-structure ribbons), sticks (backbone bonds), or molecular surface; coloring is either N→C rainbow (blue at the N-terminus through red at the C-terminus) or one color per chain.